Protein AF-A0A0S8KSL7-F1 (afdb_monomer)

Radius of gyration: 34.69 Å; Cα contacts (8 Å, |Δi|>4): 741; chains: 1; bounding box: 110×51×98 Å

Solvent-accessible surface area (backbone atoms only — not comparable to full-atom values): 30289 Å² total; per-residue (Å²): 110,73,69,58,52,53,52,51,54,48,52,53,52,51,52,53,50,53,52,50,50,51,52,50,54,50,50,50,50,50,51,55,47,53,58,54,59,68,68,74,75,78,84,92,77,82,93,69,94,71,84,87,83,76,80,93,74,83,92,74,94,74,91,87,80,86,88,78,90,76,80,82,69,71,56,62,62,54,54,68,64,64,73,57,80,80,59,81,63,46,40,34,33,23,38,38,45,53,19,21,56,46,24,50,42,56,65,37,41,79,70,42,30,14,48,41,28,46,28,27,25,48,68,47,96,86,70,35,43,38,42,45,41,46,34,32,59,32,97,72,36,47,65,34,53,87,44,61,44,75,18,67,69,46,48,53,54,52,50,53,51,45,32,75,74,68,75,42,39,85,37,34,39,34,36,34,33,49,61,74,72,53,80,61,82,49,73,67,51,40,50,50,47,20,58,52,21,60,75,69,68,42,64,59,37,38,39,38,39,31,35,66,43,73,71,75,87,83,68,91,81,78,79,83,86,78,93,82,68,87,76,68,77,89,45,56,32,30,40,48,41,37,32,42,18,72,39,21,60,81,46,42,68,43,80,31,31,40,34,72,40,86,53,74,29,67,58,49,56,49,36,64,73,70,58,78,51,59,57,65,54,50,24,53,92,17,41,82,39,61,68,92,35,54,45,63,57,68,49,46,67,61,64,77,57,62,51,57,77,80,75,44,58,67,68,57,58,55,40,46,72,68,37,59,70,85,38,52,83,46,59,45,80,48,82,52,97,72,27,34,35,41,35,39,55,45,99,84,62,24,35,42,42,37,31,22,36,64,55,89,92,45,47,78,76,40,33,31,41,31,47,80,85,49,92,64,64,48,79,44,36,65,86,76,38,73,94,50,87,81,74,47,66,48,55,53,50,52,51,57,53,50,56,47,55,63,59,49,75,76,55,90,81,86,78,72,86,86,79,66,58,67,74,54,55,53,40,45,68,66,33,61,74,88,47,50,86,59,54,47,73,50,74,56,98,61,34,32,32,41,35,40,72,46,73,94,64,26,36,35,39,36,29,21,44,70,48,90,78,69,33,74,74,45,46,42,39,36,49,79,88,46,92,69,64,54,74,60,39,75,73,60,64,78,77,50,77,75,72,48,65,41,56,54,50,54,52,52,52,53,53,53,56,49,51,53,54,61,57,72,79,105

pLDDT: mean 76.78, std 21.4, range [25.14, 98.56]

Foldseek 3Di:
DVVVVVVVVVVVVVVVVVVVVVVVVVVVCCVVVVLVVVVPPDDDDDDDDDDDDDQLDDPDPDDDDDDDDDDPPPVLLVVVLVPVPVQFAAEEEALLQVLLLQLLQLVCLVVLKKWKWWFWFDADPNRYTYTQATWGADSPWDIGNADTGGDPVLCSLVQVLLCVPPVIHGAEMEMENARPPDPDDDPVRLVVLLVVCVSVVDQKHKYKYKYKDFQPPDPPPDDDDPPDDDDPSVGIAIEIWMWMANGSNVSRIDIGAYAYDYDHRPSLVVCVVVVSDDCNRRSVVRSPRDPVSYHTRHDDVCVSPVDVPVQPPVQQVVLLVVADPVFNVVWDWDDDQQWIWIWTQDPQRKIWIWIFGSDPVTWTPWIWIGHSSDPDIHTCCCVQCPPNRDQGPRSVNVVVVVVVVVVPVVDDDDDDPPPDDPVLVVLLVVADPVFSVVWDWDADPQWIWIWTQAPPQKIWIWIFRNDPVTFTDAIWIDHPVDPDIDGPGVVPVPPDRDDGPRNVRVVVNVVVVVVVVVVVVD

Mean predicted aligned error: 20.09 Å

Secondary structure (DSSP, 8-state):
-HHHHHHHHHHHHHHHHHHHHHHHHHHHHHHHHHHHHHT----------------S----S-----------TTHHHHHHGGG-TTS---EEEEHHHHHHHHHHHHHHHTTT---EEEEEEEE-TTS-EEEEEE----TT-EEETTEEE--HHHHHHHHHHHHHHH--EEEEEEEE-TTT---S--HHHHHHHHHHHHHHT-S-EEEEEEEEEE--SS-SSS----S-----GGGEEEEEEEEEEEETTTTEEEEE-EEEESS--HHHHHHHHHT-S-TTTTTGGGTT--GGGEEE-B--HHHHTS-GGGTS-HHHHHHHHTS-HHHHTT-EEEEETTEEEEEEE-TTSEEEEEEEESSTT--EEEEEEEETT-SSPEE-HHHHHTT-TT--HHHHHHHHHHHHHHHHTTS-PPPPGGGS-HHHHHHHHTS-HHHHTT-EEEEETTEEEEEEE-GGG-EEEEEEESSSS--EEEEEEE-SS----B-THHHHTTT-TT--HHHHHHHHHHHHHHHHHHHH--

Structure (mmCIF, N/CA/C/O backbone):
data_AF-A0A0S8KSL7-F1
#
_entry.id   AF-A0A0S8KSL7-F1
#
loop_
_atom_site.group_PDB
_atom_site.id
_atom_site.type_symbol
_atom_site.label_atom_id
_atom_site.label_alt_id
_atom_site.label_comp_id
_atom_site.label_asym_id
_atom_site.label_entity_id
_atom_site.label_seq_id
_atom_site.pdbx_PDB_ins_code
_atom_site.Cartn_x
_atom_site.Cartn_y
_atom_site.Cartn_z
_atom_site.occupancy
_atom_site.B_iso_or_equiv
_atom_site.auth_seq_id
_atom_site.auth_comp_id
_atom_site.auth_asym_id
_atom_site.auth_atom_id
_atom_site.pdbx_PDB_model_num
ATOM 1 N N . MET A 1 1 ? 56.542 -27.384 -8.189 1.00 51.88 1 MET A N 1
ATOM 2 C CA . MET A 1 1 ? 55.184 -27.942 -8.410 1.00 51.88 1 MET A CA 1
ATOM 3 C C . MET A 1 1 ? 54.040 -26.992 -8.038 1.00 51.88 1 MET A C 1
ATOM 5 O O . MET A 1 1 ? 53.169 -26.808 -8.874 1.00 51.88 1 MET A O 1
ATOM 9 N N . ARG A 1 2 ? 54.012 -26.339 -6.861 1.00 50.72 2 ARG A N 1
ATOM 10 C CA . ARG A 1 2 ? 52.878 -25.462 -6.463 1.00 50.72 2 ARG A CA 1
ATOM 11 C C . ARG A 1 2 ? 52.615 -24.263 -7.394 1.00 50.72 2 ARG A C 1
ATOM 13 O O . ARG A 1 2 ? 51.460 -23.944 -7.642 1.00 50.72 2 ARG A O 1
ATOM 20 N N . LEU A 1 3 ? 53.661 -23.657 -7.963 1.00 53.38 3 LEU A N 1
ATOM 21 C CA . LEU A 1 3 ? 53.525 -22.533 -8.904 1.00 53.38 3 LEU A CA 1
ATOM 22 C C . LEU A 1 3 ? 52.896 -22.950 -10.250 1.00 53.38 3 LEU A C 1
ATOM 24 O O . LEU A 1 3 ? 52.139 -22.194 -10.848 1.00 53.38 3 LEU A O 1
ATOM 28 N N . ILE A 1 4 ? 53.186 -24.176 -10.697 1.00 68.19 4 ILE A N 1
ATOM 29 C CA . ILE A 1 4 ? 52.676 -24.731 -11.958 1.00 68.19 4 ILE A CA 1
ATOM 30 C C . ILE A 1 4 ? 51.182 -25.049 -11.826 1.00 68.19 4 ILE A C 1
ATOM 32 O O . ILE A 1 4 ? 50.415 -24.716 -12.723 1.00 68.19 4 ILE A O 1
ATOM 36 N N . ASN A 1 5 ? 50.751 -25.588 -10.678 1.00 57.94 5 ASN A N 1
ATOM 37 C CA . ASN A 1 5 ? 49.328 -25.806 -10.412 1.00 57.94 5 ASN A CA 1
ATOM 38 C C . ASN A 1 5 ? 48.548 -24.487 -10.349 1.00 57.94 5 ASN A C 1
ATOM 40 O O . ASN A 1 5 ? 47.484 -24.404 -10.940 1.00 57.94 5 ASN A O 1
ATOM 44 N N . LEU A 1 6 ? 49.090 -23.434 -9.726 1.00 63.00 6 LEU A N 1
ATOM 45 C CA . LEU A 1 6 ? 48.443 -22.113 -9.687 1.00 63.00 6 LEU A CA 1
ATOM 46 C C . LEU A 1 6 ? 48.280 -21.483 -11.079 1.00 63.00 6 LEU A C 1
ATOM 48 O O . LEU A 1 6 ? 47.233 -20.907 -11.374 1.00 63.00 6 LEU A O 1
ATOM 52 N N . LEU A 1 7 ? 49.284 -21.630 -11.948 1.00 61.62 7 LEU A N 1
ATOM 53 C CA . LEU A 1 7 ? 49.207 -21.165 -13.333 1.00 61.62 7 LEU A CA 1
ATOM 54 C C . LEU A 1 7 ? 48.172 -21.958 -14.141 1.00 61.62 7 LEU A C 1
ATOM 56 O O . LEU A 1 7 ? 47.370 -21.355 -14.849 1.00 61.62 7 LEU A O 1
ATOM 60 N N . LEU A 1 8 ? 48.130 -23.284 -13.994 1.00 64.56 8 LEU A N 1
ATOM 61 C CA . LEU A 1 8 ? 47.132 -24.132 -14.655 1.00 64.56 8 LEU A CA 1
ATOM 62 C C . LEU A 1 8 ? 45.703 -23.789 -14.220 1.00 64.56 8 LEU A C 1
ATOM 64 O O . LEU A 1 8 ? 44.839 -23.614 -15.079 1.00 64.56 8 LEU A O 1
ATOM 68 N N . THR A 1 9 ? 45.454 -23.598 -12.921 1.00 71.81 9 THR A N 1
ATOM 69 C CA . THR A 1 9 ? 44.127 -23.197 -12.430 1.00 71.81 9 THR A CA 1
ATOM 70 C C . THR A 1 9 ? 43.725 -21.824 -12.970 1.00 71.81 9 THR A C 1
ATOM 72 O O . THR A 1 9 ? 42.573 -21.629 -13.352 1.00 71.81 9 THR A O 1
ATOM 75 N N . TRP A 1 10 ? 44.670 -20.883 -13.076 1.00 67.56 10 TRP A N 1
ATOM 76 C CA . TRP A 1 10 ? 44.408 -19.556 -13.635 1.00 67.56 10 TRP A CA 1
ATOM 77 C C . TRP A 1 10 ? 44.053 -19.600 -15.128 1.00 67.56 10 TRP A C 1
ATOM 79 O O . TRP A 1 10 ? 43.116 -18.926 -15.557 1.00 67.56 10 TRP A O 1
ATOM 89 N N . PHE A 1 11 ? 44.740 -20.429 -15.922 1.00 74.81 11 PHE A N 1
ATOM 90 C CA . PHE A 1 11 ? 44.422 -20.598 -17.343 1.00 74.81 11 PHE A CA 1
ATOM 91 C C . PHE A 1 11 ? 43.056 -21.256 -17.567 1.00 74.81 11 PHE A C 1
ATOM 93 O O . PHE A 1 11 ? 42.305 -20.801 -18.431 1.00 74.81 11 PHE A O 1
ATOM 100 N N . VAL A 1 12 ? 42.696 -22.259 -16.759 1.00 75.94 12 VAL A N 1
ATOM 101 C CA . VAL A 1 12 ? 41.371 -22.902 -16.818 1.00 75.94 12 VAL A CA 1
ATOM 102 C C . VAL A 1 12 ? 40.267 -21.910 -16.444 1.00 75.94 12 VAL A C 1
ATOM 104 O O . VAL A 1 12 ? 39.264 -21.811 -17.150 1.00 75.94 12 VAL A O 1
ATOM 107 N N . PHE A 1 13 ? 40.472 -21.107 -15.396 1.00 66.56 13 PHE A N 1
ATOM 108 C CA . PHE A 1 13 ? 39.493 -20.104 -14.970 1.00 66.56 13 PHE A CA 1
ATOM 109 C C . PHE A 1 13 ? 39.315 -18.991 -16.012 1.00 66.56 13 PHE A C 1
ATOM 111 O O . PHE A 1 13 ? 38.197 -18.555 -16.283 1.00 66.56 13 PHE A O 1
ATOM 118 N N . LYS A 1 14 ? 40.409 -18.561 -16.653 1.00 71.06 14 LYS A N 1
ATOM 119 C CA . LYS A 1 14 ? 40.379 -17.557 -17.722 1.00 71.06 14 LYS A CA 1
ATOM 120 C C . LYS A 1 14 ? 39.650 -18.064 -18.970 1.00 71.06 14 LYS A C 1
ATOM 122 O O . LYS A 1 14 ? 38.866 -17.317 -19.547 1.00 71.06 14 LYS A O 1
ATOM 127 N N . ALA A 1 15 ? 39.877 -19.317 -19.366 1.00 70.88 15 ALA A N 1
ATOM 128 C CA . ALA A 1 15 ? 39.182 -19.930 -20.498 1.00 70.88 15 ALA A CA 1
ATOM 129 C C . ALA A 1 15 ? 37.674 -20.061 -20.228 1.00 70.88 15 ALA A C 1
ATOM 131 O O . ALA A 1 15 ? 36.864 -19.629 -21.046 1.00 70.88 15 ALA A O 1
ATOM 132 N N . PHE A 1 16 ? 37.301 -20.545 -19.039 1.00 67.88 16 PHE A N 1
ATOM 133 C CA . PHE A 1 16 ? 35.901 -20.651 -18.621 1.00 67.88 16 PHE A CA 1
ATOM 134 C C . PHE A 1 16 ? 35.195 -19.285 -18.593 1.00 67.88 16 PHE A C 1
ATOM 136 O O . PHE A 1 16 ? 34.057 -19.153 -19.041 1.00 67.88 16 PHE A O 1
ATOM 143 N N . PHE A 1 17 ? 35.882 -18.243 -18.120 1.00 58.62 17 PHE A N 1
ATOM 144 C CA . PHE A 1 17 ? 35.332 -16.890 -18.053 1.00 58.62 17 PHE A CA 1
ATOM 145 C C . PHE A 1 17 ? 35.116 -16.251 -19.436 1.00 58.62 17 PHE A C 1
ATOM 147 O O . PHE A 1 17 ? 34.110 -15.572 -19.652 1.00 58.62 17 PHE A O 1
ATOM 154 N N . GLU A 1 18 ? 36.025 -16.476 -20.388 1.00 68.88 18 GLU A N 1
ATOM 155 C CA . GLU A 1 18 ? 35.874 -15.976 -21.761 1.00 68.88 18 GLU A CA 1
ATOM 156 C C . GLU A 1 18 ? 34.758 -16.703 -22.526 1.00 68.88 18 GLU A C 1
ATOM 158 O O . GLU A 1 18 ? 33.994 -16.064 -23.258 1.00 68.88 18 GLU A O 1
ATOM 163 N N . ASP A 1 19 ? 34.587 -18.008 -22.305 1.00 62.75 19 ASP A N 1
ATOM 164 C CA . ASP A 1 19 ? 33.476 -18.765 -22.890 1.00 62.75 19 ASP A CA 1
ATOM 165 C C . ASP A 1 19 ? 32.127 -18.373 -22.275 1.00 62.75 19 ASP A C 1
ATOM 167 O O . ASP A 1 19 ? 31.150 -18.184 -23.007 1.00 62.75 19 ASP A O 1
ATOM 171 N N . TRP A 1 20 ? 32.073 -18.125 -20.962 1.00 65.75 20 TRP A N 1
ATOM 172 C CA . TRP A 1 20 ? 30.877 -17.600 -20.299 1.00 65.75 20 TRP A CA 1
ATOM 173 C C . TRP A 1 20 ? 30.505 -16.196 -20.804 1.00 65.75 20 TRP A C 1
ATOM 175 O O . TRP A 1 20 ? 29.344 -15.949 -21.136 1.00 65.75 20 TRP A O 1
ATOM 185 N N . LYS A 1 21 ? 31.483 -15.292 -20.978 1.00 57.78 21 LYS A N 1
ATOM 186 C CA . LYS A 1 21 ? 31.267 -13.971 -21.601 1.00 57.78 21 LYS A CA 1
ATOM 187 C C . LYS A 1 21 ? 30.704 -14.086 -23.013 1.00 57.78 21 LYS A C 1
ATOM 189 O O . LYS A 1 21 ? 29.783 -13.343 -23.357 1.00 57.78 21 LYS A O 1
ATOM 194 N N . LYS A 1 22 ? 31.233 -14.997 -23.836 1.00 63.56 22 LYS A N 1
ATOM 195 C CA . LYS A 1 22 ? 30.729 -15.227 -25.198 1.00 63.56 22 LYS A CA 1
ATOM 196 C C . LYS A 1 22 ? 29.302 -15.763 -25.184 1.00 63.56 22 LYS A C 1
ATOM 198 O O . LYS A 1 22 ? 28.475 -15.256 -25.940 1.00 63.56 22 LYS A O 1
ATOM 203 N N . LEU A 1 23 ? 28.987 -16.729 -24.322 1.00 55.47 23 LEU A N 1
ATOM 204 C CA . LEU A 1 23 ? 27.633 -17.268 -24.160 1.00 55.47 23 LEU A CA 1
ATOM 205 C C . LEU A 1 23 ? 26.644 -16.191 -23.700 1.00 55.47 23 LEU A C 1
ATOM 207 O O . LEU A 1 23 ? 25.586 -16.038 -24.309 1.00 55.47 23 LEU A O 1
ATOM 211 N N . PHE A 1 24 ? 27.024 -15.379 -22.713 1.00 50.75 24 PHE A N 1
ATOM 212 C CA . PHE A 1 24 ? 26.197 -14.295 -22.185 1.00 50.75 24 PHE A CA 1
ATOM 213 C C . PHE A 1 24 ? 25.976 -13.174 -23.213 1.00 50.75 24 PHE A C 1
ATOM 215 O O . PHE A 1 24 ? 24.840 -12.779 -23.469 1.00 50.75 24 PHE A O 1
ATOM 222 N N . GLN A 1 25 ? 27.032 -12.716 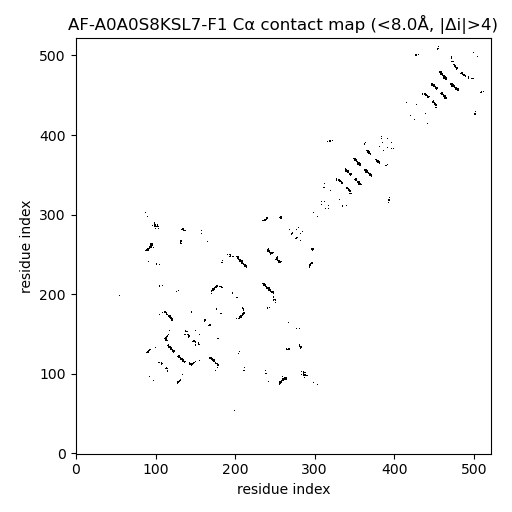-23.897 1.00 52.97 25 GLN A N 1
ATOM 223 C CA . GLN A 1 25 ? 26.918 -11.715 -24.966 1.00 52.97 25 GLN A CA 1
ATOM 224 C C . GLN A 1 25 ? 26.105 -12.229 -26.157 1.00 52.97 25 GLN A C 1
ATOM 226 O O . GLN A 1 25 ? 25.370 -11.462 -26.777 1.00 52.97 25 GLN A O 1
ATOM 231 N N . THR A 1 26 ? 26.215 -13.517 -26.487 1.00 58.84 26 THR A N 1
ATOM 232 C CA . THR A 1 26 ? 25.436 -14.130 -27.572 1.00 58.84 26 THR A CA 1
ATOM 233 C C . THR A 1 26 ? 23.971 -14.301 -27.169 1.00 58.84 26 THR A C 1
ATOM 235 O O . THR A 1 26 ? 23.093 -14.056 -27.994 1.00 58.84 26 THR A O 1
ATOM 238 N N . GLY A 1 27 ? 23.690 -14.636 -25.905 1.00 53.44 27 GLY A N 1
ATOM 239 C CA . GLY A 1 27 ? 22.343 -14.686 -25.330 1.00 53.44 27 GLY A CA 1
ATOM 240 C C . GLY A 1 27 ? 21.667 -13.314 -25.305 1.00 53.44 27 GLY A C 1
ATOM 241 O O . GLY A 1 27 ? 20.579 -13.161 -25.856 1.00 53.44 27 GLY A O 1
ATOM 242 N N . MET A 1 28 ? 22.351 -12.286 -24.791 1.00 48.19 28 MET A N 1
ATOM 243 C CA . MET A 1 28 ? 21.864 -10.900 -24.808 1.00 48.19 28 MET A CA 1
ATOM 244 C C . MET A 1 28 ? 21.669 -10.374 -26.229 1.00 48.19 28 MET A C 1
ATOM 246 O O . MET A 1 28 ? 20.635 -9.784 -26.522 1.00 48.19 28 MET A O 1
ATOM 250 N N . LYS A 1 29 ? 22.612 -10.616 -27.150 1.00 50.19 29 LYS A N 1
ATOM 251 C CA . LYS A 1 29 ? 22.446 -10.213 -28.555 1.00 50.19 29 LYS A CA 1
ATOM 252 C C . LYS A 1 29 ? 21.281 -10.939 -29.219 1.00 50.19 29 LYS A C 1
ATOM 254 O O . LYS A 1 29 ? 20.588 -10.316 -30.010 1.00 50.19 29 LYS A O 1
ATOM 259 N N . LYS A 1 30 ? 21.032 -12.217 -28.910 1.00 53.06 30 LYS A N 1
ATOM 260 C CA . LYS A 1 30 ? 19.851 -12.944 -29.405 1.00 53.06 30 LYS A CA 1
ATOM 261 C C . LYS A 1 30 ? 18.554 -12.377 -28.831 1.00 53.06 30 LYS A C 1
ATOM 263 O O . LYS A 1 30 ? 17.609 -12.226 -29.591 1.00 53.06 30 LYS A O 1
ATOM 268 N N . MET A 1 31 ? 18.531 -12.010 -27.552 1.00 45.88 31 MET A N 1
ATOM 269 C CA . MET A 1 31 ? 17.371 -11.408 -26.889 1.00 45.88 31 MET A CA 1
ATOM 270 C C . MET A 1 31 ? 17.058 -10.016 -27.458 1.00 45.88 31 MET A C 1
ATOM 272 O O . MET A 1 31 ? 15.955 -9.786 -27.940 1.00 45.88 31 MET A O 1
ATOM 276 N N . VAL A 1 32 ? 18.061 -9.134 -27.539 1.00 44.16 32 VAL A N 1
ATOM 277 C CA . VAL A 1 32 ? 17.940 -7.798 -28.148 1.00 44.16 32 VAL A CA 1
ATOM 278 C C . VAL A 1 32 ? 17.552 -7.910 -29.623 1.00 44.16 32 VAL A C 1
ATOM 280 O O . VAL A 1 32 ? 16.668 -7.197 -30.082 1.00 44.16 32 VAL A O 1
ATOM 283 N N . LYS A 1 33 ? 18.145 -8.839 -30.382 1.00 41.25 33 LYS A N 1
ATOM 284 C CA . LYS A 1 33 ? 17.835 -9.030 -31.808 1.00 41.25 33 LYS A CA 1
ATOM 285 C C . LYS A 1 33 ? 16.459 -9.665 -32.037 1.00 41.25 33 LYS A C 1
ATOM 287 O O . LYS A 1 33 ? 15.815 -9.297 -33.011 1.00 41.25 33 LYS A O 1
ATOM 292 N N . ALA A 1 34 ? 15.987 -10.556 -31.161 1.00 43.91 34 ALA A N 1
ATOM 293 C CA . ALA A 1 34 ? 14.617 -11.077 -31.193 1.00 43.91 34 ALA A CA 1
ATOM 294 C C . ALA A 1 34 ? 13.601 -9.959 -30.917 1.00 43.91 34 ALA A C 1
ATOM 296 O O . ALA A 1 34 ? 12.629 -9.822 -31.656 1.00 43.91 34 ALA A O 1
ATOM 297 N N . TYR A 1 35 ? 13.904 -9.095 -29.946 1.00 40.84 35 TYR A N 1
ATOM 298 C CA . TYR A 1 35 ? 13.113 -7.907 -29.630 1.00 40.84 35 TYR A CA 1
ATOM 299 C C . TYR A 1 35 ? 13.091 -6.904 -30.799 1.00 40.84 35 TYR A C 1
ATOM 301 O O . TYR A 1 35 ? 12.036 -6.438 -31.215 1.00 40.84 35 TYR A O 1
ATOM 309 N N . THR A 1 36 ? 14.245 -6.650 -31.427 1.00 39.62 36 THR A N 1
ATOM 310 C CA . THR A 1 36 ? 14.363 -5.720 -32.568 1.00 39.62 36 THR A CA 1
ATOM 311 C C . THR A 1 36 ? 13.725 -6.284 -33.849 1.00 39.62 36 THR A C 1
ATOM 313 O O . THR A 1 36 ? 13.159 -5.539 -34.647 1.00 39.62 36 THR A O 1
ATOM 316 N N . ALA A 1 37 ? 13.773 -7.605 -34.063 1.00 37.53 37 ALA A N 1
ATOM 317 C CA . ALA A 1 37 ? 13.171 -8.261 -35.228 1.00 37.53 37 ALA A CA 1
ATOM 318 C C . ALA A 1 37 ? 11.633 -8.259 -35.189 1.00 37.53 37 ALA A C 1
ATOM 320 O O . ALA A 1 37 ? 10.995 -8.257 -36.242 1.00 37.53 37 ALA A O 1
ATOM 321 N N . GLN A 1 38 ? 11.032 -8.202 -33.997 1.00 39.09 38 GLN A N 1
ATOM 322 C CA . GLN A 1 38 ? 9.583 -8.074 -33.823 1.00 39.09 38 GLN A CA 1
ATOM 323 C C . GLN A 1 38 ? 9.071 -6.663 -34.188 1.00 39.09 38 GLN A C 1
ATOM 325 O O . GLN A 1 38 ? 7.907 -6.511 -34.558 1.00 39.09 38 GLN A O 1
ATOM 330 N N . CYS A 1 39 ? 9.950 -5.652 -34.187 1.00 35.69 39 CYS A N 1
ATOM 331 C CA . CYS A 1 39 ? 9.634 -4.255 -34.512 1.00 35.69 39 CYS A CA 1
ATOM 332 C C . CYS A 1 39 ? 9.625 -3.925 -36.021 1.00 35.69 39 CYS A C 1
ATOM 334 O O . CYS A 1 39 ? 9.115 -2.877 -36.405 1.00 35.69 39 CYS A O 1
ATOM 336 N N . HIS A 1 40 ? 10.149 -4.796 -36.895 1.00 29.77 40 HIS A N 1
ATOM 337 C CA . HIS A 1 40 ? 10.347 -4.498 -38.328 1.00 29.77 40 HIS A CA 1
ATOM 338 C C . HIS A 1 40 ? 9.331 -5.134 -39.294 1.00 29.77 40 HIS A C 1
ATOM 340 O O . HIS A 1 40 ? 9.600 -5.274 -40.487 1.00 29.77 40 HIS A O 1
ATOM 346 N N . ARG A 1 41 ? 8.123 -5.465 -38.833 1.00 31.83 41 ARG A N 1
ATOM 347 C CA . ARG A 1 41 ? 6.980 -5.691 -39.731 1.00 31.83 41 ARG A CA 1
ATOM 348 C C . ARG A 1 41 ? 5.944 -4.608 -39.479 1.00 31.83 41 ARG A C 1
ATOM 350 O O . ARG A 1 41 ? 5.190 -4.742 -38.533 1.00 31.83 41 ARG A O 1
ATOM 357 N N . PHE A 1 42 ? 5.959 -3.543 -40.279 1.00 28.91 42 PHE A N 1
ATOM 358 C CA . PHE A 1 42 ? 4.797 -2.901 -40.920 1.00 28.91 42 PHE A CA 1
ATOM 359 C C . PHE A 1 42 ? 5.241 -1.590 -41.607 1.00 28.91 42 PHE A C 1
ATOM 361 O O . PHE A 1 42 ? 6.065 -0.841 -41.090 1.00 28.91 42 PHE A O 1
ATOM 368 N N . VAL A 1 43 ? 4.740 -1.390 -42.827 1.00 33.00 43 VAL A N 1
ATOM 369 C CA . VAL A 1 43 ? 5.108 -0.358 -43.818 1.00 33.00 43 VAL A CA 1
ATOM 370 C C . VAL A 1 43 ? 4.527 1.021 -43.427 1.00 33.00 43 VAL A C 1
ATOM 372 O O . VAL A 1 43 ? 3.473 1.050 -42.789 1.00 33.00 43 VAL A O 1
ATOM 375 N N . PRO A 1 44 ? 5.163 2.162 -43.777 1.00 31.23 44 PRO A N 1
ATOM 376 C CA . PRO A 1 44 ? 4.760 3.485 -43.306 1.00 31.23 44 PRO A CA 1
ATOM 377 C C . PRO A 1 44 ? 3.590 4.055 -44.119 1.00 31.23 44 PRO A C 1
ATOM 379 O O . PRO A 1 44 ? 3.640 4.089 -45.346 1.00 31.23 44 PRO A O 1
ATOM 382 N N . GLY A 1 45 ? 2.570 4.564 -43.425 1.00 26.98 45 GLY A N 1
ATOM 383 C CA . GLY A 1 45 ? 1.464 5.325 -44.004 1.00 26.98 45 GLY A CA 1
ATOM 384 C C . GLY A 1 45 ? 1.051 6.468 -43.076 1.00 26.98 45 GLY A C 1
ATOM 385 O O . GLY A 1 45 ? 0.537 6.225 -41.993 1.00 26.98 45 GLY A O 1
ATOM 386 N N . GLU A 1 46 ? 1.364 7.689 -43.512 1.00 28.52 46 GLU A N 1
ATOM 387 C CA . GLU A 1 46 ? 0.861 9.015 -43.112 1.00 28.52 46 GLU A CA 1
ATOM 388 C C . GLU A 1 46 ? 0.375 9.249 -41.663 1.00 28.52 46 GLU A C 1
ATOM 390 O O . GLU A 1 46 ? -0.740 8.913 -41.264 1.00 28.52 46 GLU A O 1
ATOM 395 N N . MET A 1 47 ? 1.180 10.004 -40.902 1.00 26.52 47 MET A N 1
ATOM 396 C CA . MET A 1 47 ? 0.743 10.679 -39.677 1.00 26.52 47 MET A CA 1
ATOM 397 C C . MET A 1 47 ? -0.299 11.764 -39.990 1.00 26.52 47 MET A C 1
ATOM 399 O O . MET A 1 47 ? 0.037 12.832 -40.503 1.00 26.52 47 MET A O 1
ATOM 403 N N . ARG A 1 48 ? -1.542 11.563 -39.546 1.00 25.88 48 ARG A N 1
ATOM 404 C CA . ARG A 1 48 ? -2.428 12.671 -39.158 1.00 25.88 48 ARG A CA 1
ATOM 405 C C . ARG A 1 48 ? -2.481 12.755 -37.636 1.00 25.88 48 ARG A C 1
ATOM 407 O O . ARG A 1 48 ? -2.682 11.749 -36.961 1.00 25.88 48 ARG A O 1
ATOM 414 N N . ARG A 1 49 ? -2.310 13.971 -37.103 1.00 29.12 49 ARG A N 1
ATOM 415 C CA . ARG A 1 49 ? -2.574 14.317 -35.696 1.00 29.12 49 ARG A CA 1
ATOM 416 C C . ARG A 1 49 ? -3.953 13.785 -35.301 1.00 29.12 49 ARG A C 1
ATOM 418 O O . ARG A 1 49 ? -4.961 14.313 -35.759 1.00 29.12 49 ARG A O 1
ATOM 425 N N . LEU A 1 50 ? -3.992 12.783 -34.428 1.00 25.14 50 LEU A N 1
ATOM 426 C CA . LEU A 1 50 ? -5.211 12.367 -33.745 1.00 25.14 50 LEU A CA 1
ATOM 427 C C . LEU A 1 50 ? -5.098 12.776 -32.278 1.00 25.14 50 LEU A C 1
ATOM 429 O O . LEU A 1 50 ? -4.308 12.228 -31.512 1.00 25.14 50 LEU A O 1
ATOM 433 N N . SER A 1 51 ? -5.899 13.771 -31.903 1.00 28.31 51 SER A N 1
ATOM 434 C CA . SER A 1 51 ? -6.256 14.055 -30.518 1.00 28.31 51 SER A CA 1
ATOM 435 C C . SER A 1 51 ? -6.907 12.806 -29.923 1.00 28.31 51 SER A C 1
ATOM 437 O O . SER A 1 51 ? -7.978 12.382 -30.358 1.00 28.31 51 SER A O 1
ATOM 439 N N . CYS A 1 52 ? -6.251 12.187 -28.950 1.00 30.36 52 CYS A N 1
ATOM 440 C CA . CYS A 1 52 ? -6.705 10.960 -28.311 1.00 30.36 52 CYS A CA 1
ATOM 441 C C . CYS A 1 52 ? -7.875 11.231 -27.348 1.00 30.36 52 CYS A C 1
ATOM 443 O O . CYS A 1 52 ? -7.697 11.437 -26.150 1.00 30.36 52 CYS A O 1
ATOM 445 N N . GLY A 1 53 ? -9.095 11.197 -27.886 1.00 29.86 53 GLY A N 1
ATOM 446 C CA . GLY A 1 53 ? -10.327 11.006 -27.127 1.00 29.86 53 GLY A CA 1
ATOM 447 C C . GLY A 1 53 ? -10.609 9.514 -26.950 1.00 29.86 53 GLY A C 1
ATOM 448 O O . GLY A 1 53 ? -11.030 8.852 -27.889 1.00 29.86 53 GLY A O 1
ATOM 449 N N . ALA A 1 54 ? -10.379 8.968 -25.756 1.00 34.09 54 ALA A N 1
ATOM 450 C CA . ALA A 1 54 ? -10.878 7.644 -25.387 1.00 34.09 54 ALA A CA 1
ATOM 451 C C . ALA A 1 54 ? -11.243 7.631 -23.896 1.00 34.09 54 ALA A C 1
ATOM 453 O O . ALA A 1 54 ? -10.382 7.834 -23.036 1.00 34.09 54 ALA A O 1
ATOM 454 N N . ARG A 1 55 ? -12.530 7.415 -23.595 1.00 31.88 55 ARG A N 1
ATOM 455 C CA . ARG A 1 55 ? -13.019 7.058 -22.255 1.00 31.88 55 ARG A CA 1
ATOM 456 C C . ARG A 1 55 ? -12.627 5.598 -22.000 1.00 31.88 55 ARG A C 1
ATOM 458 O O . ARG A 1 55 ? -12.832 4.762 -22.870 1.00 31.88 55 ARG A O 1
ATOM 465 N N . ILE A 1 56 ? -12.009 5.317 -20.852 1.00 46.19 56 ILE A N 1
ATOM 466 C CA . ILE A 1 56 ? -11.426 3.998 -20.516 1.00 46.19 56 ILE A CA 1
ATOM 467 C C . ILE A 1 56 ? -12.441 3.105 -19.764 1.00 46.19 56 ILE A C 1
ATOM 469 O O . ILE A 1 56 ? -12.211 1.915 -19.589 1.00 46.19 56 ILE A O 1
ATOM 473 N N . PHE A 1 57 ? -13.611 3.652 -19.420 1.00 34.28 57 PHE A N 1
ATOM 474 C CA . PHE A 1 57 ? -14.762 2.927 -18.883 1.00 34.28 57 PHE A CA 1
ATOM 475 C C . PHE A 1 57 ? -15.984 3.135 -19.791 1.00 34.28 57 PHE A C 1
ATOM 477 O O . PHE A 1 57 ? -16.451 4.267 -19.930 1.00 34.28 57 PHE A O 1
ATOM 484 N N . ASP A 1 58 ? -16.518 2.056 -20.367 1.00 33.09 58 ASP A N 1
ATOM 485 C CA . ASP A 1 58 ? -17.905 1.992 -20.848 1.00 33.09 58 ASP A CA 1
ATOM 486 C C . ASP A 1 58 ? -18.641 0.872 -20.093 1.00 33.09 58 ASP A C 1
ATOM 488 O O . ASP A 1 58 ? -18.483 -0.302 -20.429 1.00 33.09 58 ASP A O 1
ATOM 492 N N . PRO A 1 59 ? -19.388 1.200 -19.024 1.00 34.81 59 PRO A N 1
ATOM 493 C CA . PRO A 1 59 ? -20.130 0.217 -18.250 1.00 34.81 59 PRO A CA 1
ATOM 494 C C . PRO A 1 59 ? -21.606 0.084 -18.679 1.00 34.81 59 PRO A C 1
ATOM 496 O O . PRO A 1 59 ? -22.412 -0.376 -17.876 1.00 34.81 59 PRO A O 1
ATOM 499 N N . PHE A 1 60 ? -22.007 0.463 -19.904 1.00 31.83 60 PHE A N 1
ATOM 500 C CA . PHE A 1 60 ? -23.425 0.429 -20.304 1.00 31.83 60 PHE A CA 1
ATOM 501 C C . PHE A 1 60 ? -23.710 -0.348 -21.598 1.00 31.83 60 PHE A C 1
ATOM 503 O O . PHE A 1 60 ? -23.962 0.225 -22.653 1.00 31.83 60 PHE A O 1
ATOM 510 N N . SER A 1 61 ? -23.861 -1.668 -21.464 1.00 30.97 61 SER A N 1
ATOM 511 C CA . SER A 1 61 ? -24.799 -2.443 -22.294 1.00 30.97 61 SER A CA 1
ATOM 512 C C . SER A 1 61 ? -25.978 -2.956 -21.460 1.00 30.97 61 SER A C 1
ATOM 514 O O . SER A 1 61 ? -26.344 -4.116 -21.532 1.00 30.97 61 SER A O 1
ATOM 516 N N . TYR A 1 62 ? -26.603 -2.080 -20.668 1.00 30.11 62 TYR A N 1
ATOM 517 C CA . TYR A 1 62 ? -27.987 -2.265 -20.215 1.00 30.11 62 TYR A CA 1
ATOM 518 C C . TYR A 1 62 ? -28.644 -0.888 -20.062 1.00 30.11 62 TYR A C 1
ATOM 520 O O . TYR A 1 62 ? -28.375 -0.133 -19.129 1.00 30.11 62 TYR A O 1
ATOM 528 N N . ARG A 1 63 ? -29.472 -0.525 -21.045 1.00 29.95 63 ARG A N 1
ATOM 529 C CA . ARG A 1 63 ? -30.318 0.673 -21.037 1.00 29.95 63 ARG A CA 1
ATOM 530 C C . ARG A 1 63 ? -31.736 0.234 -20.683 1.00 29.95 63 ARG A C 1
ATOM 532 O O . ARG A 1 63 ? -32.351 -0.461 -21.482 1.00 29.95 63 ARG A O 1
ATOM 539 N N . ASN A 1 64 ? -32.224 0.651 -19.514 1.00 28.34 64 ASN A N 1
ATOM 540 C CA . ASN A 1 64 ? -33.523 1.310 -19.296 1.00 28.34 64 ASN A CA 1
ATOM 541 C C . ASN A 1 64 ? -34.030 1.095 -17.863 1.00 28.34 64 ASN A C 1
ATOM 543 O O . ASN A 1 64 ? -34.706 0.116 -17.583 1.00 28.34 64 ASN A O 1
ATOM 547 N N . SER A 1 65 ? -33.808 2.089 -17.005 1.00 28.80 65 SER A N 1
ATOM 548 C CA . SER A 1 65 ? -34.843 2.615 -16.106 1.00 28.80 65 SER A CA 1
ATOM 549 C C . SER A 1 65 ? -34.358 3.952 -15.546 1.00 28.80 65 SER A C 1
ATOM 551 O O . SER A 1 65 ? -33.335 4.041 -14.869 1.00 28.80 65 SER A O 1
ATOM 553 N N . ARG A 1 66 ? -35.065 5.017 -15.927 1.00 35.25 66 ARG A N 1
ATOM 554 C CA . ARG A 1 66 ? -34.951 6.359 -15.350 1.00 35.25 66 ARG A CA 1
ATOM 555 C C . ARG A 1 66 ? -35.509 6.355 -13.919 1.00 35.25 66 ARG A C 1
ATOM 557 O O . ARG A 1 66 ? -36.281 5.471 -13.581 1.00 35.25 66 ARG A O 1
ATOM 564 N N . THR A 1 67 ? -35.146 7.424 -13.203 1.00 34.62 67 THR A N 1
ATOM 565 C CA . THR A 1 67 ? -35.629 7.924 -11.899 1.00 34.62 67 THR A CA 1
ATOM 566 C C . THR A 1 67 ? -35.160 7.180 -10.653 1.00 34.62 67 THR A C 1
ATOM 568 O O . THR A 1 67 ? -35.764 6.202 -10.252 1.00 34.62 67 THR A O 1
ATOM 571 N N . GLU A 1 68 ? -34.119 7.712 -10.005 1.00 29.56 68 GLU A N 1
ATOM 572 C CA . GLU A 1 68 ? -34.223 8.363 -8.686 1.00 29.56 68 GLU A CA 1
ATOM 573 C C . GLU A 1 68 ? -32.872 8.988 -8.298 1.00 29.56 68 GLU A C 1
ATOM 575 O O . GLU A 1 68 ? -31.802 8.450 -8.588 1.00 29.56 68 GLU A O 1
ATOM 580 N N . ARG A 1 69 ? -32.917 10.189 -7.710 1.00 33.00 69 ARG A N 1
ATOM 581 C CA . ARG A 1 69 ? -31.741 10.912 -7.210 1.00 33.00 69 ARG A CA 1
ATOM 582 C C . ARG A 1 69 ? -31.111 10.098 -6.076 1.00 33.00 69 ARG A C 1
ATOM 584 O O . ARG A 1 69 ? -31.696 10.003 -5.003 1.00 33.00 69 ARG A O 1
ATOM 591 N N . ARG A 1 70 ? -29.914 9.543 -6.293 1.00 27.14 70 ARG A N 1
ATOM 592 C CA . ARG A 1 70 ? -29.054 9.081 -5.192 1.00 27.14 70 ARG A CA 1
ATOM 593 C C . ARG A 1 70 ? -28.513 10.308 -4.443 1.00 27.14 70 ARG A C 1
ATOM 595 O O . ARG A 1 70 ? -28.071 11.235 -5.118 1.00 27.14 70 ARG A O 1
ATOM 602 N N . PRO A 1 71 ? -28.536 10.340 -3.101 1.00 33.34 71 PRO A N 1
ATOM 603 C CA . PRO A 1 71 ? -27.946 11.434 -2.343 1.00 33.34 71 PRO A CA 1
ATOM 604 C C . PRO A 1 71 ? -26.411 11.361 -2.389 1.00 33.34 71 PRO A C 1
ATOM 606 O O . PRO A 1 71 ? -25.822 10.299 -2.191 1.00 33.34 71 PRO A O 1
ATOM 609 N N . ASP A 1 72 ? -25.779 12.509 -2.632 1.00 36.41 72 ASP A N 1
ATOM 610 C CA . ASP A 1 72 ? -24.337 12.729 -2.834 1.00 36.41 72 ASP A CA 1
ATOM 611 C C . ASP A 1 72 ? -23.475 12.612 -1.548 1.00 36.41 72 ASP A C 1
ATOM 613 O O . ASP A 1 72 ? -22.401 13.200 -1.450 1.00 36.41 72 ASP A O 1
ATOM 617 N N . ASN A 1 73 ? -23.881 11.818 -0.552 1.00 37.31 73 ASN A N 1
ATOM 618 C CA . ASN A 1 73 ? -23.258 11.794 0.786 1.00 37.31 73 ASN A CA 1
ATOM 619 C C . ASN A 1 73 ? -22.039 10.854 0.935 1.00 37.31 73 ASN A C 1
ATOM 621 O O . ASN A 1 73 ? -21.780 10.324 2.011 1.00 37.31 73 ASN A O 1
ATOM 625 N N . LEU A 1 74 ? -21.243 10.659 -0.121 1.00 38.00 74 LEU A N 1
ATOM 626 C CA . LEU A 1 74 ? -19.919 10.009 -0.014 1.00 38.00 74 LEU A CA 1
ATOM 627 C C . LEU A 1 74 ? -18.784 11.003 0.290 1.00 38.00 74 LEU A C 1
ATOM 629 O O . LEU A 1 74 ? -17.639 10.590 0.465 1.00 38.00 74 LEU A O 1
ATOM 633 N N . THR A 1 75 ? -19.082 12.301 0.330 1.00 40.03 75 THR A N 1
ATOM 634 C CA . THR A 1 75 ? -18.150 13.382 0.687 1.00 40.03 75 THR A CA 1
ATOM 635 C C . THR A 1 75 ? -17.971 13.534 2.198 1.00 40.03 75 THR A C 1
ATOM 637 O O . THR A 1 75 ? -16.872 13.865 2.630 1.00 40.03 75 THR A O 1
ATOM 640 N N . ALA A 1 76 ? -18.988 13.210 3.004 1.00 37.41 76 ALA A N 1
ATOM 641 C CA . ALA A 1 76 ? -18.901 13.227 4.470 1.00 37.41 76 ALA A CA 1
ATOM 642 C C . ALA A 1 76 ? -17.985 12.116 5.031 1.00 37.41 76 ALA A C 1
ATOM 644 O O . ALA A 1 76 ? -17.329 12.283 6.055 1.00 37.41 76 ALA A O 1
ATOM 645 N N . TYR A 1 77 ? -17.868 10.990 4.317 1.00 37.50 77 TYR A N 1
ATOM 646 C CA . TYR A 1 77 ? -16.948 9.908 4.689 1.00 37.50 77 TYR A CA 1
ATOM 647 C C . TYR A 1 77 ? -15.477 10.273 4.409 1.00 37.50 77 TYR A C 1
ATOM 649 O O . TYR A 1 77 ? -14.578 9.899 5.161 1.00 37.50 77 TYR A O 1
ATOM 657 N N . ASP A 1 78 ? -15.232 11.046 3.345 1.00 38.97 78 ASP A N 1
ATOM 658 C CA . ASP A 1 78 ? -13.901 11.563 3.005 1.00 38.97 78 ASP A CA 1
ATOM 659 C C . ASP A 1 78 ? -13.496 12.757 3.893 1.00 38.97 78 ASP A C 1
ATOM 661 O O . ASP A 1 78 ? -12.307 12.923 4.162 1.00 38.97 78 ASP A O 1
ATOM 665 N N . SER A 1 79 ? -14.447 13.569 4.381 1.00 38.44 79 SER A N 1
ATOM 666 C CA . SER A 1 79 ? -14.156 14.685 5.298 1.00 38.44 79 SER A CA 1
ATOM 667 C C . SER A 1 79 ? -13.819 14.215 6.717 1.00 38.44 79 SER A C 1
ATOM 669 O O . SER A 1 79 ? -12.959 14.818 7.354 1.00 38.44 79 SER A O 1
ATOM 671 N N . PHE A 1 80 ? -14.392 13.097 7.182 1.00 38.97 80 PHE A N 1
ATOM 672 C CA . PHE A 1 80 ? -14.007 12.446 8.443 1.00 38.97 80 PHE A CA 1
ATOM 673 C C . PHE A 1 80 ? -12.580 11.867 8.399 1.00 38.97 80 PHE A C 1
ATOM 675 O O . PHE A 1 80 ? -11.848 11.935 9.379 1.00 38.97 80 PHE A O 1
ATOM 682 N N . MET A 1 81 ? -12.136 11.383 7.235 1.00 45.31 81 MET A N 1
ATOM 683 C CA . MET A 1 81 ? -10.730 11.021 6.976 1.00 45.31 81 MET A CA 1
ATOM 684 C C . MET A 1 81 ? -9.823 12.245 6.737 1.00 45.31 81 MET A C 1
ATOM 686 O O . MET A 1 81 ? -8.610 12.101 6.573 1.00 45.31 81 MET A O 1
ATOM 690 N N . GLY A 1 82 ? -10.400 13.450 6.691 1.00 39.00 82 GLY A N 1
ATOM 691 C CA . GLY A 1 82 ? -9.722 14.715 6.409 1.00 39.00 82 GLY A CA 1
ATOM 692 C C . GLY A 1 82 ? -8.946 15.312 7.587 1.00 39.00 82 GLY A C 1
ATOM 693 O O . GLY A 1 82 ? -8.250 16.306 7.394 1.00 39.00 82 GLY A O 1
ATOM 694 N N . CYS A 1 83 ? -9.017 14.721 8.784 1.00 36.19 83 CYS A N 1
ATOM 695 C CA . CYS A 1 83 ? -8.308 15.192 9.981 1.00 36.19 83 CYS A CA 1
ATOM 696 C C . CYS A 1 83 ? -7.203 14.253 10.496 1.00 36.19 83 CYS A C 1
ATOM 698 O O . CYS A 1 83 ? -6.590 14.556 11.514 1.00 36.19 83 CYS A O 1
ATOM 700 N N . ASP A 1 84 ? -6.851 13.191 9.765 1.00 41.91 84 ASP A N 1
ATOM 701 C CA . ASP A 1 84 ? -5.768 12.267 10.146 1.00 41.91 84 ASP A CA 1
ATOM 702 C C . ASP A 1 84 ? -4.426 12.632 9.467 1.00 41.91 84 ASP A C 1
ATOM 704 O O . ASP A 1 84 ? -3.682 11.783 8.971 1.00 41.91 84 ASP A O 1
ATOM 708 N N . ASN A 1 85 ? -4.109 13.934 9.423 1.00 40.28 85 ASN A N 1
ATOM 709 C CA . ASN A 1 85 ? -2.810 14.440 8.950 1.00 40.28 85 ASN A CA 1
ATOM 710 C C . ASN A 1 85 ? -1.642 14.050 9.882 1.00 40.28 85 ASN A C 1
ATOM 712 O O . ASN A 1 85 ? -0.488 14.222 9.495 1.00 40.28 85 ASN A O 1
ATOM 716 N N . ASP A 1 86 ? -1.923 13.511 11.077 1.00 41.84 86 ASP A N 1
ATOM 717 C CA . ASP A 1 86 ? -0.904 13.093 12.053 1.00 41.84 86 ASP A CA 1
ATOM 718 C C . ASP A 1 86 ? -0.452 11.631 11.914 1.00 41.84 86 ASP A C 1
ATOM 720 O O . ASP A 1 86 ? 0.638 11.263 12.361 1.00 41.84 86 ASP A O 1
ATOM 724 N N . ARG A 1 87 ? -1.211 10.775 11.217 1.00 52.84 87 ARG A N 1
ATOM 725 C CA . ARG A 1 87 ? -0.691 9.460 10.831 1.00 52.84 87 ARG A CA 1
ATOM 726 C C . ARG A 1 87 ? 0.215 9.650 9.626 1.00 52.84 87 ARG A C 1
ATOM 728 O O . ARG A 1 87 ? -0.279 9.796 8.508 1.00 52.84 87 ARG A O 1
ATOM 735 N N . ARG A 1 88 ? 1.541 9.627 9.841 1.00 67.00 88 ARG A N 1
ATOM 736 C CA . ARG A 1 88 ? 2.537 9.647 8.752 1.00 67.00 88 ARG A CA 1
ATOM 737 C C . ARG A 1 88 ? 2.102 8.667 7.660 1.00 67.00 88 ARG A C 1
ATOM 739 O O . ARG A 1 88 ? 2.089 7.455 7.869 1.00 67.00 88 ARG A O 1
ATOM 746 N N . GLN A 1 89 ? 1.673 9.215 6.526 1.00 83.75 89 GLN A N 1
ATOM 747 C CA . GLN A 1 89 ? 1.244 8.452 5.360 1.00 83.75 89 GLN A CA 1
ATOM 748 C C . GLN A 1 89 ? 2.428 7.606 4.877 1.00 83.75 89 GLN A C 1
ATOM 750 O O . GLN A 1 89 ? 3.563 8.067 4.919 1.00 83.75 89 GLN A O 1
ATOM 755 N N . TYR A 1 90 ? 2.177 6.377 4.435 1.00 92.19 90 TYR A N 1
ATOM 756 C CA . TYR A 1 90 ? 3.202 5.483 3.891 1.00 92.19 90 TYR A CA 1
ATOM 757 C C . TYR A 1 90 ? 2.601 4.579 2.819 1.00 92.19 90 TYR A C 1
ATOM 759 O O . TYR A 1 90 ? 1.392 4.316 2.823 1.00 92.19 90 TYR A O 1
ATOM 767 N N . LEU A 1 91 ? 3.440 4.102 1.900 1.00 95.81 91 LEU A N 1
ATOM 768 C CA . LEU A 1 91 ? 3.052 3.057 0.951 1.00 95.81 91 LEU A CA 1
ATOM 769 C C . LEU A 1 91 ? 3.523 1.699 1.464 1.00 95.81 91 LEU A C 1
ATOM 771 O O . LEU A 1 91 ? 4.575 1.590 2.090 1.00 95.81 91 LEU A O 1
ATOM 775 N N . ILE A 1 92 ? 2.756 0.655 1.175 1.00 97.38 92 ILE A N 1
ATOM 776 C CA . ILE A 1 92 ? 3.134 -0.729 1.462 1.00 97.38 92 ILE A CA 1
ATOM 777 C C . ILE A 1 92 ? 3.480 -1.392 0.133 1.00 97.38 92 ILE A C 1
ATOM 779 O O . ILE A 1 92 ? 2.738 -1.228 -0.831 1.00 97.38 92 ILE A O 1
ATOM 783 N N . ILE A 1 93 ? 4.580 -2.133 0.060 1.00 98.50 93 ILE A N 1
ATOM 784 C CA . ILE A 1 93 ? 5.005 -2.831 -1.160 1.00 98.50 93 ILE A CA 1
ATOM 785 C C . ILE A 1 93 ? 5.599 -4.196 -0.819 1.00 98.50 93 ILE A C 1
ATOM 787 O O . ILE A 1 93 ? 6.320 -4.325 0.164 1.00 98.50 93 ILE A O 1
ATOM 791 N N . TYR A 1 94 ? 5.309 -5.221 -1.619 1.00 98.44 94 TYR A N 1
ATOM 792 C CA . TYR A 1 94 ? 5.996 -6.510 -1.503 1.00 98.44 94 TYR A CA 1
ATOM 793 C C . TYR A 1 94 ? 7.442 -6.421 -1.996 1.00 98.44 94 TYR A C 1
ATOM 795 O O . TYR A 1 94 ? 7.716 -5.800 -3.021 1.00 98.44 94 TYR A O 1
ATOM 803 N N . GLU A 1 95 ? 8.355 -7.104 -1.308 1.00 98.31 95 GLU A N 1
ATOM 804 C CA . GLU A 1 95 ? 9.788 -7.122 -1.612 1.00 98.31 95 GLU A CA 1
ATOM 805 C C . GLU A 1 95 ? 10.062 -7.505 -3.071 1.00 98.31 95 GLU A C 1
ATOM 807 O O . GLU A 1 95 ? 10.812 -6.816 -3.753 1.00 98.31 95 GLU A O 1
ATOM 812 N N . SER A 1 96 ? 9.397 -8.543 -3.586 1.00 98.25 96 SER A N 1
ATOM 813 C CA . SER A 1 96 ? 9.475 -8.913 -5.012 1.00 98.25 96 SER A CA 1
ATOM 814 C C . SER A 1 96 ? 9.172 -7.757 -5.978 1.00 98.25 96 SER A C 1
ATOM 816 O O . SER A 1 96 ? 9.920 -7.542 -6.928 1.00 98.25 96 SER A O 1
ATOM 818 N N . GLU A 1 97 ? 8.123 -6.971 -5.729 1.00 98.56 97 GLU A N 1
ATOM 819 C CA . GLU A 1 97 ? 7.762 -5.830 -6.581 1.00 98.56 97 GLU A CA 1
ATOM 820 C C . GLU A 1 97 ? 8.763 -4.681 -6.430 1.00 98.56 97 GLU A C 1
ATOM 822 O O . GLU A 1 97 ? 9.109 -4.005 -7.399 1.00 98.56 97 GLU A O 1
ATOM 827 N N . PHE A 1 98 ? 9.272 -4.490 -5.213 1.00 98.38 98 PHE A N 1
ATOM 828 C CA . PHE A 1 98 ? 10.288 -3.492 -4.910 1.00 98.38 98 PHE A CA 1
ATOM 829 C C . PHE A 1 98 ? 11.614 -3.788 -5.626 1.00 98.38 98 PHE A C 1
ATOM 831 O O . PHE A 1 98 ? 12.198 -2.893 -6.243 1.00 98.38 98 PHE A O 1
ATOM 838 N N . ARG A 1 99 ? 12.037 -5.060 -5.637 1.00 98.19 99 ARG A N 1
ATOM 839 C CA . ARG A 1 99 ? 13.193 -5.536 -6.410 1.00 98.19 99 ARG A CA 1
ATOM 840 C C . ARG A 1 99 ? 12.995 -5.328 -7.906 1.00 98.19 99 ARG A C 1
ATOM 842 O O . ARG A 1 99 ? 13.910 -4.838 -8.555 1.00 98.19 99 ARG A O 1
ATOM 849 N N . VAL A 1 100 ? 11.808 -5.618 -8.447 1.00 98.25 100 VAL A N 1
ATOM 850 C CA . VAL A 1 100 ? 11.514 -5.404 -9.875 1.00 98.25 100 VAL A CA 1
ATOM 851 C C . VAL A 1 100 ? 11.642 -3.931 -10.266 1.00 98.25 100 VAL A C 1
ATOM 853 O O . VAL A 1 100 ? 12.323 -3.632 -11.247 1.00 98.25 100 VAL A O 1
ATOM 856 N N . ILE A 1 101 ? 11.064 -3.001 -9.493 1.00 98.25 101 ILE A N 1
ATOM 857 C CA . ILE A 1 101 ? 11.214 -1.555 -9.748 1.00 98.25 101 ILE A CA 1
ATOM 858 C C . ILE A 1 101 ? 12.701 -1.170 -9.789 1.00 98.25 101 ILE A C 1
ATOM 860 O O . ILE A 1 101 ? 13.162 -0.518 -10.734 1.00 98.25 101 ILE A O 1
ATOM 864 N N . ALA A 1 102 ? 13.470 -1.587 -8.779 1.00 96.88 102 ALA A N 1
ATOM 865 C CA . ALA A 1 102 ? 14.887 -1.257 -8.688 1.00 96.88 102 ALA A CA 1
ATOM 866 C C . ALA A 1 102 ? 15.714 -1.902 -9.812 1.00 96.88 102 ALA A C 1
ATOM 868 O O . ALA A 1 102 ? 16.536 -1.229 -10.431 1.00 96.88 102 ALA A O 1
ATOM 869 N N . GLY A 1 103 ? 15.456 -3.168 -10.136 1.00 96.00 103 GLY A N 1
ATOM 870 C CA . GLY A 1 103 ? 16.154 -3.904 -11.184 1.00 96.00 103 GLY A CA 1
ATOM 871 C C . GLY A 1 103 ? 15.879 -3.357 -12.581 1.00 96.00 103 GLY A C 1
ATOM 872 O O . GLY A 1 103 ? 16.816 -3.194 -13.363 1.00 96.00 103 GLY A O 1
ATOM 873 N N . ILE A 1 104 ? 14.628 -2.992 -12.889 1.00 95.44 104 ILE A N 1
ATOM 874 C CA . ILE A 1 104 ? 14.282 -2.314 -14.147 1.00 95.44 104 ILE A CA 1
ATOM 875 C C . ILE A 1 104 ? 15.060 -1.003 -14.246 1.00 95.44 104 ILE A C 1
ATOM 877 O O . ILE A 1 104 ? 15.710 -0.741 -15.257 1.00 95.44 104 ILE A O 1
ATOM 881 N N . SER A 1 105 ? 15.061 -0.218 -13.173 1.00 93.62 105 SER A N 1
ATOM 882 C CA . SER A 1 105 ? 15.795 1.045 -13.121 1.00 93.62 105 SER A CA 1
ATOM 883 C C . SER A 1 105 ? 17.297 0.827 -13.326 1.00 93.62 105 SER A C 1
ATOM 885 O O . SER A 1 105 ? 17.915 1.496 -14.142 1.00 93.62 105 SER A O 1
ATOM 887 N N . ALA A 1 106 ? 17.900 -0.156 -12.659 1.00 92.56 106 ALA A N 1
ATOM 888 C CA . ALA A 1 106 ? 19.319 -0.463 -12.809 1.00 92.56 106 ALA A CA 1
ATOM 889 C C . ALA A 1 106 ? 19.699 -0.850 -14.249 1.00 92.56 106 ALA A C 1
ATOM 891 O O . ALA A 1 106 ? 20.697 -0.356 -14.772 1.00 92.56 106 ALA A O 1
ATOM 892 N N . ILE A 1 107 ? 18.891 -1.691 -14.905 1.00 90.50 107 ILE A N 1
ATOM 893 C CA . ILE A 1 107 ? 19.137 -2.153 -16.281 1.00 90.50 107 ILE A CA 1
ATOM 894 C C . ILE A 1 107 ? 19.142 -0.981 -17.267 1.00 90.50 107 ILE A C 1
ATOM 896 O O . ILE A 1 107 ? 20.016 -0.897 -18.128 1.00 90.50 107 ILE A O 1
ATOM 900 N N . TRP A 1 108 ? 18.173 -0.074 -17.151 1.00 89.19 108 TRP A N 1
ATOM 901 C CA . TRP A 1 108 ? 18.032 1.054 -18.076 1.00 89.19 108 TRP A CA 1
ATOM 902 C C . TRP A 1 108 ? 18.928 2.244 -17.698 1.00 89.19 108 TRP A C 1
ATOM 904 O O . TRP A 1 108 ? 19.354 3.006 -18.571 1.00 89.19 108 TRP A O 1
ATOM 914 N N . GLY A 1 109 ? 19.319 2.346 -16.426 1.00 85.94 109 GLY A N 1
ATOM 915 C CA . GLY A 1 109 ? 20.269 3.334 -15.920 1.00 85.94 109 GLY A CA 1
ATOM 916 C C . GLY A 1 109 ? 21.653 3.233 -16.553 1.00 85.94 109 GLY A C 1
ATOM 917 O O . GLY A 1 109 ? 22.295 4.264 -16.764 1.00 85.94 109 GLY A O 1
ATOM 918 N N . GLU A 1 110 ? 22.078 2.031 -16.962 1.00 81.38 110 GLU A N 1
ATOM 919 C CA . GLU A 1 110 ? 23.306 1.823 -17.748 1.00 81.38 110 GLU A CA 1
ATOM 920 C C . GLU A 1 110 ? 23.295 2.632 -19.062 1.00 81.38 110 GLU A C 1
ATOM 922 O O . GLU A 1 110 ? 24.339 3.107 -19.516 1.00 81.38 110 GLU A O 1
ATOM 927 N N . PHE A 1 111 ? 22.111 2.846 -19.641 1.00 84.19 111 PHE A N 1
ATOM 928 C CA . PHE A 1 111 ? 21.911 3.563 -20.901 1.00 84.19 111 PHE A CA 1
ATOM 929 C C . PHE A 1 111 ? 21.519 5.032 -20.718 1.00 84.19 111 PHE A C 1
ATOM 931 O O . PHE A 1 111 ? 21.388 5.742 -21.713 1.00 84.19 111 PHE A O 1
ATOM 938 N N . ARG A 1 112 ? 21.371 5.510 -19.471 1.00 84.88 112 ARG A N 1
ATOM 939 C CA . ARG A 1 112 ? 20.985 6.899 -19.159 1.00 84.88 112 ARG A CA 1
ATOM 940 C C . ARG A 1 112 ? 19.680 7.332 -19.847 1.00 84.88 112 ARG A C 1
ATOM 942 O O . ARG A 1 112 ? 19.580 8.448 -20.351 1.00 84.88 112 ARG A O 1
ATOM 949 N N . ILE A 1 113 ? 18.694 6.443 -19.872 1.00 88.44 113 ILE A N 1
ATOM 950 C CA . ILE A 1 113 ? 17.369 6.685 -20.458 1.00 88.44 113 ILE A CA 1
ATOM 951 C C . ILE A 1 113 ? 16.285 6.345 -19.450 1.00 88.44 113 ILE A C 1
ATOM 953 O O . ILE A 1 113 ? 16.423 5.392 -18.687 1.00 88.44 113 ILE A O 1
ATOM 957 N N . GLU A 1 114 ? 15.216 7.128 -19.449 1.00 91.19 114 GLU A N 1
ATOM 958 C CA . GLU A 1 114 ? 14.086 6.907 -18.565 1.00 91.19 114 GLU A CA 1
ATOM 959 C C . GLU A 1 114 ? 13.282 5.679 -19.006 1.00 91.19 114 GLU A C 1
ATOM 961 O O . GLU A 1 114 ? 13.093 5.373 -20.188 1.00 91.19 114 GLU A O 1
ATOM 966 N N . THR A 1 115 ? 12.827 4.935 -18.014 1.00 94.88 115 THR A N 1
ATOM 967 C CA . THR A 1 115 ? 12.011 3.736 -18.139 1.00 94.88 115 THR A CA 1
ATOM 968 C C . THR A 1 115 ? 11.043 3.699 -16.969 1.00 94.88 115 THR A C 1
ATOM 970 O O . THR A 1 115 ? 11.190 4.462 -16.014 1.00 94.88 115 THR A O 1
ATOM 973 N N . GLY A 1 116 ? 10.075 2.797 -17.017 1.00 95.94 116 GLY A N 1
ATOM 974 C CA . GLY A 1 116 ? 9.085 2.674 -15.967 1.00 95.94 116 GLY A CA 1
ATOM 975 C C . GLY A 1 116 ? 8.059 1.597 -16.253 1.00 95.94 116 GLY A C 1
ATOM 976 O O . GLY A 1 116 ? 8.269 0.716 -17.087 1.00 95.94 116 GLY A O 1
ATOM 977 N N . GLY A 1 117 ? 6.935 1.688 -15.560 1.00 97.69 117 GLY A N 1
ATOM 978 C CA . GLY A 1 117 ? 5.793 0.814 -15.744 1.00 97.69 117 GLY A CA 1
ATOM 979 C C . GLY A 1 117 ? 4.635 1.170 -14.821 1.00 97.69 117 GLY A C 1
ATOM 980 O O . GLY A 1 117 ? 4.594 2.233 -14.197 1.00 97.69 117 GLY A O 1
ATOM 981 N N . ASP A 1 118 ? 3.671 0.260 -14.744 1.00 98.19 118 ASP A N 1
ATOM 982 C CA . ASP A 1 118 ? 2.411 0.481 -14.037 1.00 98.19 118 ASP A CA 1
ATOM 983 C C . ASP A 1 118 ? 2.386 -0.224 -12.679 1.00 98.19 118 ASP A C 1
ATOM 985 O O . ASP A 1 118 ? 2.889 -1.344 -12.542 1.00 98.19 118 ASP A O 1
ATOM 989 N N . ILE A 1 119 ? 1.756 0.422 -11.692 1.00 98.56 119 ILE A N 1
ATOM 990 C CA . ILE A 1 119 ? 1.554 -0.085 -10.331 1.00 98.56 119 ILE A CA 1
ATOM 991 C C . ILE A 1 119 ? 0.093 -0.506 -10.148 1.00 98.56 119 ILE A C 1
ATOM 993 O O . ILE A 1 119 ? -0.838 0.289 -10.333 1.00 98.56 119 ILE A O 1
ATOM 997 N N . TYR A 1 120 ? -0.099 -1.742 -9.696 1.00 98.31 120 TYR A N 1
ATOM 998 C CA . TYR A 1 120 ? -1.387 -2.312 -9.327 1.00 98.31 120 TYR A CA 1
ATOM 999 C C . TYR A 1 120 ? -1.452 -2.550 -7.821 1.00 98.31 120 TYR A C 1
ATOM 1001 O O . TYR A 1 120 ? -0.579 -3.186 -7.223 1.00 98.31 120 TYR A O 1
ATOM 1009 N N . ALA A 1 121 ? -2.496 -2.012 -7.200 1.00 97.69 121 ALA A N 1
ATOM 1010 C CA . ALA A 1 121 ? -2.593 -1.922 -5.754 1.00 97.69 121 ALA A CA 1
ATOM 1011 C C . ALA A 1 121 ? -4.042 -1.967 -5.259 1.00 97.69 121 ALA A C 1
ATOM 1013 O O . ALA A 1 121 ? -5.000 -1.784 -6.019 1.00 97.69 121 ALA A O 1
ATOM 1014 N N . LEU A 1 122 ? -4.179 -2.156 -3.948 1.00 94.81 122 LEU A N 1
ATOM 1015 C CA . LEU A 1 122 ? -5.412 -1.935 -3.196 1.00 94.81 122 LEU A CA 1
ATOM 1016 C C . LEU A 1 122 ? -5.233 -0.760 -2.233 1.00 94.81 122 LEU A C 1
ATOM 1018 O O . LEU A 1 122 ? -4.116 -0.438 -1.836 1.00 94.81 122 LEU A O 1
ATOM 1022 N N . ALA A 1 123 ? -6.339 -0.125 -1.852 1.00 89.62 123 ALA A N 1
ATOM 1023 C CA . ALA A 1 123 ? -6.355 0.859 -0.777 1.00 89.62 123 ALA A CA 1
ATOM 1024 C C . ALA A 1 123 ? -6.938 0.211 0.484 1.00 89.62 123 ALA A C 1
ATOM 1026 O O . ALA A 1 123 ? -7.995 -0.413 0.426 1.00 89.62 123 ALA A O 1
ATOM 1027 N N . THR A 1 124 ? -6.249 0.351 1.613 1.00 86.38 124 THR A N 1
ATOM 1028 C CA . THR A 1 124 ? -6.773 -0.053 2.926 1.00 86.38 124 THR A CA 1
ATOM 1029 C C . THR A 1 124 ? -7.892 0.887 3.373 1.00 86.38 124 THR A C 1
ATOM 1031 O O . THR A 1 124 ? -8.013 1.999 2.854 1.00 86.38 124 THR A O 1
ATOM 1034 N N . HIS A 1 125 ? -8.661 0.486 4.391 1.00 75.38 125 HIS A N 1
ATOM 1035 C CA . HIS A 1 125 ? -9.655 1.364 5.017 1.00 75.38 125 HIS A CA 1
ATOM 1036 C C . HIS A 1 125 ? -9.050 2.697 5.478 1.00 75.38 125 HIS A C 1
ATOM 1038 O O . HIS A 1 125 ? -9.668 3.732 5.283 1.00 75.38 125 HIS A O 1
ATOM 1044 N N . GLY A 1 126 ? -7.809 2.698 5.980 1.00 73.88 126 GLY A N 1
ATOM 1045 C CA . GLY A 1 126 ? -7.079 3.915 6.361 1.00 73.88 126 GLY A CA 1
ATOM 1046 C C . GLY A 1 126 ? -6.466 4.698 5.192 1.00 73.88 126 GLY A C 1
ATOM 1047 O O . GLY A 1 126 ? -5.525 5.457 5.397 1.00 73.88 126 GLY A O 1
ATOM 1048 N N . GLY A 1 127 ? -6.896 4.458 3.950 1.00 78.19 127 GLY A N 1
ATOM 1049 C CA . GLY A 1 127 ? -6.436 5.195 2.768 1.00 78.19 127 GLY A CA 1
ATOM 1050 C C . GLY A 1 127 ? -5.011 4.876 2.297 1.00 78.19 127 GLY A C 1
ATOM 1051 O O . GLY A 1 127 ? -4.537 5.493 1.342 1.00 78.19 127 GLY A O 1
ATOM 1052 N N . ARG A 1 128 ? -4.327 3.903 2.917 1.00 87.88 128 ARG A N 1
ATOM 1053 C CA . ARG A 1 128 ? -2.962 3.493 2.534 1.00 87.88 128 ARG A CA 1
ATOM 1054 C C . ARG A 1 128 ? -2.985 2.618 1.291 1.00 87.88 128 ARG A C 1
ATOM 1056 O O . ARG A 1 128 ? -3.815 1.715 1.210 1.00 87.88 128 ARG A O 1
ATOM 1063 N N . ILE A 1 129 ? -2.054 2.842 0.369 1.00 95.12 129 ILE A N 1
ATOM 1064 C CA . ILE A 1 129 ? -1.913 2.036 -0.849 1.00 95.12 129 ILE A CA 1
ATOM 1065 C C . ILE A 1 129 ? -0.992 0.840 -0.569 1.00 95.12 129 ILE A C 1
ATOM 1067 O O . ILE A 1 129 ? 0.135 1.011 -0.105 1.00 95.12 129 ILE A O 1
ATOM 1071 N N . VAL A 1 130 ? -1.480 -0.361 -0.881 1.00 97.38 130 VAL A N 1
ATOM 1072 C CA . VAL A 1 130 ? -0.753 -1.635 -0.813 1.00 97.38 130 VAL A CA 1
ATOM 1073 C C . VAL A 1 130 ? -0.452 -2.101 -2.227 1.00 97.38 130 VAL A C 1
ATOM 1075 O O . VAL A 1 130 ? -1.349 -2.549 -2.939 1.00 97.38 130 VAL A O 1
ATOM 1078 N N . ILE A 1 131 ? 0.805 -1.972 -2.637 1.00 98.56 131 ILE A N 1
ATOM 1079 C CA . ILE A 1 131 ? 1.317 -2.353 -3.949 1.00 98.56 131 ILE A CA 1
ATOM 1080 C C . ILE A 1 131 ? 1.483 -3.867 -3.995 1.00 98.56 131 ILE A C 1
ATOM 1082 O O . ILE A 1 131 ? 2.268 -4.452 -3.246 1.00 98.56 131 ILE A O 1
ATOM 1086 N N . LEU A 1 132 ? 0.723 -4.481 -4.897 1.00 98.38 132 LEU A N 1
ATOM 1087 C CA . LEU A 1 132 ? 0.629 -5.927 -5.037 1.00 98.38 132 LEU A CA 1
ATOM 1088 C C . LEU A 1 132 ? 1.276 -6.421 -6.324 1.00 98.38 132 LEU A C 1
ATOM 1090 O O . LEU A 1 132 ? 1.709 -7.561 -6.377 1.00 98.38 132 LEU A O 1
ATOM 1094 N N . LEU A 1 133 ? 1.337 -5.612 -7.375 1.00 98.38 133 LEU A N 1
ATOM 1095 C CA . LEU A 1 133 ? 1.975 -6.018 -8.620 1.00 98.38 133 LEU A CA 1
ATOM 1096 C C . LEU A 1 133 ? 2.493 -4.792 -9.361 1.00 98.38 133 LEU A C 1
ATOM 1098 O O . LEU A 1 133 ? 1.795 -3.783 -9.461 1.00 98.38 133 LEU A O 1
ATOM 1102 N N . VAL A 1 134 ? 3.693 -4.896 -9.913 1.00 98.31 134 VAL A N 1
ATOM 1103 C CA . VAL A 1 134 ? 4.257 -3.918 -10.839 1.00 98.31 134 VAL A CA 1
ATOM 1104 C C . VAL A 1 134 ? 4.509 -4.564 -12.191 1.00 98.31 134 VAL A C 1
ATOM 1106 O O . VAL A 1 134 ? 4.737 -5.768 -12.308 1.00 98.31 134 VAL A O 1
ATOM 1109 N N . THR A 1 135 ? 4.460 -3.743 -13.229 1.00 98.19 135 THR A N 1
ATOM 1110 C CA . THR A 1 135 ? 4.781 -4.152 -14.600 1.00 98.19 135 THR A CA 1
ATOM 1111 C C . THR A 1 135 ? 6.035 -3.456 -15.093 1.00 98.19 135 THR A C 1
ATOM 1113 O O . THR A 1 135 ? 6.448 -2.437 -14.536 1.00 98.19 135 THR A O 1
ATOM 1116 N N . GLY A 1 136 ? 6.646 -4.015 -16.133 1.00 96.62 136 GLY A N 1
ATOM 1117 C CA . GLY A 1 136 ? 7.710 -3.348 -16.870 1.00 96.62 136 GLY A CA 1
ATOM 1118 C C . GLY A 1 136 ? 7.190 -2.384 -17.943 1.00 96.62 136 GLY A C 1
ATOM 1119 O O . GLY A 1 136 ? 5.979 -2.153 -18.066 1.00 96.62 136 GLY A O 1
ATOM 1120 N N . PRO A 1 137 ? 8.105 -1.828 -18.750 1.00 96.81 137 PRO A N 1
ATOM 1121 C CA . PRO A 1 137 ? 7.728 -1.070 -19.927 1.00 96.81 137 PRO A CA 1
ATOM 1122 C C . PRO A 1 137 ? 7.158 -2.014 -20.987 1.00 96.81 137 PRO A C 1
ATOM 1124 O O . PRO A 1 137 ? 7.666 -3.115 -21.206 1.00 96.81 137 PRO A O 1
ATOM 1127 N N . GLY A 1 138 ? 6.110 -1.575 -21.676 1.00 96.56 138 GLY A N 1
ATOM 1128 C CA . GLY A 1 138 ? 5.574 -2.328 -22.798 1.00 96.56 138 GLY A CA 1
ATOM 1129 C C . GLY A 1 138 ? 6.485 -2.279 -24.032 1.00 96.56 138 GLY A C 1
ATOM 1130 O O . GLY A 1 138 ? 7.337 -1.395 -24.148 1.00 96.56 138 GLY A O 1
ATOM 1131 N N . PRO A 1 139 ? 6.294 -3.180 -25.011 1.00 94.50 139 PRO A N 1
ATOM 1132 C CA . PRO A 1 139 ? 7.211 -3.314 -26.142 1.00 94.50 139 PRO A CA 1
ATOM 1133 C C . PRO A 1 139 ? 7.374 -2.070 -27.013 1.00 94.50 139 PRO A C 1
ATOM 1135 O O . PRO A 1 139 ? 8.421 -1.892 -27.631 1.00 94.50 139 PRO A O 1
ATOM 1138 N N . LYS A 1 140 ? 6.346 -1.216 -27.072 1.00 96.19 140 LYS A N 1
ATOM 1139 C CA . LYS A 1 140 ? 6.370 0.049 -27.818 1.00 96.19 140 LYS A CA 1
ATOM 1140 C C . LYS A 1 140 ? 6.483 1.273 -26.907 1.00 96.19 140 LYS A C 1
ATOM 1142 O O . LYS A 1 140 ? 6.075 2.364 -27.309 1.00 96.19 140 LYS A O 1
ATOM 1147 N N . ALA A 1 141 ? 6.961 1.097 -25.675 1.00 95.94 141 ALA A N 1
ATOM 1148 C CA . ALA A 1 141 ? 7.187 2.217 -24.780 1.00 95.94 141 ALA A CA 1
ATOM 1149 C C . ALA A 1 141 ? 8.275 3.132 -25.361 1.00 95.94 141 ALA A C 1
ATOM 1151 O O . ALA A 1 141 ? 9.191 2.692 -26.059 1.00 95.94 141 ALA A O 1
ATOM 1152 N N . ILE A 1 142 ? 8.136 4.430 -25.112 1.00 94.31 142 ILE A N 1
ATOM 1153 C CA . ILE A 1 142 ? 9.102 5.438 -25.540 1.00 94.31 142 ILE A CA 1
ATOM 1154 C C . ILE A 1 142 ? 10.051 5.688 -24.375 1.00 94.31 142 ILE A C 1
ATOM 1156 O O . ILE A 1 142 ? 9.608 6.012 -23.272 1.00 94.31 142 ILE A O 1
ATOM 1160 N N . HIS A 1 143 ? 11.342 5.547 -24.661 1.00 93.06 143 HIS A N 1
ATOM 1161 C CA . HIS A 1 143 ? 12.436 5.723 -23.717 1.00 93.06 143 HIS A CA 1
ATOM 1162 C C . HIS A 1 143 ? 13.372 6.809 -24.237 1.00 93.06 143 HIS A C 1
ATOM 1164 O O . HIS A 1 143 ? 14.047 6.623 -25.251 1.00 93.06 143 HIS A O 1
ATOM 1170 N N . GLU A 1 144 ? 13.423 7.940 -23.547 1.00 88.56 144 GLU A N 1
ATOM 1171 C CA . GLU A 1 144 ? 14.318 9.053 -23.854 1.00 88.56 144 GLU A CA 1
ATOM 1172 C C . GLU A 1 144 ? 15.120 9.437 -22.608 1.00 88.56 144 GLU A C 1
ATOM 1174 O O . GLU A 1 144 ? 14.840 8.990 -21.500 1.00 88.56 144 GLU A O 1
ATOM 1179 N N . SER A 1 145 ? 16.147 10.272 -22.758 1.00 84.50 145 SER A N 1
ATOM 1180 C CA . SER A 1 145 ? 17.048 10.626 -21.649 1.00 84.50 145 SER A CA 1
ATOM 1181 C C . SER A 1 145 ? 16.375 11.352 -20.478 1.00 84.50 145 SER A C 1
ATOM 1183 O O . SER A 1 145 ? 16.938 11.392 -19.390 1.00 84.50 145 SER A O 1
ATOM 1185 N N . ALA A 1 146 ? 15.227 11.981 -20.723 1.00 83.81 146 ALA A N 1
ATOM 1186 C CA . ALA A 1 146 ? 14.505 12.839 -19.782 1.00 83.81 146 ALA A CA 1
ATOM 1187 C C . ALA A 1 146 ? 12.978 12.691 -19.929 1.00 83.81 146 ALA A C 1
ATOM 1189 O O . ALA A 1 146 ? 12.228 13.616 -19.612 1.00 83.81 146 ALA A O 1
ATOM 1190 N N . PHE A 1 147 ? 12.539 11.594 -20.554 1.00 86.44 147 PHE A N 1
ATOM 1191 C CA . PHE A 1 147 ? 11.129 11.327 -20.782 1.00 86.44 147 PHE A CA 1
ATOM 1192 C C . PHE A 1 147 ? 10.877 9.829 -20.957 1.00 86.44 147 PHE A C 1
ATOM 1194 O O . PHE A 1 147 ? 11.496 9.169 -21.795 1.00 86.44 147 PHE A O 1
ATOM 1201 N N . PHE A 1 148 ? 9.902 9.312 -20.217 1.00 92.56 148 PHE A N 1
ATOM 1202 C CA . PHE A 1 148 ? 9.337 7.985 -20.418 1.00 92.56 148 PHE A CA 1
ATOM 1203 C C . PHE A 1 148 ? 7.850 8.080 -20.770 1.00 92.56 148 PHE A C 1
ATOM 1205 O O . PHE A 1 148 ? 7.094 8.861 -20.189 1.00 92.56 148 PHE A O 1
ATOM 1212 N N . LYS A 1 149 ? 7.404 7.241 -21.709 1.00 94.00 149 LYS A N 1
ATOM 1213 C CA . LYS A 1 149 ? 5.979 7.056 -21.996 1.00 94.00 149 LYS A CA 1
ATOM 1214 C C . LYS A 1 149 ? 5.654 5.591 -22.217 1.00 94.00 149 LYS A C 1
ATOM 1216 O O . LYS A 1 149 ? 6.144 4.971 -23.158 1.00 94.00 149 LYS A O 1
ATOM 1221 N N . GLN A 1 150 ? 4.741 5.085 -21.398 1.00 95.75 150 GLN A N 1
ATOM 1222 C CA . GLN A 1 150 ? 4.267 3.711 -21.473 1.00 95.75 150 GLN A CA 1
ATOM 1223 C C . GLN A 1 150 ? 3.542 3.403 -22.798 1.00 95.75 150 GLN A C 1
ATOM 1225 O O . GLN A 1 150 ? 2.860 4.255 -23.382 1.00 95.75 150 GLN A O 1
ATOM 1230 N N . ASP A 1 151 ? 3.659 2.154 -23.248 1.00 97.25 151 ASP A N 1
ATOM 1231 C CA . ASP A 1 151 ? 2.892 1.605 -24.368 1.00 97.25 151 ASP A CA 1
ATOM 1232 C C . ASP A 1 151 ? 1.414 1.445 -23.972 1.00 97.25 151 ASP A C 1
ATOM 1234 O O . ASP A 1 151 ? 1.053 0.637 -23.114 1.00 97.25 151 ASP A O 1
ATOM 1238 N N . ILE A 1 152 ? 0.536 2.218 -24.616 1.00 94.81 152 ILE A N 1
ATOM 1239 C CA . ILE A 1 152 ? -0.896 2.232 -24.298 1.00 94.81 152 ILE A CA 1
ATOM 1240 C C . ILE A 1 152 ? -1.603 0.914 -24.642 1.00 94.81 152 ILE A C 1
ATOM 1242 O O . ILE A 1 152 ? -2.565 0.543 -23.965 1.00 94.81 152 ILE A O 1
ATOM 1246 N N . ASP A 1 153 ? -1.153 0.201 -25.676 1.00 96.69 153 ASP A N 1
ATOM 1247 C CA . ASP A 1 153 ? -1.755 -1.071 -26.080 1.00 96.69 153 ASP A CA 1
ATOM 1248 C C . ASP A 1 153 ? -1.315 -2.183 -25.131 1.00 96.69 153 ASP A C 1
ATOM 1250 O O . ASP A 1 153 ? -2.123 -3.026 -24.731 1.00 96.69 153 ASP A O 1
ATOM 1254 N N . PHE A 1 154 ? -0.048 -2.154 -24.712 1.00 97.06 154 PHE A N 1
ATOM 1255 C CA . PHE A 1 154 ? 0.437 -2.984 -23.617 1.00 97.06 154 PHE A CA 1
ATOM 1256 C C . PHE A 1 154 ? -0.382 -2.746 -22.346 1.00 97.06 154 PHE A C 1
ATOM 1258 O O . PHE A 1 154 ? -1.004 -3.692 -21.865 1.00 97.06 154 PHE A O 1
ATOM 1265 N N . PHE A 1 155 ? -0.473 -1.493 -21.888 1.00 96.62 155 PHE A N 1
ATOM 1266 C CA . PHE A 1 155 ? -1.217 -1.106 -20.690 1.00 96.62 155 PHE A CA 1
ATOM 1267 C C . PHE A 1 155 ? -2.667 -1.599 -20.722 1.00 96.62 155 PHE A C 1
ATOM 1269 O O . PHE A 1 155 ? -3.148 -2.206 -19.772 1.00 96.62 155 PHE A O 1
ATOM 1276 N N . ARG A 1 156 ? -3.391 -1.386 -21.829 1.00 95.56 156 ARG A N 1
ATOM 1277 C CA . ARG A 1 156 ? -4.794 -1.821 -21.945 1.00 95.56 156 ARG A CA 1
ATOM 1278 C C . ARG A 1 156 ? -4.944 -3.331 -21.784 1.00 95.56 156 ARG A C 1
ATOM 1280 O O . ARG A 1 156 ? -5.863 -3.785 -21.101 1.00 95.56 156 ARG A O 1
ATOM 1287 N N . ARG A 1 157 ? -4.050 -4.107 -22.404 1.00 95.50 157 ARG A N 1
ATOM 1288 C CA . ARG A 1 157 ? -4.073 -5.573 -22.319 1.00 95.50 157 ARG A CA 1
ATOM 1289 C C . ARG A 1 157 ? -3.710 -6.056 -20.918 1.00 95.50 157 ARG A C 1
ATOM 1291 O O . ARG A 1 157 ? -4.422 -6.908 -20.388 1.00 95.50 157 ARG A O 1
ATOM 1298 N N . THR A 1 158 ? -2.639 -5.529 -20.324 1.00 95.69 158 THR A N 1
ATOM 1299 C CA . THR A 1 158 ? -2.194 -5.926 -18.981 1.00 95.69 158 THR A CA 1
ATOM 1300 C C . THR A 1 158 ? -3.218 -5.521 -17.930 1.00 95.69 158 THR A C 1
ATOM 1302 O O . THR A 1 158 ? -3.667 -6.382 -17.176 1.00 95.69 158 THR A O 1
ATOM 1305 N N . ASN A 1 159 ? -3.707 -4.279 -17.958 1.00 95.81 159 ASN A N 1
ATOM 1306 C CA . ASN A 1 159 ? -4.730 -3.792 -17.035 1.00 95.81 159 ASN A CA 1
ATOM 1307 C C . ASN A 1 159 ? -6.019 -4.614 -17.122 1.00 95.81 159 ASN A C 1
ATOM 1309 O O . ASN A 1 159 ? -6.558 -5.015 -16.092 1.00 95.81 159 ASN A O 1
ATOM 1313 N N . GLY A 1 160 ? -6.500 -4.925 -18.332 1.00 94.12 160 GLY A N 1
ATOM 1314 C CA . GLY A 1 160 ? -7.694 -5.756 -18.512 1.00 94.12 160 GLY A CA 1
ATOM 1315 C C . GLY A 1 160 ? -7.534 -7.157 -17.914 1.00 94.12 160 GLY A C 1
ATOM 1316 O O . GLY A 1 160 ? -8.440 -7.657 -17.248 1.00 94.12 160 GLY A O 1
ATOM 1317 N N . ARG A 1 161 ? -6.362 -7.781 -18.088 1.00 94.19 161 ARG A N 1
ATOM 1318 C CA . ARG A 1 161 ? -6.078 -9.114 -17.535 1.00 94.19 161 ARG A CA 1
ATOM 1319 C C . ARG A 1 161 ? -5.915 -9.094 -16.020 1.00 94.19 161 ARG A C 1
ATOM 1321 O O . ARG A 1 161 ? -6.499 -9.947 -15.358 1.00 94.19 161 ARG A O 1
ATOM 1328 N N . ILE A 1 162 ? -5.154 -8.137 -15.493 1.00 95.44 162 ILE A N 1
ATOM 1329 C CA . ILE A 1 162 ? -4.868 -8.005 -14.062 1.00 95.44 162 ILE A CA 1
ATOM 1330 C C . ILE A 1 162 ? -6.153 -7.692 -13.290 1.00 95.44 162 ILE A C 1
ATOM 1332 O O . ILE A 1 162 ? -6.481 -8.406 -12.345 1.00 95.44 162 ILE A O 1
ATOM 1336 N N . SER A 1 163 ? -6.918 -6.689 -13.729 1.00 92.38 163 SER A N 1
ATOM 1337 C CA . SER A 1 163 ? -8.163 -6.293 -13.056 1.00 92.38 163 SER A CA 1
ATOM 1338 C C . SER A 1 163 ? -9.200 -7.416 -13.038 1.00 92.38 163 SER A C 1
ATOM 1340 O O . SER A 1 163 ? -9.749 -7.721 -11.983 1.00 92.38 163 SER A O 1
ATOM 1342 N N . THR A 1 164 ? -9.417 -8.090 -14.172 1.00 91.62 164 THR A N 1
ATOM 1343 C CA . THR A 1 164 ? -10.418 -9.165 -14.280 1.00 91.62 164 THR A CA 1
ATOM 1344 C C . THR A 1 164 ? -10.036 -10.405 -13.469 1.00 91.62 164 THR A C 1
ATOM 1346 O O . THR A 1 164 ? -10.911 -11.073 -12.928 1.00 91.62 164 THR A O 1
ATOM 1349 N N . ARG A 1 165 ? -8.742 -10.744 -13.389 1.00 91.75 165 ARG A N 1
ATOM 1350 C CA . ARG A 1 165 ? -8.289 -11.980 -12.727 1.00 91.75 165 ARG A CA 1
ATOM 1351 C C . ARG A 1 165 ? -8.030 -11.828 -11.238 1.00 91.75 165 ARG A C 1
ATOM 1353 O O . ARG A 1 165 ? -8.263 -12.773 -10.494 1.00 91.75 165 ARG A O 1
ATOM 1360 N N . LEU A 1 166 ? -7.486 -10.687 -10.824 1.00 94.00 166 LEU A N 1
ATOM 1361 C CA . LEU A 1 166 ? -6.988 -10.494 -9.462 1.00 94.00 166 LEU A CA 1
ATOM 1362 C C . LEU A 1 166 ? -7.847 -9.532 -8.641 1.00 94.00 166 LEU A C 1
ATOM 1364 O O . LEU A 1 166 ? -7.634 -9.420 -7.439 1.00 94.00 166 LEU A O 1
ATOM 1368 N N . GLY A 1 167 ? -8.781 -8.805 -9.266 1.00 93.69 167 GLY A N 1
ATOM 1369 C CA . GLY A 1 167 ? -9.605 -7.814 -8.570 1.00 93.69 167 GLY A CA 1
ATOM 1370 C C . GLY A 1 167 ? -8.820 -6.607 -8.038 1.00 93.69 167 GLY A C 1
ATOM 1371 O O . GLY A 1 167 ? -9.335 -5.858 -7.212 1.00 93.69 167 GLY A O 1
ATOM 1372 N N . ILE A 1 168 ? -7.581 -6.403 -8.498 1.00 95.12 168 ILE A N 1
ATOM 1373 C CA . ILE A 1 168 ? -6.729 -5.270 -8.108 1.00 95.12 168 ILE A CA 1
ATOM 1374 C C . ILE A 1 168 ? -6.795 -4.155 -9.153 1.00 95.12 168 ILE A C 1
ATOM 1376 O O . ILE A 1 168 ? -7.088 -4.390 -10.327 1.00 95.12 168 ILE A O 1
ATOM 1380 N N . GLN A 1 169 ? -6.521 -2.924 -8.727 1.00 94.44 169 GLN A N 1
ATOM 1381 C CA . GLN A 1 169 ? -6.707 -1.736 -9.555 1.00 94.44 169 GLN A CA 1
ATOM 1382 C C . GLN A 1 169 ? -5.373 -1.098 -9.919 1.00 94.44 169 GLN A C 1
ATOM 1384 O O . GLN A 1 169 ? -4.439 -1.092 -9.119 1.00 94.44 169 GLN A O 1
ATOM 1389 N N . TRP A 1 170 ? -5.311 -0.491 -11.101 1.00 96.69 170 TRP A N 1
ATOM 1390 C CA . TRP A 1 170 ? -4.231 0.424 -11.447 1.00 96.69 170 TRP A CA 1
ATOM 1391 C C . TRP A 1 170 ? -4.298 1.665 -10.550 1.00 96.69 170 TRP A C 1
ATOM 1393 O O . TRP A 1 170 ? -5.324 2.347 -10.493 1.00 96.69 170 TRP A O 1
ATOM 1403 N N . ARG A 1 171 ? -3.228 1.912 -9.793 1.00 96.00 171 ARG A N 1
ATOM 1404 C CA . ARG A 1 171 ? -3.193 2.918 -8.716 1.00 96.00 171 ARG A CA 1
ATOM 1405 C C . ARG A 1 171 ? -1.933 3.770 -8.705 1.00 96.00 171 ARG A C 1
ATOM 1407 O O . ARG A 1 171 ? -1.781 4.601 -7.810 1.00 96.00 171 ARG A O 1
ATOM 1414 N N . GLY A 1 172 ? -1.062 3.583 -9.684 1.00 97.38 172 GLY A N 1
ATOM 1415 C CA . GLY A 1 172 ? 0.159 4.352 -9.767 1.00 97.38 172 GLY A CA 1
ATOM 1416 C C . GLY A 1 172 ? 1.028 3.998 -10.954 1.00 97.38 172 GLY A C 1
ATOM 1417 O O . GLY A 1 172 ? 0.722 3.106 -11.749 1.00 97.38 172 GLY A O 1
ATOM 1418 N N . THR A 1 173 ? 2.153 4.685 -11.013 1.00 97.81 173 THR A N 1
ATOM 1419 C CA . THR A 1 173 ? 3.228 4.475 -11.981 1.00 97.81 173 THR A CA 1
ATOM 1420 C C . THR A 1 173 ? 4.559 4.422 -11.248 1.00 97.81 173 THR A C 1
ATOM 1422 O O . THR A 1 173 ? 4.714 5.002 -10.172 1.00 97.81 173 THR A O 1
ATOM 1425 N N . HIS A 1 174 ? 5.524 3.706 -11.809 1.00 97.88 174 HIS A N 1
ATOM 1426 C CA . HIS A 1 174 ? 6.918 3.839 -11.401 1.00 97.88 174 HIS A CA 1
ATOM 1427 C C . HIS A 1 174 ? 7.758 4.225 -12.606 1.00 97.88 174 HIS A C 1
ATOM 1429 O O . HIS A 1 174 ? 7.472 3.774 -13.716 1.00 97.88 174 HIS A O 1
ATOM 1435 N N . HIS A 1 175 ? 8.771 5.055 -12.398 1.00 95.69 175 HIS A N 1
ATOM 1436 C CA . HIS A 1 175 ? 9.744 5.401 -13.428 1.00 95.69 175 HIS A CA 1
ATOM 1437 C C . HIS A 1 175 ? 11.047 5.905 -12.814 1.00 95.69 175 HIS A C 1
ATOM 1439 O O . HIS A 1 175 ? 11.147 6.134 -11.609 1.00 95.69 175 HIS A O 1
ATOM 1445 N N . CYS A 1 176 ? 12.073 6.050 -13.641 1.00 93.19 176 CYS A N 1
ATOM 1446 C CA . CYS A 1 176 ? 13.396 6.473 -13.207 1.00 93.19 176 CYS A CA 1
ATOM 1447 C C . CYS A 1 176 ? 13.792 7.844 -13.769 1.00 93.19 176 CYS A C 1
ATOM 1449 O O . CYS A 1 176 ? 13.461 8.183 -14.900 1.00 93.19 176 CYS A O 1
ATOM 1451 N N . HIS A 1 177 ? 14.581 8.600 -13.003 1.00 90.06 177 HIS A N 1
ATOM 1452 C CA . HIS A 1 177 ? 15.163 9.890 -13.396 1.00 90.06 177 HIS A CA 1
ATOM 1453 C C . HIS A 1 177 ? 16.700 9.812 -13.435 1.00 90.06 177 HIS A C 1
ATOM 1455 O O . HIS A 1 177 ? 17.404 10.513 -12.703 1.00 90.06 177 HIS A O 1
ATOM 1461 N N . HIS A 1 178 ? 17.265 8.927 -14.262 1.00 77.50 178 HIS A N 1
ATOM 1462 C CA . HIS A 1 178 ? 18.712 8.654 -14.246 1.00 77.50 178 HIS A CA 1
ATOM 1463 C C . HIS A 1 178 ? 19.600 9.851 -14.618 1.00 77.50 178 HIS A C 1
ATOM 1465 O O . HIS A 1 178 ? 20.718 9.955 -14.117 1.00 77.50 178 HIS A O 1
ATOM 1471 N N . VAL A 1 179 ? 19.143 10.732 -15.515 1.00 63.50 179 VAL A N 1
ATOM 1472 C CA . VAL A 1 179 ? 19.959 11.844 -16.045 1.00 63.50 179 VAL A CA 1
ATOM 1473 C C . VAL A 1 179 ? 19.701 13.147 -15.307 1.00 63.50 179 VAL A C 1
ATOM 1475 O O . VAL A 1 179 ? 20.623 13.931 -15.095 1.00 63.50 179 VAL A O 1
ATOM 1478 N N . LEU A 1 180 ? 18.450 13.379 -14.918 1.00 62.25 180 LEU A N 1
ATOM 1479 C CA . LEU A 1 180 ? 18.012 14.674 -14.414 1.00 62.25 180 LEU A CA 1
ATOM 1480 C C . LEU A 1 180 ? 18.398 14.907 -12.951 1.00 62.25 180 LEU A C 1
ATOM 1482 O O . LEU A 1 180 ? 18.361 16.045 -12.491 1.00 62.25 180 LEU A O 1
ATOM 1486 N N . GLY A 1 181 ? 18.738 13.847 -12.205 1.00 65.44 181 GLY A N 1
ATOM 1487 C CA . GLY A 1 181 ? 18.998 13.940 -10.763 1.00 65.44 181 GLY A CA 1
ATOM 1488 C C . GLY A 1 181 ? 17.790 14.455 -9.972 1.00 65.44 181 GLY A C 1
ATOM 1489 O O . GLY A 1 181 ? 17.925 14.829 -8.808 1.00 65.44 181 GLY A O 1
ATOM 1490 N N . LEU A 1 182 ? 16.613 14.496 -10.607 1.00 76.81 182 LEU A N 1
ATOM 1491 C CA . LEU A 1 182 ? 15.372 14.910 -9.987 1.00 76.81 182 LEU A CA 1
ATOM 1492 C C . LEU A 1 182 ? 14.927 13.801 -9.060 1.00 76.81 182 LEU A C 1
ATOM 1494 O O . LEU A 1 182 ? 14.569 12.703 -9.477 1.00 76.81 182 LEU A O 1
ATOM 1498 N N . SER A 1 183 ? 14.933 14.122 -7.783 1.00 80.25 183 SER A N 1
ATOM 1499 C CA . SER A 1 183 ? 14.583 13.184 -6.741 1.00 80.25 183 SER A CA 1
ATOM 1500 C C . SER A 1 183 ? 13.058 13.053 -6.577 1.00 80.25 183 SER A C 1
ATOM 1502 O O . SER A 1 183 ? 12.598 12.201 -5.829 1.00 80.25 183 SER A O 1
ATOM 1504 N N . GLY A 1 184 ? 12.239 13.856 -7.261 1.00 86.56 184 GLY A N 1
ATOM 1505 C CA . GLY A 1 184 ? 10.780 13.754 -7.189 1.00 86.56 184 GLY A CA 1
ATOM 1506 C C . GLY A 1 184 ? 10.073 14.066 -8.508 1.00 86.56 184 GLY A C 1
ATOM 1507 O O . GLY A 1 184 ? 10.749 14.388 -9.488 1.00 86.56 184 GLY A O 1
ATOM 1508 N N . PRO A 1 185 ? 8.728 13.978 -8.532 1.00 88.25 185 PRO A N 1
ATOM 1509 C CA . PRO A 1 185 ? 7.940 14.119 -9.750 1.00 88.25 185 PRO A CA 1
ATOM 1510 C C . PRO A 1 185 ? 8.120 15.487 -10.389 1.00 88.25 185 PRO A C 1
ATOM 1512 O O . PRO A 1 185 ? 7.977 16.519 -9.719 1.00 88.25 185 PRO A O 1
ATOM 1515 N N . SER A 1 186 ? 8.390 15.489 -11.690 1.00 89.69 186 SER A N 1
ATOM 1516 C CA . SER A 1 186 ? 8.450 16.694 -12.503 1.00 89.69 186 SER A CA 1
ATOM 1517 C C . SER A 1 186 ? 7.060 17.325 -12.661 1.00 89.69 186 SER A C 1
ATOM 1519 O O . SER A 1 186 ? 6.021 16.717 -12.392 1.00 89.69 186 SER A O 1
ATOM 1521 N N . ASN A 1 187 ? 7.012 18.568 -13.146 1.00 89.25 187 ASN A N 1
ATOM 1522 C CA . ASN A 1 187 ? 5.736 19.212 -13.475 1.00 89.25 187 ASN A CA 1
ATOM 1523 C C . ASN A 1 187 ? 4.969 18.450 -14.568 1.00 89.25 187 ASN A C 1
ATOM 1525 O O . ASN A 1 187 ? 3.736 18.451 -14.566 1.00 89.25 187 ASN A O 1
ATOM 1529 N N . THR A 1 188 ? 5.690 17.796 -15.482 1.00 89.69 188 THR A N 1
ATOM 1530 C CA . THR A 1 188 ? 5.103 16.947 -16.522 1.00 89.69 188 THR A CA 1
ATOM 1531 C C . THR A 1 188 ? 4.448 15.719 -15.901 1.00 89.69 188 THR A C 1
ATOM 1533 O O . THR A 1 188 ? 3.301 15.430 -16.236 1.00 89.69 188 THR A O 1
ATOM 1536 N N . ASP A 1 189 ? 5.111 15.069 -14.945 1.00 91.50 189 ASP A N 1
ATOM 1537 C CA . ASP A 1 189 ? 4.582 13.890 -14.246 1.00 91.50 189 ASP A CA 1
ATOM 1538 C C . ASP A 1 189 ? 3.308 14.253 -13.480 1.00 91.50 189 ASP A C 1
ATOM 1540 O O . ASP A 1 189 ? 2.251 13.656 -13.682 1.00 91.50 189 ASP A O 1
ATOM 1544 N N . VAL A 1 190 ? 3.343 15.348 -12.710 1.00 92.75 190 VAL A N 1
ATOM 1545 C CA . VAL A 1 190 ? 2.164 15.853 -11.985 1.00 92.75 190 VAL A CA 1
ATOM 1546 C C . VAL A 1 190 ? 1.009 16.164 -12.943 1.00 92.75 190 VAL A C 1
ATOM 1548 O O . VAL A 1 190 ? -0.150 15.862 -12.648 1.00 92.75 190 VAL A O 1
ATOM 1551 N N . ALA A 1 191 ? 1.286 16.765 -14.104 1.00 92.88 191 ALA A N 1
ATOM 1552 C CA . ALA A 1 191 ? 0.261 17.043 -15.107 1.00 92.88 191 ALA A CA 1
ATOM 1553 C C . ALA A 1 191 ? -0.328 15.753 -15.707 1.00 92.88 191 ALA A C 1
ATOM 1555 O O . ALA A 1 191 ? -1.546 15.676 -15.909 1.00 92.88 191 ALA A O 1
ATOM 1556 N N . GLN A 1 192 ? 0.502 14.734 -15.950 1.00 91.62 192 GLN A N 1
ATOM 1557 C CA . GLN A 1 192 ? 0.054 13.419 -16.405 1.00 91.62 192 GLN A CA 1
ATOM 1558 C C . GLN A 1 192 ? -0.833 12.739 -15.357 1.00 91.62 192 GLN A C 1
ATOM 1560 O O . GLN A 1 192 ? -1.951 12.332 -15.692 1.00 91.62 192 GLN A O 1
ATOM 1565 N N . VAL A 1 193 ? -0.399 12.706 -14.091 1.00 93.94 193 VAL A N 1
ATOM 1566 C CA . VAL A 1 193 ? -1.173 12.173 -12.960 1.00 93.94 193 VAL A CA 1
ATOM 1567 C C . VAL A 1 193 ? -2.526 12.871 -12.870 1.00 93.94 193 VAL A C 1
ATOM 1569 O O . VAL A 1 193 ? -3.557 12.201 -12.890 1.00 93.94 193 VAL A O 1
ATOM 1572 N N . ARG A 1 194 ? -2.570 14.210 -12.885 1.00 94.25 194 ARG A N 1
ATOM 1573 C CA . ARG A 1 194 ? -3.832 14.978 -12.878 1.00 94.25 194 ARG A CA 1
ATOM 1574 C C . ARG A 1 194 ? -4.741 14.611 -14.043 1.00 94.25 194 ARG A C 1
ATOM 1576 O O . ARG A 1 194 ? -5.950 14.455 -13.871 1.00 94.25 194 ARG A O 1
ATOM 1583 N N . GLY A 1 195 ? -4.177 14.485 -15.241 1.00 91.69 195 GLY A N 1
ATOM 1584 C CA . GLY A 1 195 ? -4.931 14.121 -16.434 1.00 91.69 195 GLY A CA 1
ATOM 1585 C C . GLY A 1 195 ? -5.536 12.721 -16.336 1.00 91.69 195 GLY A C 1
ATOM 1586 O O . GLY A 1 195 ? -6.682 12.515 -16.734 1.00 91.69 195 GLY A O 1
ATOM 1587 N N . VAL A 1 196 ? -4.781 11.747 -15.830 1.00 91.25 196 VAL A N 1
ATOM 1588 C CA . VAL A 1 196 ? -5.235 10.363 -15.634 1.00 91.25 196 VAL A CA 1
ATOM 1589 C C . VAL A 1 196 ? -6.282 10.277 -14.527 1.00 91.25 196 VAL A C 1
ATOM 1591 O O . VAL A 1 196 ? -7.349 9.698 -14.737 1.00 91.25 196 VAL A O 1
ATOM 1594 N N . THR A 1 197 ? -6.016 10.871 -13.368 1.00 92.19 197 THR A N 1
ATOM 1595 C CA . THR A 1 197 ? -6.868 10.723 -12.184 1.00 92.19 197 THR A CA 1
ATOM 1596 C C . THR A 1 197 ? -8.193 11.453 -12.315 1.00 92.19 197 THR A C 1
ATOM 1598 O O . THR A 1 197 ? -9.212 10.887 -11.932 1.00 92.19 197 THR A O 1
ATOM 1601 N N . ARG A 1 198 ? -8.236 12.624 -12.966 1.00 91.69 198 ARG A N 1
ATOM 1602 C CA . ARG A 1 198 ? -9.500 13.314 -13.291 1.00 91.69 198 ARG A CA 1
ATOM 1603 C C . ARG A 1 198 ? -10.403 12.490 -14.203 1.00 91.69 198 ARG A C 1
ATOM 1605 O O . ARG A 1 198 ? -11.613 12.472 -14.017 1.00 91.69 198 ARG A O 1
ATOM 1612 N N . ARG A 1 199 ? -9.829 11.798 -15.194 1.00 89.69 199 ARG A N 1
ATOM 1613 C CA . ARG A 1 199 ? -10.603 10.993 -16.157 1.00 89.69 199 ARG A CA 1
ATOM 1614 C C . ARG A 1 199 ? -11.155 9.703 -15.557 1.00 89.69 199 ARG A C 1
ATOM 1616 O O . ARG A 1 199 ? -12.176 9.222 -16.035 1.00 89.69 199 ARG A O 1
ATOM 1623 N N . ASN A 1 200 ? -10.477 9.152 -14.553 1.00 86.88 200 ASN A N 1
ATOM 1624 C CA . ASN A 1 200 ? -10.827 7.869 -13.937 1.00 86.88 200 ASN A CA 1
ATOM 1625 C C . ASN A 1 200 ? -11.362 8.012 -12.500 1.00 86.88 200 ASN A C 1
ATOM 1627 O O . ASN A 1 200 ? -11.643 7.012 -11.852 1.00 86.88 200 ASN A O 1
ATOM 1631 N N . ASN A 1 201 ? -11.508 9.246 -12.008 1.00 89.44 201 ASN A N 1
ATOM 1632 C CA . ASN A 1 201 ? -11.954 9.576 -10.655 1.00 89.44 201 ASN A CA 1
ATOM 1633 C C . ASN A 1 201 ? -11.149 8.878 -9.538 1.00 89.44 201 ASN A C 1
ATOM 1635 O O . ASN A 1 201 ? -11.700 8.407 -8.541 1.00 89.44 201 ASN A O 1
ATOM 1639 N N . PHE A 1 202 ? -9.825 8.797 -9.697 1.00 89.12 202 PHE A N 1
ATOM 1640 C CA . PHE A 1 202 ? -8.966 8.278 -8.634 1.00 89.12 202 PHE A CA 1
ATOM 1641 C C . PHE A 1 202 ? -8.843 9.312 -7.512 1.00 89.12 202 PHE A C 1
ATOM 1643 O O . PHE A 1 202 ? -8.435 10.444 -7.758 1.00 89.12 202 PHE A O 1
ATOM 1650 N N . ARG A 1 203 ? -9.183 8.910 -6.281 1.00 88.06 203 ARG A N 1
ATOM 1651 C CA . ARG A 1 203 ? -9.053 9.740 -5.065 1.00 88.06 203 ARG A CA 1
ATOM 1652 C C . ARG A 1 203 ? -7.676 9.655 -4.405 1.00 88.06 203 ARG A C 1
ATOM 1654 O O . ARG A 1 203 ? -7.287 10.543 -3.669 1.00 88.06 203 ARG A O 1
ATOM 1661 N N . ARG A 1 204 ? -6.945 8.572 -4.668 1.00 90.25 204 ARG A N 1
ATOM 1662 C CA . ARG A 1 204 ? -5.582 8.327 -4.186 1.00 90.25 204 ARG A CA 1
ATOM 1663 C C . ARG A 1 204 ? -4.778 7.717 -5.320 1.00 90.25 204 ARG A C 1
ATOM 1665 O O . ARG A 1 204 ? -5.304 6.866 -6.049 1.00 90.25 204 ARG A O 1
ATOM 1672 N N . TRP A 1 205 ? -3.537 8.161 -5.445 1.00 95.56 205 TRP A N 1
ATOM 1673 C CA . TRP A 1 205 ? -2.599 7.733 -6.476 1.00 95.56 205 TRP A CA 1
ATOM 1674 C C . TRP A 1 205 ? -1.194 7.675 -5.892 1.00 95.56 205 TRP A C 1
ATOM 1676 O O . TRP A 1 205 ? -0.862 8.510 -5.051 1.00 95.56 205 TRP A O 1
ATOM 1686 N N . CYS A 1 206 ? -0.373 6.723 -6.323 1.00 97.19 206 CYS A N 1
ATOM 1687 C CA . CYS A 1 206 ? 1.041 6.705 -5.975 1.00 97.19 206 CYS A CA 1
ATOM 1688 C C . CYS A 1 206 ? 1.939 6.830 -7.200 1.00 97.19 206 CYS A C 1
ATOM 1690 O O . CYS A 1 206 ? 1.584 6.454 -8.314 1.00 97.19 206 CYS A O 1
ATOM 1692 N N . GLU A 1 207 ? 3.132 7.348 -6.964 1.00 97.44 207 GLU A N 1
ATOM 1693 C CA . GLU A 1 207 ? 4.207 7.359 -7.938 1.00 97.44 207 GLU A CA 1
ATOM 1694 C C . GLU A 1 207 ? 5.501 6.961 -7.240 1.00 97.44 207 GLU A C 1
ATOM 1696 O O . GLU A 1 207 ? 5.799 7.455 -6.150 1.00 97.44 207 GLU A O 1
ATOM 1701 N N . ILE A 1 208 ? 6.247 6.036 -7.836 1.00 97.94 208 ILE A N 1
ATOM 1702 C CA . ILE A 1 208 ? 7.562 5.635 -7.337 1.00 97.94 208 ILE A CA 1
ATOM 1703 C C . ILE A 1 208 ? 8.612 6.127 -8.319 1.00 97.94 208 ILE A C 1
ATOM 1705 O O . ILE A 1 208 ? 8.598 5.745 -9.485 1.00 97.94 208 ILE A O 1
ATOM 1709 N N . ILE A 1 209 ? 9.538 6.944 -7.829 1.00 96.31 209 ILE A N 1
ATOM 1710 C CA . ILE A 1 209 ? 10.640 7.466 -8.628 1.00 96.31 209 ILE A CA 1
ATOM 1711 C C . ILE A 1 209 ? 11.937 6.855 -8.149 1.00 96.31 209 ILE A C 1
ATOM 1713 O O . ILE A 1 209 ? 12.241 6.854 -6.953 1.00 96.31 209 ILE A O 1
ATOM 1717 N N . THR A 1 210 ? 12.719 6.359 -9.098 1.00 95.44 210 THR A N 1
ATOM 1718 C CA . THR A 1 210 ? 14.045 5.822 -8.824 1.00 95.44 210 THR A CA 1
ATOM 1719 C C . THR A 1 210 ? 15.150 6.686 -9.416 1.00 95.44 210 THR A C 1
ATOM 1721 O O . THR A 1 210 ? 15.025 7.280 -10.490 1.00 95.44 210 THR A O 1
ATOM 1724 N N . THR A 1 211 ? 16.284 6.732 -8.728 1.00 92.38 211 THR A N 1
ATOM 1725 C CA . THR A 1 211 ? 17.527 7.304 -9.245 1.00 92.38 211 THR A CA 1
ATOM 1726 C C . THR A 1 211 ? 18.658 6.298 -9.074 1.00 92.38 211 THR A C 1
ATOM 1728 O O . THR A 1 211 ? 18.686 5.520 -8.122 1.00 92.38 211 THR A O 1
ATOM 1731 N N . CYS A 1 212 ? 19.599 6.284 -10.017 1.00 88.19 212 CYS A N 1
ATOM 1732 C CA . CYS A 1 212 ? 20.790 5.442 -9.919 1.00 88.19 212 CYS A CA 1
ATOM 1733 C C . CYS A 1 212 ? 21.959 6.268 -9.393 1.00 88.19 212 CYS A C 1
ATOM 1735 O O . CYS A 1 212 ? 22.355 7.258 -10.008 1.00 88.19 212 CYS A O 1
ATOM 1737 N N . GLU A 1 213 ? 22.532 5.831 -8.281 1.00 81.12 213 GLU A N 1
ATOM 1738 C CA . GLU A 1 213 ? 23.708 6.418 -7.659 1.00 81.12 213 GLU A CA 1
ATOM 1739 C C . GLU A 1 213 ? 24.896 5.484 -7.899 1.00 81.12 213 GLU A C 1
ATOM 1741 O O . GLU A 1 213 ? 24.871 4.295 -7.578 1.00 81.12 213 GLU A O 1
ATOM 1746 N N . ASN A 1 214 ? 25.961 6.013 -8.500 1.00 67.81 214 ASN A N 1
ATOM 1747 C CA . ASN A 1 214 ? 27.228 5.291 -8.545 1.00 67.81 214 ASN A CA 1
ATOM 1748 C C . ASN A 1 214 ? 27.870 5.402 -7.159 1.00 67.81 214 ASN A C 1
ATOM 1750 O O . ASN A 1 214 ? 28.048 6.524 -6.685 1.00 67.81 214 ASN A O 1
ATOM 1754 N N . GLY A 1 215 ? 28.260 4.280 -6.545 1.00 49.78 215 GLY A N 1
ATOM 1755 C CA . GLY A 1 215 ? 28.947 4.216 -5.244 1.00 49.78 215 GLY A CA 1
ATOM 1756 C C . GLY A 1 215 ? 30.356 4.842 -5.190 1.00 49.78 215 GLY A C 1
ATOM 1757 O O . GLY A 1 215 ? 31.231 4.332 -4.499 1.00 49.78 215 GLY A O 1
ATOM 1758 N N . ASP A 1 216 ? 30.602 5.943 -5.901 1.00 43.72 216 ASP A N 1
ATOM 1759 C CA . ASP A 1 216 ? 31.876 6.665 -5.959 1.00 43.72 216 ASP A CA 1
ATOM 1760 C C . ASP A 1 216 ? 31.897 7.827 -4.938 1.00 43.72 216 ASP A C 1
ATOM 1762 O O . ASP A 1 216 ? 32.058 8.993 -5.306 1.00 43.72 216 ASP A O 1
ATOM 1766 N N . SER A 1 217 ? 31.768 7.518 -3.642 1.00 38.66 217 SER A N 1
ATOM 1767 C CA . SER A 1 217 ? 32.038 8.484 -2.554 1.00 38.66 217 SER A CA 1
ATOM 1768 C C . SER A 1 217 ? 33.440 8.344 -1.940 1.00 38.66 217 SER A C 1
ATOM 1770 O O . SER A 1 217 ? 33.788 9.123 -1.061 1.00 38.66 217 SER A O 1
ATOM 1772 N N . ALA A 1 218 ? 34.284 7.412 -2.411 1.00 37.12 218 ALA A N 1
ATOM 1773 C CA . ALA A 1 218 ? 35.599 7.154 -1.802 1.00 37.12 218 ALA A CA 1
ATOM 1774 C C . ALA A 1 218 ? 36.836 7.352 -2.707 1.00 37.12 218 ALA A C 1
ATOM 1776 O O . ALA A 1 218 ? 37.949 7.135 -2.242 1.00 37.12 218 ALA A O 1
ATOM 1777 N N . SER A 1 219 ? 36.720 7.790 -3.970 1.00 39.59 219 SER A N 1
ATOM 1778 C CA . SER A 1 219 ? 37.904 7.865 -4.857 1.00 39.59 219 SER A CA 1
ATOM 1779 C C . SER A 1 219 ? 38.022 9.125 -5.722 1.00 39.59 219 SER A C 1
ATOM 1781 O O . SER A 1 219 ? 38.541 9.063 -6.836 1.00 39.59 219 SER A O 1
ATOM 1783 N N . ARG A 1 220 ? 37.586 10.294 -5.236 1.00 40.19 220 ARG A N 1
ATOM 1784 C CA . ARG A 1 220 ? 37.853 11.571 -5.935 1.00 40.19 220 ARG A CA 1
ATOM 1785 C C . ARG A 1 220 ? 39.197 12.225 -5.598 1.00 40.19 220 ARG A C 1
ATOM 1787 O O . ARG A 1 220 ? 39.419 13.341 -6.051 1.00 40.19 220 ARG A O 1
ATOM 1794 N N . PHE A 1 221 ? 40.096 11.563 -4.860 1.00 38.97 221 PHE A N 1
ATOM 1795 C CA . PHE A 1 221 ? 41.353 12.206 -4.456 1.00 38.97 221 PHE A CA 1
ATOM 1796 C C . PHE A 1 221 ? 42.610 11.861 -5.261 1.00 38.97 221 PHE A C 1
ATOM 1798 O O . PHE A 1 221 ? 43.427 12.757 -5.410 1.00 38.97 221 PHE A O 1
ATOM 1805 N N . PHE A 1 222 ? 42.781 10.687 -5.881 1.00 39.16 222 PHE A N 1
ATOM 1806 C CA . PHE A 1 222 ? 43.966 10.451 -6.728 1.00 39.16 222 PHE A CA 1
ATOM 1807 C C . PHE A 1 222 ? 43.716 9.387 -7.806 1.00 39.16 222 PHE A C 1
ATOM 1809 O O . PHE A 1 222 ? 43.513 8.221 -7.486 1.00 39.16 222 PHE A O 1
ATOM 1816 N N . GLY A 1 223 ? 43.791 9.766 -9.088 1.00 36.72 223 GLY A N 1
ATOM 1817 C CA . GLY A 1 223 ? 43.974 8.812 -10.192 1.00 36.72 223 GLY A CA 1
ATOM 1818 C C . GLY A 1 223 ? 43.115 9.067 -11.431 1.00 36.72 223 GLY A C 1
ATOM 1819 O O . GLY A 1 223 ? 41.891 9.079 -11.375 1.00 36.72 223 GLY A O 1
ATOM 1820 N N . ARG A 1 224 ? 43.777 9.252 -12.577 1.00 40.62 224 ARG A N 1
ATOM 1821 C CA . ARG A 1 224 ? 43.180 9.444 -13.912 1.00 40.62 224 ARG A CA 1
ATOM 1822 C C . ARG A 1 224 ? 42.205 8.308 -14.289 1.00 40.62 224 ARG A C 1
ATOM 1824 O O . ARG A 1 224 ? 42.476 7.153 -13.964 1.00 40.62 224 ARG A O 1
ATOM 1831 N N . PRO A 1 225 ? 41.127 8.585 -15.049 1.00 39.62 225 PRO A N 1
ATOM 1832 C CA . PRO A 1 225 ? 40.143 7.570 -15.409 1.00 39.62 225 PRO A CA 1
ATOM 1833 C C . PRO A 1 225 ? 40.694 6.624 -16.486 1.00 39.62 225 PRO A C 1
ATOM 1835 O O . PRO A 1 225 ? 40.932 7.024 -17.627 1.00 39.62 225 PRO A O 1
ATOM 1838 N N . HIS A 1 226 ? 40.859 5.347 -16.140 1.00 40.09 226 HIS A N 1
ATOM 1839 C CA . HIS A 1 226 ? 41.117 4.283 -17.109 1.00 40.09 226 HIS A CA 1
ATOM 1840 C C . HIS A 1 226 ? 39.803 3.949 -17.837 1.00 40.09 226 HIS A C 1
ATOM 1842 O O . HIS A 1 226 ? 38.860 3.433 -17.244 1.00 40.09 226 HIS A O 1
ATOM 1848 N N . ARG A 1 227 ? 39.719 4.276 -19.131 1.00 46.09 227 ARG A N 1
ATOM 1849 C CA . ARG A 1 227 ? 38.471 4.321 -19.918 1.00 46.09 227 ARG A CA 1
ATOM 1850 C C . ARG A 1 227 ? 37.828 2.977 -20.319 1.00 46.09 227 ARG A C 1
ATOM 1852 O O . ARG A 1 227 ? 36.845 3.026 -21.038 1.00 46.09 227 ARG A O 1
ATOM 1859 N N . ASN A 1 228 ? 38.316 1.805 -19.896 1.00 39.16 228 ASN A N 1
ATOM 1860 C CA . ASN A 1 228 ? 37.971 0.534 -20.575 1.00 39.16 228 ASN A CA 1
ATOM 1861 C C . ASN A 1 228 ? 37.691 -0.696 -19.675 1.00 39.16 228 ASN A C 1
ATOM 1863 O O . ASN A 1 228 ? 37.991 -1.817 -20.076 1.00 39.16 228 ASN A O 1
ATOM 1867 N N . MET A 1 229 ? 37.091 -0.543 -18.492 1.00 35.84 229 MET A N 1
ATOM 1868 C CA . MET A 1 229 ? 36.582 -1.701 -17.729 1.00 35.84 229 MET A CA 1
ATOM 1869 C C . MET A 1 229 ? 35.064 -1.594 -17.522 1.00 35.84 229 MET A C 1
ATOM 1871 O O . MET A 1 229 ? 34.613 -0.564 -17.016 1.00 35.84 229 MET A O 1
ATOM 1875 N N . PRO A 1 230 ? 34.271 -2.631 -17.864 1.00 40.38 230 PRO A N 1
ATOM 1876 C CA . PRO A 1 230 ? 32.890 -2.733 -17.410 1.00 40.38 230 PRO A CA 1
ATOM 1877 C C . PRO A 1 230 ? 32.914 -2.796 -15.883 1.00 40.38 230 PRO A C 1
ATOM 1879 O O . PRO A 1 230 ? 33.488 -3.723 -15.308 1.00 40.38 230 PRO A O 1
ATOM 1882 N N . ARG A 1 231 ? 32.354 -1.781 -15.220 1.00 46.38 231 ARG A N 1
ATOM 1883 C CA . ARG A 1 231 ? 32.189 -1.795 -13.765 1.00 46.38 231 ARG A CA 1
ATOM 1884 C C . ARG A 1 231 ? 31.285 -2.982 -13.420 1.00 46.38 231 ARG A C 1
ATOM 1886 O O . ARG A 1 231 ? 30.232 -3.143 -14.031 1.00 46.38 231 ARG A O 1
ATOM 1893 N N . LEU A 1 232 ? 31.721 -3.843 -12.497 1.00 43.44 232 LEU A N 1
ATOM 1894 C CA . LEU A 1 232 ? 30.864 -4.897 -11.950 1.00 43.44 232 LEU A CA 1
ATOM 1895 C C . LEU A 1 232 ? 29.569 -4.244 -11.441 1.00 43.44 232 LEU A C 1
ATOM 1897 O O . LEU A 1 232 ? 29.643 -3.232 -10.746 1.00 43.44 232 LEU A O 1
ATOM 1901 N N . ARG A 1 233 ? 28.408 -4.853 -11.723 1.00 51.91 233 ARG A N 1
ATOM 1902 C CA . ARG A 1 233 ? 27.083 -4.438 -11.207 1.00 51.91 233 ARG A CA 1
ATOM 1903 C C . ARG A 1 233 ? 27.040 -4.225 -9.684 1.00 51.91 233 ARG A C 1
ATOM 1905 O O . ARG A 1 233 ? 26.140 -3.566 -9.190 1.00 51.91 233 ARG A O 1
ATOM 1912 N N . ASN A 1 234 ? 28.033 -4.726 -8.952 1.00 53.62 234 ASN A N 1
ATOM 1913 C CA . ASN A 1 234 ? 28.127 -4.712 -7.493 1.00 53.62 234 ASN A CA 1
ATOM 1914 C C . ASN A 1 234 ? 28.255 -3.318 -6.840 1.00 53.62 234 ASN A C 1
ATOM 1916 O O . ASN A 1 234 ? 28.310 -3.258 -5.617 1.00 53.62 234 ASN A O 1
ATOM 1920 N N . SER A 1 235 ? 28.329 -2.214 -7.596 1.00 66.69 235 SER A N 1
ATOM 1921 C CA . SER A 1 235 ? 28.454 -0.857 -7.029 1.00 66.69 235 SER A CA 1
ATOM 1922 C C . SER A 1 235 ? 27.320 0.108 -7.395 1.00 66.69 235 SER A C 1
ATOM 1924 O O . SER A 1 235 ? 27.423 1.294 -7.072 1.00 66.69 235 SER A O 1
ATOM 1926 N N . LEU A 1 236 ? 26.297 -0.342 -8.129 1.00 83.19 236 LEU A N 1
ATOM 1927 C CA . LEU A 1 236 ? 25.169 0.514 -8.491 1.00 83.19 236 LEU A CA 1
ATOM 1928 C C . LEU A 1 236 ? 24.147 0.491 -7.356 1.00 83.19 236 LEU A C 1
ATOM 1930 O O . LEU A 1 236 ? 23.558 -0.550 -7.085 1.00 83.19 236 LEU A O 1
ATOM 1934 N N . GLN A 1 237 ? 23.938 1.631 -6.703 1.00 90.50 237 GLN A N 1
ATOM 1935 C CA . GLN A 1 237 ? 22.849 1.786 -5.746 1.00 90.50 237 GLN A CA 1
ATOM 1936 C C . GLN A 1 237 ? 21.645 2.402 -6.451 1.00 90.50 237 GLN A C 1
ATOM 1938 O O . GLN A 1 237 ? 21.780 3.340 -7.238 1.00 90.50 237 GLN A O 1
ATOM 1943 N N . VAL A 1 238 ? 20.457 1.878 -6.173 1.00 92.75 238 VAL A N 1
ATOM 1944 C CA . VAL A 1 238 ? 19.200 2.455 -6.644 1.00 92.75 238 VAL A CA 1
ATOM 1945 C C . VAL A 1 238 ? 18.522 3.115 -5.460 1.00 92.75 238 VAL A C 1
ATOM 1947 O O . VAL A 1 238 ? 18.172 2.448 -4.490 1.00 92.75 238 VAL A O 1
ATOM 1950 N N . ARG A 1 239 ? 18.343 4.432 -5.523 1.00 94.94 239 ARG A N 1
ATOM 1951 C CA . ARG A 1 239 ? 17.526 5.155 -4.554 1.00 94.94 239 ARG A CA 1
ATOM 1952 C C . ARG A 1 239 ? 16.084 5.154 -5.023 1.00 94.94 239 ARG A C 1
ATOM 1954 O O . ARG A 1 239 ? 15.814 5.517 -6.162 1.00 94.94 239 ARG A O 1
ATOM 1961 N N . VAL A 1 240 ? 15.171 4.764 -4.145 1.00 96.12 240 VAL A N 1
ATOM 1962 C CA . VAL A 1 240 ? 13.733 4.713 -4.405 1.00 96.12 240 VAL A CA 1
ATOM 1963 C C . VAL A 1 240 ? 13.028 5.711 -3.499 1.00 96.12 240 VAL A C 1
ATOM 1965 O O . VAL A 1 240 ? 13.205 5.694 -2.281 1.00 96.12 240 VAL A O 1
ATOM 1968 N N . ARG A 1 241 ? 12.228 6.589 -4.103 1.00 96.31 241 ARG A N 1
ATOM 1969 C CA . ARG A 1 241 ? 11.428 7.604 -3.412 1.00 96.31 241 ARG A CA 1
ATOM 1970 C C . ARG A 1 241 ? 9.970 7.422 -3.799 1.00 96.31 241 ARG A C 1
ATOM 1972 O O . ARG A 1 241 ? 9.650 7.234 -4.972 1.00 96.31 241 ARG A O 1
ATOM 1979 N N . ALA A 1 242 ? 9.097 7.436 -2.804 1.00 97.06 242 ALA A N 1
ATOM 1980 C CA . ALA A 1 242 ? 7.682 7.167 -2.979 1.00 97.06 242 ALA A CA 1
ATOM 1981 C C . ALA A 1 242 ? 6.868 8.433 -2.737 1.00 97.06 242 ALA A C 1
ATOM 1983 O O . ALA A 1 242 ? 7.082 9.153 -1.768 1.00 97.06 242 ALA A O 1
ATOM 1984 N N . PHE A 1 243 ? 5.909 8.683 -3.618 1.00 96.38 243 PHE A N 1
ATOM 1985 C CA . PHE A 1 243 ? 5.040 9.846 -3.565 1.00 96.38 243 PHE A CA 1
ATOM 1986 C C . PHE A 1 243 ? 3.593 9.383 -3.511 1.00 96.38 243 PHE A C 1
ATOM 1988 O O . PHE A 1 243 ? 3.139 8.611 -4.357 1.00 96.38 243 PHE A O 1
ATOM 1995 N N . LEU A 1 244 ? 2.863 9.868 -2.513 1.00 94.44 244 LEU A N 1
ATOM 1996 C CA . LEU A 1 244 ? 1.425 9.693 -2.401 1.00 94.44 244 LEU A CA 1
ATOM 1997 C C . LEU A 1 244 ? 0.745 10.993 -2.804 1.00 94.44 244 LEU A C 1
ATOM 1999 O O . LEU A 1 244 ? 1.012 12.052 -2.239 1.00 94.44 244 LEU A O 1
ATOM 2003 N N . TYR A 1 245 ? -0.180 10.902 -3.747 1.00 93.69 245 TYR A N 1
ATOM 2004 C CA . TYR A 1 245 ? -1.055 12.002 -4.102 1.00 93.69 245 TYR A CA 1
ATOM 2005 C C . TYR A 1 245 ? -2.336 11.908 -3.271 1.00 93.69 245 TYR A C 1
ATOM 2007 O O . TYR A 1 245 ? -3.148 10.991 -3.452 1.00 93.69 245 TYR A O 1
ATOM 2015 N N . THR A 1 246 ? -2.482 12.844 -2.335 1.00 87.94 246 THR A N 1
ATOM 2016 C CA . THR A 1 246 ? -3.629 12.977 -1.423 1.00 87.94 246 THR A CA 1
ATOM 2017 C C . THR A 1 246 ? -4.843 13.554 -2.145 1.00 87.94 246 THR A C 1
ATOM 2019 O O . THR A 1 246 ? -5.951 13.076 -1.931 1.00 87.94 246 THR A O 1
ATOM 2022 N N . ASP A 1 247 ? -4.609 14.501 -3.058 1.00 88.75 247 ASP A N 1
ATOM 2023 C CA . ASP A 1 247 ? -5.558 14.954 -4.074 1.00 88.75 247 ASP A CA 1
ATOM 2024 C C . ASP A 1 247 ? -4.866 14.923 -5.450 1.00 88.75 247 ASP A C 1
ATOM 2026 O O . ASP A 1 247 ? -4.272 15.912 -5.910 1.00 88.75 247 ASP A O 1
ATOM 2030 N N . PRO A 1 248 ? -4.921 13.780 -6.158 1.00 90.19 248 PRO A N 1
ATOM 2031 C CA . PRO A 1 248 ? -4.248 13.647 -7.442 1.00 90.19 248 PRO A CA 1
ATOM 2032 C C . PRO A 1 248 ? -4.885 14.496 -8.548 1.00 90.19 248 PRO A C 1
ATOM 2034 O O . PRO A 1 248 ? -4.232 14.756 -9.558 1.00 90.19 248 PRO A O 1
ATOM 2037 N N . GLN A 1 249 ? -6.127 14.967 -8.386 1.00 91.38 249 GLN A N 1
ATOM 2038 C CA . GLN A 1 249 ? -6.793 15.811 -9.382 1.00 91.38 249 GLN A CA 1
ATOM 2039 C C . GLN A 1 249 ? -6.290 17.257 -9.317 1.00 91.38 249 GLN A C 1
ATOM 2041 O O . GLN A 1 249 ? -6.266 17.964 -10.341 1.00 91.38 249 GLN A O 1
ATOM 2046 N N . ARG A 1 250 ? -5.867 17.695 -8.130 1.00 89.81 250 ARG A N 1
ATOM 2047 C CA . ARG A 1 250 ? -5.125 18.942 -7.913 1.00 89.81 250 ARG A CA 1
ATOM 2048 C C . ARG A 1 250 ? -3.622 18.778 -8.114 1.00 89.81 250 ARG A C 1
ATOM 2050 O O . ARG A 1 250 ? -2.958 19.751 -8.458 1.00 89.81 250 ARG A O 1
ATOM 2057 N N . GLY A 1 251 ? -3.120 17.546 -8.045 1.00 89.06 251 GLY A N 1
ATOM 2058 C CA . GLY A 1 251 ? -1.690 17.247 -8.130 1.00 89.06 251 GLY A CA 1
ATOM 2059 C C . GLY A 1 251 ? -0.975 17.467 -6.798 1.00 89.06 251 GLY A C 1
ATOM 2060 O O . GLY A 1 251 ? 0.241 17.652 -6.784 1.00 89.06 251 GLY A O 1
ATOM 2061 N N . GLU A 1 252 ? -1.729 17.475 -5.698 1.00 88.31 252 GLU A N 1
ATOM 2062 C CA . GLU A 1 252 ? -1.196 17.556 -4.344 1.00 88.31 252 GLU A CA 1
ATOM 2063 C C . GLU A 1 252 ? -0.537 16.223 -4.010 1.00 88.31 252 GLU A C 1
ATOM 2065 O O . GLU A 1 252 ? -1.182 15.172 -4.051 1.00 88.31 252 GLU A O 1
ATOM 2070 N N . LYS A 1 253 ? 0.765 16.275 -3.729 1.00 91.50 253 LYS A N 1
ATOM 2071 C CA . LYS A 1 253 ? 1.596 15.108 -3.450 1.00 91.50 253 LYS A CA 1
ATOM 2072 C C . LYS A 1 253 ? 2.452 15.332 -2.220 1.00 91.50 253 LYS A C 1
ATOM 2074 O O . LYS A 1 253 ? 2.909 16.447 -1.972 1.00 91.50 253 LYS A O 1
A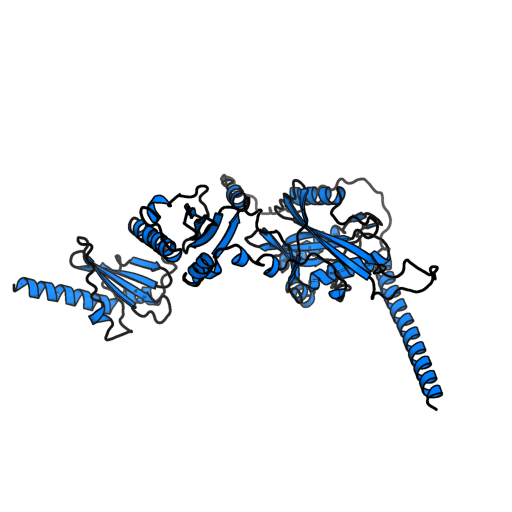TOM 2079 N N . VAL A 1 254 ? 2.714 14.246 -1.513 1.00 90.88 254 VAL A N 1
ATOM 2080 C CA . VAL A 1 254 ? 3.602 14.192 -0.358 1.00 90.88 254 VAL A CA 1
ATOM 2081 C C . VAL A 1 254 ? 4.549 13.019 -0.566 1.00 90.88 254 VAL A C 1
ATOM 2083 O O . VAL A 1 254 ? 4.131 11.945 -1.003 1.00 90.88 254 VAL A O 1
ATOM 2086 N N . GLU A 1 255 ? 5.834 13.236 -0.312 1.00 93.38 255 GLU A N 1
ATOM 2087 C CA . GLU A 1 255 ? 6.792 12.138 -0.244 1.00 93.38 255 GLU A CA 1
ATOM 2088 C C . GLU A 1 255 ? 6.544 11.339 1.030 1.00 93.38 255 GLU A C 1
ATOM 2090 O O . GLU A 1 255 ? 6.347 11.917 2.099 1.00 93.38 255 GLU A O 1
ATOM 2095 N N . VAL A 1 256 ? 6.506 10.020 0.906 1.00 93.06 256 VAL A N 1
ATOM 2096 C CA . VAL A 1 256 ? 6.124 9.130 1.995 1.00 93.06 256 VAL A CA 1
ATOM 2097 C C . VAL A 1 256 ? 7.110 7.972 2.120 1.00 93.06 256 VAL A C 1
ATOM 2099 O O . VAL A 1 256 ? 7.617 7.486 1.104 1.00 93.06 256 VAL A O 1
ATOM 2102 N N . PRO A 1 257 ? 7.361 7.476 3.341 1.00 94.44 257 PRO A N 1
ATOM 2103 C CA . PRO A 1 257 ? 8.170 6.286 3.537 1.00 94.44 257 PRO A CA 1
ATOM 2104 C C . PRO A 1 257 ? 7.489 5.024 2.976 1.00 94.44 257 PRO A C 1
ATOM 2106 O O . PRO A 1 257 ? 6.273 4.972 2.752 1.00 94.44 257 PRO A O 1
ATOM 2109 N N . LEU A 1 258 ? 8.291 3.980 2.766 1.00 95.81 258 LEU A N 1
ATOM 2110 C CA . LEU A 1 258 ? 7.863 2.674 2.264 1.00 95.81 258 LEU A CA 1
ATOM 2111 C C . LEU A 1 258 ? 7.941 1.613 3.358 1.00 95.81 258 LEU A C 1
ATOM 2113 O O . LEU A 1 258 ? 8.990 1.409 3.962 1.00 95.81 258 LEU A O 1
ATOM 2117 N N . ARG A 1 259 ? 6.857 0.864 3.551 1.00 95.38 259 ARG A N 1
ATOM 2118 C CA . ARG A 1 259 ? 6.860 -0.389 4.306 1.00 95.38 259 ARG A CA 1
ATOM 2119 C C . ARG A 1 259 ? 7.026 -1.552 3.334 1.00 95.38 259 ARG A C 1
ATOM 2121 O O . ARG A 1 259 ? 6.103 -1.852 2.574 1.00 95.38 259 ARG A O 1
ATOM 2128 N N . VAL A 1 260 ? 8.175 -2.220 3.379 1.00 96.69 260 VAL A N 1
ATOM 2129 C CA . VAL A 1 260 ? 8.443 -3.394 2.538 1.00 96.69 260 VAL A CA 1
ATOM 2130 C C . VAL A 1 260 ? 7.976 -4.659 3.258 1.00 96.69 260 VAL A C 1
ATOM 2132 O O . VAL A 1 260 ? 8.429 -4.957 4.361 1.00 96.69 260 VAL A O 1
ATOM 2135 N N . LEU A 1 261 ? 7.047 -5.395 2.649 1.00 96.19 261 LEU A N 1
ATOM 2136 C CA . LEU A 1 261 ? 6.623 -6.712 3.119 1.00 96.19 261 LEU A CA 1
ATOM 2137 C C . LEU A 1 261 ? 7.577 -7.771 2.558 1.00 96.19 261 LEU A C 1
ATOM 2139 O O . LEU A 1 261 ? 7.760 -7.800 1.339 1.00 96.19 261 LEU A O 1
ATOM 2143 N N . PRO A 1 262 ? 8.166 -8.640 3.395 1.00 96.44 262 PRO A N 1
ATOM 2144 C CA . PRO A 1 262 ? 9.128 -9.627 2.924 1.00 96.44 262 PRO A CA 1
ATOM 2145 C C . PRO A 1 262 ? 8.484 -10.638 1.967 1.00 96.44 262 PRO A C 1
ATOM 2147 O O . PRO A 1 262 ? 7.309 -10.993 2.102 1.00 96.44 262 PRO A O 1
ATOM 2150 N N . GLY A 1 263 ? 9.284 -11.138 1.024 1.00 96.00 263 GLY A N 1
ATOM 2151 C CA . GLY A 1 263 ? 8.899 -12.231 0.130 1.00 96.00 263 GLY A CA 1
ATOM 2152 C C . GLY A 1 263 ? 8.182 -11.826 -1.165 1.00 96.00 263 GLY A C 1
ATOM 2153 O O . GLY A 1 263 ? 8.269 -10.696 -1.660 1.00 96.00 263 GLY A O 1
ATOM 2154 N N . ILE A 1 264 ? 7.512 -12.812 -1.770 1.00 97.38 264 ILE A N 1
ATOM 2155 C CA . ILE A 1 264 ? 6.911 -12.693 -3.103 1.00 97.38 264 ILE A CA 1
ATOM 2156 C C . ILE A 1 264 ? 5.439 -12.303 -2.984 1.00 97.38 264 ILE A C 1
ATOM 2158 O O . ILE A 1 264 ? 4.687 -12.906 -2.217 1.00 97.38 264 ILE A O 1
ATOM 2162 N N . SER A 1 265 ? 5.010 -11.320 -3.776 1.00 97.56 265 SER A N 1
ATOM 2163 C CA . SER A 1 265 ? 3.601 -10.960 -3.870 1.00 97.56 265 SER A CA 1
ATOM 2164 C C . SER A 1 265 ? 2.762 -12.148 -4.339 1.00 97.56 265 SER A C 1
ATOM 2166 O O . SER A 1 265 ? 3.064 -12.796 -5.346 1.00 97.56 265 SER A O 1
ATOM 2168 N N . PHE A 1 266 ? 1.637 -12.382 -3.667 1.00 96.69 266 PHE A N 1
ATOM 2169 C CA . PHE A 1 266 ? 0.668 -13.391 -4.091 1.00 96.69 266 PHE A CA 1
ATOM 2170 C C . PHE A 1 266 ? 0.090 -13.104 -5.483 1.00 96.69 266 PHE A C 1
ATOM 2172 O O . PHE A 1 266 ? -0.199 -14.042 -6.225 1.00 96.69 266 PHE A O 1
ATOM 2179 N N . CYS A 1 267 ? -0.031 -11.832 -5.879 1.00 97.00 267 CYS A N 1
ATOM 2180 C CA . CYS A 1 267 ? -0.476 -11.462 -7.221 1.00 97.00 267 CYS A CA 1
ATOM 2181 C C . CYS A 1 267 ? 0.542 -11.884 -8.282 1.00 97.00 267 CYS A C 1
ATOM 2183 O O . CYS A 1 267 ? 0.152 -12.449 -9.302 1.00 97.00 267 CYS A O 1
ATOM 2185 N N . ARG A 1 268 ? 1.840 -11.678 -8.024 1.00 96.25 268 ARG A N 1
ATOM 2186 C CA . ARG A 1 268 ? 2.915 -12.144 -8.909 1.00 96.25 268 ARG A CA 1
ATOM 2187 C C . ARG A 1 268 ? 2.924 -13.661 -9.017 1.00 96.25 268 ARG A C 1
ATOM 2189 O O . ARG A 1 268 ? 2.878 -14.182 -10.127 1.00 96.25 268 ARG A O 1
ATOM 2196 N N . MET A 1 269 ? 2.903 -14.362 -7.880 1.00 96.19 269 MET A N 1
ATOM 2197 C CA . MET A 1 269 ? 2.845 -15.829 -7.867 1.00 96.19 269 MET A CA 1
ATOM 2198 C C . MET A 1 269 ? 1.654 -16.345 -8.674 1.00 96.19 269 MET A C 1
ATOM 2200 O O . MET A 1 269 ? 1.800 -17.281 -9.456 1.00 96.19 269 MET A O 1
ATOM 2204 N N . ARG A 1 270 ? 0.483 -15.710 -8.531 1.00 95.94 270 ARG A N 1
ATOM 2205 C CA . ARG A 1 270 ? -0.716 -16.112 -9.265 1.00 95.94 270 ARG A CA 1
ATOM 2206 C C . ARG A 1 270 ? -0.575 -15.918 -10.775 1.00 95.94 270 ARG A C 1
ATOM 2208 O O . ARG A 1 270 ? -0.897 -16.852 -11.499 1.00 95.94 270 ARG A O 1
ATOM 2215 N N . ILE A 1 271 ? -0.089 -14.756 -11.223 1.00 94.19 271 ILE A N 1
ATOM 2216 C CA . ILE A 1 271 ? 0.106 -14.442 -12.652 1.00 94.19 271 ILE A CA 1
ATOM 2217 C C . ILE A 1 271 ? 1.136 -15.369 -13.304 1.00 94.19 271 ILE A C 1
ATOM 2219 O O . ILE A 1 271 ? 0.965 -15.783 -14.449 1.00 94.19 271 ILE A O 1
ATOM 2223 N N . LEU A 1 272 ? 2.211 -15.696 -12.583 1.00 93.12 272 LEU A N 1
ATOM 2224 C CA . LEU A 1 272 ? 3.224 -16.629 -13.072 1.00 93.12 272 LEU A CA 1
ATOM 2225 C C . LEU A 1 272 ? 2.673 -18.057 -13.149 1.00 93.12 272 LEU A C 1
ATOM 2227 O O . LEU A 1 272 ? 2.914 -18.755 -14.130 1.00 93.12 272 LEU A O 1
ATOM 2231 N N . ALA A 1 273 ? 1.910 -18.485 -12.141 1.00 94.00 273 ALA A N 1
ATOM 2232 C CA . ALA A 1 273 ? 1.363 -19.837 -12.079 1.00 94.00 273 ALA A CA 1
ATOM 2233 C C . ALA A 1 273 ? 0.292 -20.108 -13.146 1.00 94.00 273 ALA A C 1
ATOM 2235 O O . ALA A 1 273 ? 0.212 -21.222 -13.659 1.00 94.00 273 ALA A O 1
ATOM 2236 N N . ASP A 1 274 ? -0.546 -19.121 -13.470 1.00 92.12 274 ASP A N 1
ATOM 2237 C CA . ASP A 1 274 ? -1.621 -19.282 -14.454 1.00 92.12 274 ASP A CA 1
ATOM 2238 C C . ASP A 1 274 ? -1.223 -18.877 -15.885 1.00 92.12 274 ASP A C 1
ATOM 2240 O O . ASP A 1 274 ? -2.003 -19.086 -16.818 1.00 92.12 274 ASP A O 1
ATOM 2244 N N . GLY A 1 275 ? -0.025 -18.310 -16.070 1.00 90.62 275 GLY A N 1
ATOM 2245 C CA . GLY A 1 275 ? 0.461 -17.833 -17.363 1.00 90.62 275 GLY A CA 1
ATOM 2246 C C . GLY A 1 275 ? -0.394 -16.705 -17.948 1.00 90.62 275 GLY A C 1
ATOM 2247 O O . GLY A 1 275 ? -0.463 -16.545 -19.169 1.00 90.62 275 GLY A O 1
ATOM 2248 N N . ALA A 1 276 ? -1.100 -15.936 -17.109 1.00 88.44 276 ALA A N 1
ATOM 2249 C CA . ALA A 1 276 ? -1.988 -14.874 -17.573 1.00 88.44 276 ALA A CA 1
ATOM 2250 C C . ALA A 1 276 ? -1.242 -13.740 -18.286 1.00 88.44 276 ALA A C 1
ATOM 2252 O O . ALA A 1 276 ? -1.821 -13.079 -19.156 1.00 88.44 276 ALA A O 1
ATOM 2253 N N . LEU A 1 277 ? 0.018 -13.504 -17.926 1.00 92.56 277 LEU A N 1
ATOM 2254 C CA . LEU A 1 277 ? 0.917 -12.549 -18.567 1.00 92.56 277 LEU A CA 1
ATOM 2255 C C . LEU A 1 277 ? 2.254 -13.218 -18.868 1.00 92.56 277 LEU A C 1
ATOM 2257 O O . LEU A 1 277 ? 2.626 -14.192 -18.214 1.00 92.56 277 LEU A O 1
ATOM 2261 N N . ASP A 1 278 ? 2.968 -12.680 -19.855 1.00 95.00 278 ASP A N 1
ATOM 2262 C CA . ASP A 1 278 ? 4.358 -13.068 -20.065 1.00 95.00 278 ASP A CA 1
ATOM 2263 C C . ASP A 1 278 ? 5.171 -12.632 -18.829 1.00 95.00 278 ASP A C 1
ATOM 2265 O O . ASP A 1 278 ? 4.995 -11.498 -18.370 1.00 95.00 278 ASP A O 1
ATOM 2269 N N . PRO A 1 279 ? 6.053 -13.477 -18.263 1.00 95.38 279 PRO A N 1
ATOM 2270 C CA . PRO A 1 279 ? 6.937 -13.069 -17.172 1.00 95.38 279 PRO A CA 1
ATOM 2271 C C . PRO A 1 279 ? 7.704 -11.766 -17.462 1.00 95.38 279 PRO A C 1
ATOM 2273 O O . PRO A 1 279 ? 7.927 -10.958 -16.558 1.00 95.38 279 PRO A O 1
ATOM 2276 N N . ALA A 1 280 ? 8.057 -11.503 -18.725 1.00 93.81 280 ALA A N 1
ATOM 2277 C CA . ALA A 1 280 ? 8.693 -10.250 -19.119 1.00 93.81 280 ALA A CA 1
ATOM 2278 C C . ALA A 1 280 ? 7.784 -9.023 -18.909 1.00 93.81 280 ALA A C 1
ATOM 2280 O O . ALA A 1 280 ? 8.277 -7.973 -18.496 1.00 93.81 280 ALA A O 1
ATOM 2281 N N . ASP A 1 281 ? 6.468 -9.156 -19.109 1.00 94.56 281 ASP A N 1
ATOM 2282 C CA . ASP A 1 281 ? 5.494 -8.067 -18.938 1.00 94.56 281 ASP A CA 1
ATOM 2283 C C . ASP A 1 281 ? 5.436 -7.585 -17.475 1.00 94.56 281 ASP A C 1
ATOM 2285 O O . ASP A 1 281 ? 5.206 -6.405 -17.200 1.00 94.56 281 ASP A O 1
ATOM 2289 N N . ILE A 1 282 ? 5.670 -8.493 -16.522 1.00 95.75 282 ILE A N 1
ATOM 2290 C CA . ILE A 1 282 ? 5.709 -8.193 -15.083 1.00 95.75 282 ILE A CA 1
ATOM 2291 C C . ILE A 1 282 ? 7.134 -7.996 -14.547 1.00 95.75 282 ILE A C 1
ATOM 2293 O O . ILE A 1 282 ? 7.350 -8.010 -13.334 1.00 95.75 282 ILE A O 1
ATOM 2297 N N . GLY A 1 283 ? 8.114 -7.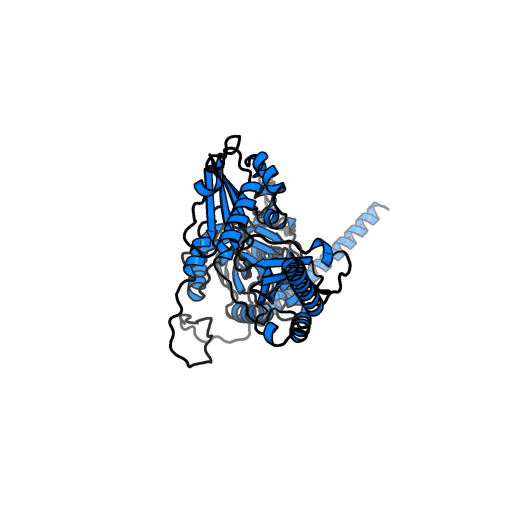815 -15.437 1.00 93.06 283 GLY A N 1
ATOM 2298 C CA . GLY A 1 283 ? 9.487 -7.484 -15.066 1.00 93.06 283 GLY A CA 1
ATOM 2299 C C . GLY A 1 283 ? 10.265 -8.623 -14.405 1.00 93.06 283 GLY A C 1
ATOM 2300 O O . GLY A 1 283 ? 11.186 -8.348 -13.643 1.00 93.06 283 GLY A O 1
ATOM 2301 N N . GLU A 1 284 ? 9.933 -9.888 -14.678 1.00 93.94 284 GLU A N 1
ATOM 2302 C CA . GLU A 1 284 ? 10.598 -11.043 -14.049 1.00 93.94 284 GLU A CA 1
ATOM 2303 C C . GLU A 1 284 ? 12.114 -11.068 -14.302 1.00 93.94 284 GLU A C 1
ATOM 2305 O O . GLU A 1 284 ? 12.894 -11.449 -13.443 1.00 93.94 284 GLU A O 1
ATOM 2310 N N . TYR A 1 285 ? 12.577 -10.539 -15.436 1.00 90.38 285 TYR A N 1
ATOM 2311 C CA . TYR A 1 285 ? 14.009 -10.391 -15.727 1.00 90.38 285 TYR A CA 1
ATOM 2312 C C . TYR A 1 285 ? 14.767 -9.472 -14.741 1.00 90.38 285 TYR A C 1
ATOM 2314 O O . TYR A 1 285 ? 15.994 -9.377 -14.811 1.00 90.38 285 TYR A O 1
ATOM 2322 N N . ALA A 1 286 ? 14.050 -8.755 -13.872 1.00 91.88 286 ALA A N 1
ATOM 2323 C CA . ALA A 1 286 ? 14.571 -7.803 -12.900 1.00 91.88 286 ALA A CA 1
ATOM 2324 C C . ALA A 1 286 ? 14.262 -8.185 -11.437 1.00 91.88 286 ALA A C 1
ATOM 2326 O O . ALA A 1 286 ? 14.632 -7.431 -10.537 1.00 91.88 286 ALA A O 1
ATOM 2327 N N . CYS A 1 287 ? 13.607 -9.324 -11.171 1.00 90.81 287 CYS A N 1
ATOM 2328 C CA . CYS A 1 287 ? 13.171 -9.694 -9.817 1.00 90.81 287 CYS A CA 1
ATOM 2329 C C . CYS A 1 287 ? 14.322 -10.037 -8.859 1.00 90.81 287 CYS A C 1
ATOM 2331 O O . CYS A 1 287 ? 14.174 -9.885 -7.649 1.00 90.81 287 CYS A O 1
ATOM 2333 N N . ASP A 1 288 ? 15.480 -10.432 -9.391 1.00 91.31 288 ASP A N 1
ATOM 2334 C CA . ASP A 1 288 ? 16.653 -10.842 -8.608 1.00 91.31 288 ASP A CA 1
ATOM 2335 C C . ASP A 1 288 ? 17.543 -9.661 -8.184 1.00 91.31 288 ASP A C 1
ATOM 2337 O O . ASP A 1 288 ? 18.683 -9.855 -7.755 1.00 91.31 288 ASP A O 1
ATOM 2341 N N . PHE A 1 289 ? 17.059 -8.418 -8.307 1.00 94.38 289 PHE A N 1
ATOM 2342 C CA . PHE A 1 289 ? 17.833 -7.256 -7.879 1.00 94.38 289 PHE A CA 1
ATOM 2343 C C . PHE A 1 289 ? 18.144 -7.338 -6.367 1.00 94.38 289 PHE A C 1
ATOM 2345 O O . PHE A 1 289 ? 17.234 -7.635 -5.583 1.00 94.38 289 PHE A O 1
ATOM 2352 N N . PRO A 1 290 ? 19.398 -7.111 -5.928 1.00 95.12 290 PRO A N 1
ATOM 2353 C CA . PRO A 1 290 ? 19.769 -7.269 -4.522 1.00 95.12 290 PRO A CA 1
ATOM 2354 C C . PRO A 1 290 ? 19.152 -6.176 -3.642 1.00 95.12 290 PRO A C 1
ATOM 2356 O O . PRO A 1 290 ? 19.303 -4.988 -3.924 1.00 95.12 290 PRO A O 1
ATOM 2359 N N . MET A 1 291 ? 18.484 -6.562 -2.551 1.00 94.88 291 MET A N 1
ATOM 2360 C CA . MET A 1 291 ? 17.820 -5.618 -1.637 1.00 94.88 291 MET A CA 1
ATOM 2361 C C . MET A 1 291 ? 18.800 -4.651 -0.975 1.00 94.88 291 MET A C 1
ATOM 2363 O O . MET A 1 291 ? 18.478 -3.486 -0.774 1.00 94.88 291 MET A O 1
ATOM 2367 N N . GLU A 1 292 ? 20.013 -5.111 -0.683 1.00 94.19 292 GLU A N 1
ATOM 2368 C CA . GLU A 1 292 ? 21.094 -4.315 -0.105 1.00 94.19 292 GLU A CA 1
ATOM 2369 C C . GLU A 1 292 ? 21.592 -3.190 -1.030 1.00 94.19 292 GLU A C 1
ATOM 2371 O O . GLU A 1 292 ? 22.282 -2.277 -0.580 1.00 94.19 292 GLU A O 1
ATOM 2376 N N . GLN A 1 293 ? 21.237 -3.237 -2.318 1.00 93.81 293 GLN A N 1
ATOM 2377 C CA . GLN A 1 293 ? 21.535 -2.184 -3.292 1.00 93.81 293 GLN A CA 1
ATOM 2378 C C . GLN A 1 293 ? 20.386 -1.180 -3.447 1.00 93.81 293 GLN A C 1
ATOM 2380 O O . GLN A 1 293 ? 20.520 -0.220 -4.209 1.00 93.81 293 GLN A O 1
ATOM 2385 N N . ILE A 1 294 ? 19.272 -1.371 -2.734 1.00 95.31 294 ILE A N 1
ATOM 2386 C CA . ILE A 1 294 ? 18.124 -0.469 -2.768 1.00 95.31 294 ILE A CA 1
ATOM 2387 C C . ILE A 1 294 ? 18.146 0.432 -1.533 1.00 95.31 294 ILE A C 1
ATOM 2389 O O . ILE A 1 294 ? 18.034 -0.030 -0.400 1.00 95.31 294 ILE A O 1
ATOM 2393 N N . THR A 1 295 ? 18.256 1.742 -1.746 1.00 95.31 295 THR A N 1
ATOM 2394 C CA . THR A 1 295 ? 18.176 2.751 -0.680 1.00 95.31 295 THR A CA 1
ATOM 2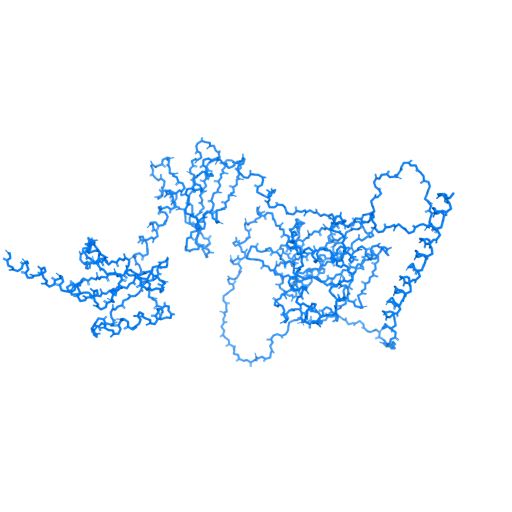395 C C . THR A 1 295 ? 16.818 3.441 -0.718 1.00 95.31 295 THR A C 1
ATOM 2397 O O . THR A 1 295 ? 16.336 3.821 -1.781 1.00 95.31 295 THR A O 1
ATOM 2400 N N . TYR A 1 296 ? 16.164 3.592 0.430 1.00 95.31 296 TYR A N 1
ATOM 2401 C CA . TYR A 1 296 ? 14.834 4.195 0.521 1.00 95.31 296 TYR A CA 1
ATOM 2402 C C . TYR A 1 296 ? 14.555 4.679 1.943 1.00 95.31 296 TYR A C 1
ATOM 2404 O O . TYR A 1 296 ? 15.223 4.269 2.895 1.00 95.31 296 TYR A O 1
ATOM 2412 N N . GLU A 1 297 ? 13.560 5.550 2.092 1.00 93.50 297 GLU A N 1
ATOM 2413 C CA . GLU A 1 297 ? 13.044 5.910 3.410 1.00 93.50 297 GLU A CA 1
ATOM 2414 C C . GLU A 1 297 ? 12.127 4.787 3.908 1.00 93.50 297 GLU A C 1
ATOM 2416 O O . GLU A 1 297 ? 10.988 4.647 3.460 1.00 93.50 297 GLU A O 1
ATOM 2421 N N . SER A 1 298 ? 12.648 3.938 4.797 1.00 91.50 298 SER A N 1
ATOM 2422 C CA . SER A 1 298 ? 11.866 2.849 5.378 1.00 91.50 298 SER A CA 1
ATOM 2423 C C . SER A 1 298 ? 10.848 3.392 6.367 1.00 91.50 298 SER A C 1
ATOM 2425 O O . SER A 1 298 ? 11.186 4.132 7.293 1.00 91.50 298 SER A O 1
ATOM 2427 N N . PHE A 1 299 ? 9.607 2.953 6.210 1.00 87.62 299 PHE A N 1
ATOM 2428 C CA . PHE A 1 299 ? 8.604 3.091 7.242 1.00 87.62 299 PHE A CA 1
ATOM 2429 C C . PHE A 1 299 ? 8.902 2.067 8.323 1.00 87.62 299 PHE A C 1
ATOM 2431 O O . PHE A 1 299 ? 8.815 0.857 8.110 1.00 87.62 299 PHE A O 1
ATOM 2438 N N . ASP A 1 300 ? 9.285 2.576 9.475 1.00 76.12 300 ASP A N 1
ATOM 2439 C CA . ASP A 1 300 ? 9.590 1.779 10.638 1.00 76.12 300 ASP A CA 1
ATOM 2440 C C . ASP A 1 300 ? 8.450 1.995 11.631 1.00 76.12 300 ASP A C 1
ATOM 2442 O O . ASP A 1 300 ? 8.248 3.103 12.131 1.00 76.12 300 ASP A O 1
ATOM 2446 N N . LEU A 1 301 ? 7.655 0.939 11.822 1.00 64.44 301 LEU A N 1
ATOM 2447 C CA . LEU A 1 301 ? 6.522 0.953 12.738 1.00 64.44 301 LEU A CA 1
ATOM 2448 C C . LEU A 1 301 ? 7.032 1.197 14.158 1.00 64.44 301 LEU A C 1
ATOM 2450 O O . LEU A 1 301 ? 6.437 1.987 14.881 1.00 64.44 301 LEU A O 1
ATOM 2454 N N . GLU A 1 302 ? 8.188 0.626 14.510 1.00 55.03 302 GLU A N 1
ATOM 2455 C CA . GLU A 1 302 ? 8.835 0.947 15.768 1.00 55.03 302 GLU A CA 1
ATOM 2456 C C . GLU A 1 302 ? 9.182 2.419 15.792 1.00 55.03 302 GLU A C 1
ATOM 2458 O O . GLU A 1 302 ? 8.765 3.026 16.745 1.00 55.03 302 GLU A O 1
ATOM 2463 N N . LYS A 1 303 ? 9.794 3.063 14.786 1.00 57.03 303 LYS A N 1
ATOM 2464 C CA . LYS A 1 303 ? 10.036 4.533 14.827 1.00 57.03 303 LYS A CA 1
ATOM 2465 C C . LYS A 1 303 ? 8.777 5.393 14.831 1.00 57.03 303 LYS A C 1
ATOM 2467 O O . LYS A 1 303 ? 8.795 6.481 15.401 1.00 57.03 303 LYS A O 1
ATOM 2472 N N . GLN A 1 304 ? 7.702 4.947 14.185 1.00 51.66 304 GLN A N 1
ATOM 2473 C CA . GLN A 1 304 ? 6.405 5.621 14.250 1.00 51.66 304 GLN A CA 1
ATOM 2474 C C . GLN A 1 304 ? 5.847 5.577 15.680 1.00 51.66 304 GLN A C 1
ATOM 2476 O O . GLN A 1 304 ? 5.233 6.542 16.129 1.00 51.66 304 GLN A O 1
ATOM 2481 N N . TYR A 1 305 ? 6.113 4.479 16.387 1.00 49.84 305 TYR A N 1
ATOM 2482 C CA . TYR A 1 305 ? 5.714 4.234 17.767 1.00 49.84 305 TYR A CA 1
ATOM 2483 C C . TYR A 1 305 ? 6.905 4.251 18.752 1.00 49.84 305 TYR A C 1
ATOM 2485 O O . TYR A 1 305 ? 6.774 3.769 19.872 1.00 49.84 305 TYR A O 1
ATOM 2493 N N . SER A 1 306 ? 8.041 4.853 18.376 1.00 42.44 306 SER A N 1
ATOM 2494 C CA . SER A 1 306 ? 9.244 5.051 19.196 1.00 42.44 306 SER A CA 1
ATOM 2495 C C . SER A 1 306 ? 9.161 6.505 19.618 1.00 42.44 306 SER A C 1
ATOM 2497 O O . SER A 1 306 ? 9.502 7.396 18.851 1.00 42.44 306 SER A O 1
ATOM 2499 N N . ASN A 1 307 ? 8.652 6.872 20.777 1.00 44.53 307 ASN A N 1
ATOM 2500 C CA . ASN A 1 307 ? 8.058 6.109 21.850 1.00 44.53 307 ASN A CA 1
ATOM 2501 C C . ASN A 1 307 ? 6.977 7.043 22.416 1.00 44.53 307 ASN A C 1
ATOM 2503 O O . ASN A 1 307 ? 7.327 7.983 23.134 1.00 44.53 307 ASN A O 1
ATOM 2507 N N . PRO A 1 308 ? 5.677 6.884 22.090 1.00 46.62 308 PRO A N 1
ATOM 2508 C CA . PRO A 1 308 ? 4.640 7.573 22.832 1.00 46.62 308 PRO A CA 1
ATOM 2509 C C . PRO A 1 308 ? 4.779 7.251 24.312 1.00 46.62 308 PRO A C 1
ATOM 2511 O O . PRO A 1 308 ? 4.657 8.169 25.085 1.00 46.62 308 PRO A O 1
ATOM 2514 N N . ALA A 1 309 ? 5.180 6.051 24.742 1.00 43.56 309 ALA A N 1
ATOM 2515 C CA . ALA A 1 309 ? 5.399 5.752 26.164 1.00 43.56 309 ALA A CA 1
ATOM 2516 C C . ALA A 1 309 ? 6.601 6.478 26.825 1.00 43.56 309 ALA A C 1
ATOM 2518 O O . ALA A 1 309 ? 6.775 6.360 28.036 1.00 43.56 309 ALA A O 1
ATOM 2519 N N . GLU A 1 310 ? 7.389 7.284 26.096 1.00 48.38 310 GLU A N 1
ATOM 2520 C CA . GLU A 1 310 ? 8.331 8.256 26.690 1.00 48.38 310 GLU A CA 1
ATOM 2521 C C . GLU A 1 310 ? 7.694 9.635 26.954 1.00 48.38 310 GLU A C 1
ATOM 2523 O O . GLU A 1 310 ? 8.243 10.421 27.723 1.00 48.38 310 GLU A O 1
ATOM 2528 N N . LYS A 1 311 ? 6.536 9.937 26.346 1.00 60.19 311 LYS A N 1
ATOM 2529 C CA . LYS A 1 311 ? 5.780 11.198 26.530 1.00 60.19 311 LYS A CA 1
ATOM 2530 C C . LYS A 1 311 ? 4.343 11.012 27.026 1.00 60.19 311 LYS A C 1
ATOM 2532 O O . LYS A 1 311 ? 3.739 11.956 27.513 1.00 60.19 311 LYS A O 1
ATOM 2537 N N . VAL A 1 312 ? 3.794 9.814 26.887 1.00 70.81 312 VAL A N 1
ATOM 2538 C CA . VAL A 1 312 ? 2.517 9.363 27.416 1.00 70.81 312 VAL A CA 1
ATOM 2539 C C . VAL A 1 312 ? 2.807 8.999 28.863 1.00 70.81 312 VAL A C 1
ATOM 2541 O O . VAL A 1 312 ? 3.631 8.117 29.124 1.00 70.81 312 VAL A O 1
ATOM 2544 N N . PRO A 1 313 ? 2.153 9.667 29.812 1.00 79.50 313 PRO A N 1
ATOM 2545 C CA . PRO A 1 313 ? 2.317 9.380 31.222 1.00 79.50 313 PRO A CA 1
ATOM 2546 C C . PRO A 1 313 ? 2.159 7.881 31.504 1.00 79.50 313 PRO A C 1
ATOM 2548 O O . PRO A 1 313 ? 1.150 7.279 31.134 1.00 79.50 313 PRO A O 1
ATOM 2551 N N . GLN A 1 314 ? 3.131 7.268 32.194 1.00 80.31 314 GLN A N 1
ATOM 2552 C CA . GLN A 1 314 ? 3.119 5.826 32.513 1.00 80.31 314 GLN A CA 1
ATOM 2553 C C . GLN A 1 314 ? 1.818 5.380 33.200 1.00 80.31 314 GLN A C 1
ATOM 2555 O O . GLN A 1 314 ? 1.373 4.245 33.035 1.00 80.31 314 GLN A O 1
ATOM 2560 N N . ARG A 1 315 ? 1.172 6.295 33.936 1.00 83.56 315 ARG A N 1
ATOM 2561 C CA . ARG A 1 315 ? -0.147 6.087 34.539 1.00 83.56 315 ARG A CA 1
ATOM 2562 C C . ARG A 1 315 ? -1.224 5.754 33.496 1.00 83.56 315 ARG A C 1
ATOM 2564 O O . ARG A 1 315 ? -2.038 4.878 33.764 1.00 83.56 315 ARG A O 1
ATOM 2571 N N . LEU A 1 316 ? -1.242 6.420 32.339 1.00 86.44 316 LEU A N 1
ATOM 2572 C CA . LEU A 1 316 ? -2.213 6.148 31.270 1.00 86.44 316 LEU A CA 1
ATOM 2573 C C . LEU A 1 316 ? -1.933 4.809 30.593 1.00 86.44 316 LEU A C 1
ATOM 2575 O O . LEU A 1 316 ? -2.861 4.038 30.367 1.00 86.44 316 LEU A O 1
ATOM 2579 N N . VAL A 1 317 ? -0.656 4.494 30.353 1.00 83.69 317 VAL A N 1
ATOM 2580 C CA . VAL A 1 317 ? -0.250 3.186 29.813 1.00 83.69 317 VAL A CA 1
ATOM 2581 C C . VAL A 1 317 ? -0.733 2.060 30.729 1.00 83.69 317 VAL A C 1
ATOM 2583 O O . VAL A 1 317 ? -1.354 1.110 30.260 1.00 83.69 317 VAL A O 1
ATOM 2586 N N . LYS A 1 318 ? -0.530 2.199 32.046 1.00 85.56 318 LYS A N 1
ATOM 2587 C CA . LYS A 1 318 ? -1.014 1.228 33.033 1.00 85.56 318 LYS A CA 1
ATOM 2588 C C . LYS A 1 318 ? -2.537 1.066 32.986 1.00 85.56 318 LYS A C 1
ATOM 2590 O O . LYS A 1 318 ? -3.018 -0.058 32.964 1.00 85.56 318 LYS A O 1
ATOM 2595 N N . GLN A 1 319 ? -3.283 2.168 32.913 1.00 89.44 319 GLN A N 1
ATOM 2596 C CA . GLN A 1 319 ? -4.746 2.122 32.827 1.00 89.44 319 GLN A CA 1
ATOM 2597 C C . GLN A 1 319 ? -5.253 1.473 31.530 1.00 89.44 319 GLN A C 1
ATOM 2599 O O . GLN A 1 319 ? -6.305 0.845 31.539 1.00 89.44 319 GLN A O 1
ATOM 2604 N N . CYS A 1 320 ? -4.514 1.581 30.423 1.00 84.88 320 CYS A N 1
ATOM 2605 C CA . CYS A 1 320 ? -4.881 0.921 29.168 1.00 84.88 320 CYS A CA 1
ATOM 2606 C C . CYS A 1 320 ? -4.723 -0.603 29.241 1.00 84.88 320 CYS A C 1
ATOM 2608 O O . CYS A 1 320 ? -5.532 -1.322 28.667 1.00 84.88 320 CYS A O 1
ATOM 2610 N N . ILE A 1 321 ? -3.723 -1.097 29.977 1.00 82.44 321 ILE A N 1
ATOM 2611 C CA . ILE A 1 321 ? -3.520 -2.539 30.212 1.00 82.44 321 ILE A CA 1
ATOM 2612 C C . ILE A 1 321 ? -4.660 -3.129 31.062 1.00 82.44 321 ILE A C 1
ATOM 2614 O O . ILE A 1 321 ? -4.955 -4.316 30.963 1.00 82.44 321 ILE A O 1
ATOM 2618 N N . GLU A 1 322 ? -5.314 -2.305 31.884 1.00 88.62 322 GLU A N 1
ATOM 2619 C CA . GLU A 1 322 ? -6.449 -2.708 32.725 1.00 88.62 322 GLU A CA 1
ATOM 2620 C C . GLU A 1 322 ? -7.788 -2.762 31.955 1.00 88.62 322 GLU A C 1
ATOM 2622 O O . GLU A 1 322 ? -8.762 -3.290 32.489 1.00 88.62 322 GLU A O 1
ATOM 2627 N N . LEU A 1 323 ? -7.856 -2.255 30.714 1.00 88.62 323 LEU A N 1
ATOM 2628 C CA . LEU A 1 323 ? -9.060 -2.329 29.873 1.00 88.62 323 LEU A CA 1
ATOM 2629 C C . LEU A 1 323 ? -9.292 -3.743 29.308 1.00 88.62 323 LEU A C 1
ATOM 2631 O O . LEU A 1 323 ? -8.346 -4.521 29.199 1.00 88.62 323 LEU A O 1
ATOM 2635 N N . PRO A 1 324 ? -10.514 -4.089 28.859 1.00 86.00 324 PRO A N 1
ATOM 2636 C CA . PRO A 1 324 ? -10.769 -5.357 28.172 1.00 86.00 324 PRO A CA 1
ATOM 2637 C C . PRO A 1 324 ? -9.911 -5.542 26.909 1.00 86.00 324 PRO A C 1
ATOM 2639 O O . PRO A 1 324 ? -9.717 -4.601 26.137 1.00 86.00 324 PRO A O 1
ATOM 2642 N N . GLU A 1 325 ? -9.460 -6.772 26.643 1.00 73.25 325 GLU A N 1
ATOM 2643 C CA . GLU A 1 325 ? -8.578 -7.116 25.508 1.00 73.25 325 GLU A CA 1
ATOM 2644 C C . GLU A 1 325 ? -9.148 -6.683 24.140 1.00 73.25 325 GLU A C 1
ATOM 2646 O O . GLU A 1 325 ? -8.413 -6.252 23.248 1.00 73.25 325 GLU A O 1
ATOM 2651 N N . SER A 1 326 ? -10.475 -6.717 23.982 1.00 76.19 326 SER A N 1
ATOM 2652 C CA . SER A 1 326 ? -11.172 -6.245 22.777 1.00 76.19 326 SER A CA 1
ATOM 2653 C C . SER A 1 326 ? -10.955 -4.754 22.493 1.00 76.19 326 SER A C 1
ATOM 2655 O O . SER A 1 326 ? -10.992 -4.332 21.337 1.00 76.19 326 SER A O 1
ATOM 2657 N N . ILE A 1 327 ? -10.722 -3.960 23.538 1.00 81.31 327 ILE A N 1
ATOM 2658 C CA . ILE A 1 327 ? -10.471 -2.521 23.451 1.00 81.31 327 ILE A CA 1
ATOM 2659 C C . ILE A 1 327 ? -8.978 -2.247 23.326 1.00 81.31 327 ILE A C 1
ATOM 2661 O O . ILE A 1 327 ? -8.604 -1.410 22.511 1.00 81.31 327 ILE A O 1
ATOM 2665 N N . GLN A 1 328 ? -8.129 -2.978 24.062 1.00 77.12 328 GLN A N 1
ATOM 2666 C CA . GLN A 1 328 ? -6.668 -2.790 24.066 1.00 77.12 328 GLN A CA 1
ATOM 2667 C C . GLN A 1 328 ? -6.068 -2.746 22.655 1.00 77.12 328 GLN A C 1
ATOM 2669 O O . GLN A 1 328 ? -5.230 -1.898 22.358 1.00 77.12 328 GLN A O 1
ATOM 2674 N N . ASN A 1 329 ? -6.552 -3.613 21.763 1.00 72.44 329 ASN A N 1
ATOM 2675 C CA . ASN A 1 329 ? -6.082 -3.707 20.378 1.00 72.44 329 ASN A CA 1
ATOM 2676 C C . ASN A 1 329 ? -6.477 -2.512 19.486 1.00 72.44 329 ASN A C 1
ATOM 2678 O O . ASN A 1 329 ? -6.000 -2.411 18.358 1.00 72.44 329 ASN A O 1
ATOM 2682 N N . ASN A 1 330 ? -7.343 -1.621 19.973 1.00 75.06 330 ASN A N 1
ATOM 2683 C CA . ASN A 1 330 ? -7.927 -0.510 19.222 1.00 75.06 330 ASN A CA 1
ATOM 2684 C C . ASN A 1 330 ? -7.722 0.854 19.906 1.00 75.06 330 ASN A C 1
ATOM 2686 O O . ASN A 1 330 ? -8.413 1.816 19.567 1.00 75.06 330 ASN A O 1
ATOM 2690 N N . ILE A 1 331 ? -6.805 0.942 20.874 1.00 81.94 331 ILE A N 1
ATOM 2691 C CA . ILE A 1 331 ? -6.462 2.204 21.538 1.00 81.94 331 ILE A CA 1
ATOM 2692 C C . ILE A 1 331 ? -5.521 3.005 20.639 1.00 81.94 331 ILE A C 1
ATOM 2694 O O . ILE A 1 331 ? -4.517 2.478 20.158 1.00 81.94 331 ILE A O 1
ATOM 2698 N N . ASP A 1 332 ? -5.820 4.290 20.455 1.00 82.88 332 ASP A N 1
ATOM 2699 C CA . ASP A 1 332 ? -4.913 5.238 19.805 1.00 82.88 332 ASP A CA 1
ATOM 2700 C C . ASP A 1 332 ? -4.549 6.386 20.754 1.00 82.88 332 ASP A C 1
ATOM 2702 O O . ASP A 1 332 ? -5.382 6.836 21.545 1.00 82.88 332 ASP A O 1
ATOM 2706 N N . PHE A 1 333 ? -3.308 6.868 20.666 1.00 83.81 333 PHE A N 1
ATOM 2707 C CA . PHE A 1 333 ? -2.798 7.974 21.481 1.00 83.81 333 PHE A CA 1
ATOM 2708 C C . PHE A 1 333 ? -2.406 9.152 20.600 1.00 83.81 333 PHE A C 1
ATOM 2710 O O . PHE A 1 333 ? -1.670 9.006 19.625 1.00 83.81 333 PHE A O 1
ATOM 2717 N N . HIS A 1 334 ? -2.808 10.346 21.018 1.00 81.81 334 HIS A N 1
ATOM 2718 C CA . HIS A 1 334 ? -2.379 11.606 20.432 1.00 81.81 334 HIS A CA 1
ATOM 2719 C C . HIS A 1 334 ? -1.773 12.489 21.522 1.00 81.81 334 HIS A C 1
ATOM 2721 O O . HIS A 1 334 ? -2.434 12.791 22.509 1.00 81.81 334 HIS A O 1
ATOM 2727 N N . VAL A 1 335 ? -0.505 12.876 21.386 1.00 81.19 335 VAL A N 1
ATOM 2728 C CA . VAL A 1 335 ? 0.196 13.697 22.387 1.00 81.19 335 VAL A CA 1
ATOM 2729 C C . VAL A 1 335 ? 0.461 15.080 21.804 1.00 81.19 335 VAL A C 1
ATOM 2731 O O . VAL A 1 335 ? 1.173 15.206 20.805 1.00 81.19 335 VAL A O 1
ATOM 2734 N N . LYS A 1 336 ? -0.060 16.121 22.456 1.00 80.06 336 LYS A N 1
ATOM 2735 C CA . LYS A 1 336 ? 0.209 17.534 22.163 1.00 80.06 336 LYS A CA 1
ATOM 2736 C C . LYS A 1 336 ? 0.881 18.193 23.374 1.00 80.06 336 LYS A C 1
ATOM 2738 O O . LYS A 1 336 ? 0.734 17.712 24.492 1.00 80.06 336 LYS A O 1
ATOM 2743 N N . PRO A 1 337 ? 1.627 19.298 23.198 1.00 78.19 337 PRO A N 1
ATOM 2744 C CA . PRO A 1 337 ? 2.078 20.085 24.343 1.00 78.19 337 PRO A CA 1
ATOM 2745 C C . PRO A 1 337 ? 0.868 20.536 25.179 1.00 78.19 337 PRO A C 1
ATOM 2747 O O . PRO A 1 337 ? -0.009 21.214 24.646 1.00 78.19 337 PRO A O 1
ATOM 2750 N N . GLY A 1 338 ? 0.817 20.157 26.454 1.00 82.94 338 GLY A N 1
ATOM 2751 C CA . GLY A 1 338 ? -0.277 20.457 27.381 1.00 82.94 338 GLY A CA 1
ATOM 2752 C C . GLY A 1 338 ? -1.404 19.420 27.440 1.00 82.94 338 GLY A C 1
ATOM 2753 O O . GLY A 1 338 ? -2.282 19.562 28.289 1.00 82.94 338 GLY A O 1
ATOM 2754 N N . SER A 1 339 ? -1.429 18.402 26.565 1.00 88.81 339 SER A N 1
ATOM 2755 C CA . SER A 1 339 ? -2.482 17.379 26.614 1.00 88.81 339 SER A CA 1
ATOM 2756 C C . SER A 1 339 ? -2.151 16.042 25.941 1.00 88.81 339 SER A C 1
ATOM 2758 O O . SER A 1 339 ? -1.380 15.943 24.986 1.00 88.81 339 SER A O 1
ATOM 2760 N N . VAL A 1 340 ? -2.795 14.981 26.423 1.00 89.56 340 VAL A N 1
ATOM 2761 C CA . VAL A 1 340 ? -2.750 13.631 25.852 1.00 89.56 340 VAL A CA 1
ATOM 2762 C C . VAL A 1 340 ? -4.171 13.169 25.569 1.00 89.56 340 VAL A C 1
ATOM 2764 O O . VAL A 1 340 ? -4.961 13.008 26.490 1.00 89.56 340 VAL A O 1
ATOM 2767 N N . THR A 1 341 ? -4.508 12.912 24.313 1.00 92.00 341 THR A N 1
ATOM 2768 C CA . THR A 1 341 ? -5.805 12.356 23.923 1.00 92.00 341 THR A CA 1
ATOM 2769 C C . THR A 1 341 ? -5.698 10.848 23.710 1.00 92.00 341 THR A C 1
ATOM 2771 O O . THR A 1 341 ? -4.838 10.370 22.972 1.00 92.00 341 THR A O 1
ATOM 2774 N N . VAL A 1 342 ? -6.598 10.096 24.336 1.00 92.12 342 VAL A N 1
ATOM 2775 C CA . VAL A 1 342 ? -6.779 8.652 24.172 1.00 92.12 342 VAL A CA 1
ATOM 2776 C C . VAL A 1 342 ? -8.073 8.420 23.402 1.00 92.12 342 VAL A C 1
ATOM 2778 O O . VAL A 1 342 ? -9.131 8.898 23.806 1.00 92.12 342 VAL A O 1
ATOM 2781 N N . THR A 1 343 ? -7.998 7.688 22.293 1.00 92.00 343 THR A N 1
ATOM 2782 C CA . THR A 1 343 ? -9.178 7.291 21.515 1.00 92.00 343 THR A CA 1
ATOM 2783 C C . THR A 1 343 ? -9.454 5.810 21.722 1.00 92.00 343 THR A C 1
ATOM 2785 O O . THR A 1 343 ? -8.571 4.981 21.504 1.00 92.00 343 THR A O 1
ATOM 2788 N N . LEU A 1 344 ? -10.681 5.481 22.121 1.00 91.12 344 LEU A N 1
ATOM 2789 C CA . LEU A 1 344 ? -11.165 4.113 22.289 1.00 91.12 344 LEU A CA 1
ATOM 2790 C C . LEU A 1 344 ? -12.232 3.809 21.235 1.00 91.12 344 LEU A C 1
ATOM 2792 O O . LEU A 1 344 ? -13.190 4.571 21.097 1.00 91.12 344 LEU A O 1
ATOM 2796 N N . LEU A 1 345 ? -12.107 2.678 20.539 1.00 87.69 345 LEU A N 1
ATOM 2797 C CA . LEU A 1 345 ? -13.189 2.122 19.725 1.00 87.69 345 LEU A CA 1
ATOM 2798 C C . LEU A 1 345 ? -14.130 1.307 20.619 1.00 87.69 345 LEU A C 1
ATOM 2800 O O . LEU A 1 345 ? -13.722 0.301 21.198 1.00 87.69 345 LEU A O 1
ATOM 2804 N N . LEU A 1 346 ? -15.380 1.746 20.738 1.00 87.19 346 LEU A N 1
ATOM 2805 C CA . LEU A 1 346 ? -16.415 1.073 21.516 1.00 87.19 346 LEU A CA 1
ATOM 2806 C C . LEU A 1 346 ? -17.085 -0.049 20.693 1.00 87.19 346 LEU A C 1
ATOM 2808 O O . LEU A 1 346 ? -17.056 -0.004 19.463 1.00 87.19 346 LEU A O 1
ATOM 2812 N N . PRO A 1 347 ? -17.738 -1.038 21.341 1.00 82.00 347 PRO A N 1
ATOM 2813 C CA . PRO A 1 347 ? -18.335 -2.193 20.655 1.00 82.00 347 PRO A CA 1
ATOM 2814 C C . PRO A 1 347 ? -19.440 -1.885 19.631 1.00 82.00 347 PRO A C 1
ATOM 2816 O O . PRO A 1 347 ? -19.811 -2.764 18.861 1.00 82.00 347 PRO A O 1
ATOM 2819 N N . ASP A 1 348 ? -19.999 -0.675 19.641 1.00 79.00 348 ASP A N 1
ATOM 2820 C CA . ASP A 1 348 ? -21.075 -0.234 18.745 1.00 79.00 348 ASP A CA 1
ATOM 2821 C C . ASP A 1 348 ? -20.577 0.671 17.604 1.00 79.00 348 ASP A C 1
ATOM 2823 O O . ASP A 1 348 ? -21.324 1.512 17.102 1.00 79.00 348 ASP A O 1
ATOM 2827 N N . ASP A 1 349 ? -19.299 0.541 17.238 1.00 80.50 349 ASP A N 1
ATOM 2828 C CA . ASP A 1 349 ? -18.619 1.339 16.208 1.00 80.50 349 ASP A CA 1
ATOM 2829 C C . ASP A 1 349 ? -18.608 2.854 16.489 1.00 80.50 349 ASP A C 1
ATOM 2831 O O . ASP A 1 349 ? -18.452 3.684 15.589 1.00 80.50 349 ASP A O 1
ATOM 2835 N N . SER A 1 350 ? -18.769 3.251 17.751 1.00 88.12 350 SER A N 1
ATOM 2836 C CA . SER A 1 350 ? -18.538 4.630 18.181 1.00 88.12 350 SER A CA 1
ATOM 2837 C C . SER A 1 350 ? -17.166 4.791 18.826 1.00 88.12 350 SER A C 1
ATOM 2839 O O . SER A 1 350 ? -16.525 3.827 19.238 1.00 88.12 350 SER A O 1
ATOM 2841 N N . PHE A 1 351 ? -16.712 6.033 18.913 1.00 90.56 351 PHE A N 1
ATOM 2842 C CA . PHE A 1 351 ? -15.425 6.398 19.476 1.00 90.56 351 PHE A CA 1
ATOM 2843 C C . PHE A 1 351 ? -15.638 7.188 20.760 1.00 90.56 351 PHE A C 1
ATOM 2845 O O . PHE A 1 351 ? -16.435 8.131 20.784 1.00 90.56 351 PHE A O 1
ATOM 2852 N N . ALA A 1 352 ? -14.903 6.826 21.806 1.00 93.88 352 ALA A N 1
ATOM 2853 C CA . ALA A 1 352 ? -14.701 7.690 22.958 1.00 93.88 352 ALA A CA 1
ATOM 2854 C C . ALA A 1 352 ? -13.361 8.406 22.798 1.00 93.88 352 ALA A C 1
ATOM 2856 O O . ALA A 1 352 ? -12.333 7.758 22.605 1.00 93.88 352 ALA A O 1
ATOM 2857 N N . ILE A 1 353 ? -13.382 9.732 22.859 1.00 94.31 353 ILE A N 1
ATOM 2858 C CA . ILE A 1 353 ? -12.202 10.589 22.770 1.00 94.31 353 ILE A CA 1
ATOM 2859 C C . ILE A 1 353 ? -12.014 11.210 24.149 1.00 94.31 353 ILE A C 1
ATOM 2861 O O . ILE A 1 353 ? -12.871 11.962 24.605 1.00 94.31 353 ILE A O 1
ATOM 2865 N N . ILE A 1 354 ? -10.928 10.854 24.829 1.00 94.38 354 ILE A N 1
ATOM 2866 C CA . ILE A 1 354 ? -10.666 11.249 26.215 1.00 94.38 354 ILE A CA 1
ATOM 2867 C C . ILE A 1 354 ? -9.390 12.076 26.236 1.00 94.38 354 ILE A C 1
ATOM 2869 O O . ILE A 1 354 ? -8.315 11.558 25.940 1.00 94.38 354 ILE A O 1
ATOM 2873 N N . THR A 1 355 ? -9.496 13.349 26.587 1.00 93.19 355 THR A N 1
ATOM 2874 C CA . THR A 1 355 ? -8.354 14.260 26.666 1.00 93.19 355 THR A CA 1
ATOM 2875 C C . THR A 1 355 ? -7.903 14.401 28.112 1.00 93.19 355 THR A C 1
ATOM 2877 O O . THR A 1 355 ? -8.699 14.709 28.996 1.00 93.19 355 THR A O 1
ATOM 2880 N N . TYR A 1 356 ? -6.615 14.189 28.346 1.00 92.19 356 TYR A N 1
ATOM 2881 C CA . TYR A 1 356 ? -5.926 14.354 29.618 1.00 92.19 356 TYR A CA 1
ATOM 2882 C C . TYR A 1 356 ? -4.994 15.564 29.567 1.00 92.19 356 TYR A C 1
ATOM 2884 O O . TYR A 1 356 ? -4.445 15.876 28.514 1.00 92.19 356 TYR A O 1
ATOM 2892 N N . ASP A 1 357 ? -4.751 16.185 30.716 1.00 88.38 357 ASP A N 1
ATOM 2893 C CA . ASP A 1 357 ? -3.592 17.054 30.938 1.00 88.38 357 ASP A CA 1
ATOM 2894 C C . ASP A 1 357 ? -2.282 16.246 30.797 1.00 88.38 357 ASP A C 1
ATOM 2896 O O . ASP A 1 357 ? -2.219 15.070 31.179 1.00 88.38 357 ASP A O 1
ATOM 2900 N N . ASP A 1 358 ? -1.233 16.863 30.250 1.00 80.94 358 ASP A N 1
ATOM 2901 C CA . ASP A 1 358 ? 0.101 16.262 30.174 1.00 80.94 358 ASP A CA 1
ATOM 2902 C C . ASP A 1 358 ? 0.876 16.329 31.505 1.00 80.94 358 ASP A C 1
ATOM 2904 O O . ASP A 1 358 ? 1.860 15.603 31.684 1.00 80.94 358 ASP A O 1
ATOM 2908 N N . GLN A 1 359 ? 0.413 17.130 32.471 1.00 81.50 359 GLN A N 1
ATOM 2909 C CA . GLN A 1 359 ? 0.981 17.202 33.815 1.00 81.50 359 GLN A CA 1
ATOM 2910 C C . GLN A 1 359 ? 0.461 16.077 34.712 1.00 81.50 359 GLN A C 1
ATOM 2912 O O . GLN A 1 359 ? -0.725 15.758 34.731 1.00 81.50 359 GLN A O 1
ATOM 2917 N N . SER A 1 360 ? 1.343 15.494 35.530 1.00 75.62 360 SER A N 1
ATOM 2918 C CA . SER A 1 360 ? 0.945 14.557 36.591 1.00 75.62 360 SER A CA 1
ATOM 2919 C C . SER A 1 360 ? -0.017 15.259 37.566 1.00 75.62 360 SER A C 1
ATOM 2921 O O . SER A 1 360 ? 0.329 16.334 38.058 1.00 75.62 360 SER A O 1
ATOM 2923 N N . PRO A 1 361 ? -1.206 14.698 37.874 1.00 80.06 361 PRO A N 1
ATOM 2924 C CA . PRO A 1 361 ? -1.566 13.277 37.802 1.00 80.06 361 PRO A CA 1
ATOM 2925 C C . PRO A 1 361 ? -2.287 12.820 36.519 1.00 80.06 361 PRO A C 1
ATOM 2927 O O . PRO A 1 361 ? -2.811 11.704 36.509 1.00 80.06 361 PRO A O 1
ATOM 2930 N N . CYS A 1 362 ? -2.286 13.639 35.466 1.00 83.25 362 CYS A N 1
ATOM 2931 C CA . CYS A 1 362 ? -2.982 13.438 34.192 1.00 83.25 362 CYS A CA 1
ATOM 2932 C C . CYS A 1 362 ? -4.489 13.439 34.406 1.00 83.25 362 CYS A C 1
ATOM 2934 O O . CYS A 1 362 ? -5.151 12.404 34.332 1.00 83.25 362 CYS A O 1
ATOM 2936 N N . LEU A 1 363 ? -5.012 14.610 34.765 1.00 88.69 363 LEU A N 1
ATOM 2937 C CA . LEU A 1 363 ? -6.439 14.801 34.987 1.00 88.69 363 LEU A CA 1
ATOM 2938 C C . LEU A 1 363 ? -7.173 14.802 33.651 1.00 88.69 363 LEU A C 1
ATOM 2940 O O . LEU A 1 363 ? -6.681 15.356 32.669 1.00 88.69 363 LEU A O 1
ATOM 2944 N N . ILE A 1 364 ? -8.352 14.189 33.625 1.00 91.12 364 ILE A N 1
ATOM 2945 C CA . ILE A 1 364 ? -9.224 14.222 32.453 1.00 91.12 364 ILE A CA 1
ATOM 2946 C C . ILE A 1 364 ? -9.760 15.648 32.311 1.00 91.12 364 ILE A C 1
ATOM 2948 O O . ILE A 1 364 ? -10.341 16.193 33.248 1.00 91.12 364 ILE A O 1
ATOM 2952 N N . GLN A 1 365 ? -9.538 16.241 31.146 1.00 90.50 365 GLN A N 1
ATOM 2953 C CA . GLN A 1 365 ? -10.036 17.561 30.772 1.00 90.50 365 GLN A CA 1
ATOM 2954 C C . GLN A 1 365 ? -11.373 17.455 30.037 1.00 90.50 365 GLN A C 1
ATOM 2956 O O . GLN A 1 365 ? -12.249 18.286 30.248 1.00 90.50 365 GLN A O 1
ATOM 2961 N N . GLU A 1 366 ? -11.521 16.438 29.186 1.00 93.00 366 GLU A N 1
ATOM 2962 C CA . GLU A 1 366 ? -12.656 16.312 28.274 1.00 93.00 366 GLU A CA 1
ATOM 2963 C C . GLU A 1 366 ? -12.920 14.838 27.937 1.00 93.00 366 GLU A C 1
ATOM 2965 O O . GLU A 1 366 ? -11.983 14.051 27.768 1.00 93.00 366 GLU A O 1
ATOM 2970 N N . VAL A 1 367 ? -14.195 14.466 27.817 1.00 93.75 367 VAL A N 1
ATOM 2971 C CA . VAL A 1 367 ? -14.643 13.181 27.275 1.00 93.75 367 VAL A CA 1
ATOM 2972 C C . VAL A 1 367 ? -15.733 13.437 26.245 1.00 93.75 367 VAL A C 1
ATOM 2974 O O . VAL A 1 367 ? -16.832 13.867 26.588 1.00 93.75 367 VAL A O 1
ATOM 2977 N N . CYS A 1 368 ? -15.460 13.096 24.989 1.00 94.00 368 CYS A N 1
ATOM 2978 C CA . CYS A 1 368 ? -16.430 13.186 23.905 1.00 94.00 368 CYS A CA 1
ATOM 2979 C C . CYS A 1 368 ? -16.797 11.803 23.366 1.00 94.00 368 CYS A C 1
ATOM 2981 O O . CYS A 1 368 ? -15.944 10.927 23.210 1.00 94.00 368 CYS A O 1
ATOM 2983 N N . LEU A 1 369 ? -18.063 11.630 22.999 1.00 92.06 369 LEU A N 1
ATOM 2984 C CA . LEU A 1 369 ? -18.561 10.478 22.260 1.00 92.06 369 LEU A CA 1
ATOM 2985 C C . LEU A 1 369 ? -18.854 10.862 20.819 1.00 92.06 369 LEU A C 1
ATOM 2987 O O . LEU A 1 369 ? -19.593 11.803 20.546 1.00 92.06 369 LEU A O 1
ATOM 2991 N N . LYS A 1 370 ? -18.336 10.082 19.875 1.00 89.25 370 LYS A N 1
ATOM 2992 C CA . LYS A 1 370 ? -18.587 10.297 18.453 1.00 89.25 370 LYS A CA 1
ATOM 2993 C C . LYS A 1 370 ? -19.039 9.012 17.781 1.00 89.25 370 LYS A C 1
ATOM 2995 O O . LYS A 1 370 ? -18.342 8.005 17.821 1.00 89.25 370 LYS A O 1
ATOM 3000 N N . LYS A 1 371 ? -20.197 9.031 17.121 1.00 85.94 371 LYS A N 1
ATOM 3001 C CA . LYS A 1 371 ? -20.632 7.906 16.273 1.00 85.94 371 LYS A CA 1
ATOM 3002 C C . LYS A 1 371 ? -19.878 7.950 14.943 1.00 85.94 371 LYS A C 1
ATOM 3004 O O . LYS A 1 371 ? -19.683 9.039 14.410 1.00 85.94 371 LYS A O 1
ATOM 3009 N N . ALA A 1 372 ? -19.537 6.796 14.362 1.00 71.75 372 ALA A N 1
ATOM 3010 C CA . ALA A 1 372 ? -18.817 6.716 13.080 1.00 71.75 372 ALA A CA 1
ATOM 3011 C C . ALA A 1 372 ? -19.459 7.508 11.919 1.00 71.75 372 ALA A C 1
ATOM 3013 O O . ALA A 1 372 ? -18.781 7.832 10.946 1.00 71.75 372 ALA A O 1
ATOM 3014 N N . HIS A 1 373 ? -20.756 7.822 12.006 1.00 71.56 373 HIS A N 1
ATOM 3015 C CA . HIS A 1 373 ? -21.506 8.546 10.973 1.00 71.56 373 HIS A CA 1
ATOM 3016 C C . HIS A 1 373 ? -22.093 9.887 11.437 1.00 71.56 373 HIS A C 1
ATOM 3018 O O . HIS A 1 373 ? -22.842 10.502 10.681 1.00 71.56 373 HIS A O 1
ATOM 3024 N N . ALA A 1 374 ? -21.798 10.336 12.660 1.00 76.38 374 ALA A N 1
ATOM 3025 C CA . ALA A 1 374 ? -22.234 11.644 13.141 1.00 76.38 374 ALA A CA 1
ATOM 3026 C C . ALA A 1 374 ? -21.155 12.698 12.857 1.00 76.38 374 ALA A C 1
ATOM 3028 O O . ALA A 1 374 ? -19.967 12.458 13.093 1.00 76.38 374 ALA A O 1
ATOM 3029 N N . GLU A 1 375 ? -21.565 13.861 12.346 1.00 73.06 375 GLU A N 1
ATOM 3030 C CA . GLU A 1 375 ? -20.652 14.998 12.162 1.00 73.06 375 GLU A CA 1
ATOM 3031 C C . GLU A 1 375 ? -20.209 15.555 13.521 1.00 73.06 375 GLU A C 1
ATOM 3033 O O . GLU A 1 375 ? -19.014 15.788 13.733 1.00 73.06 375 GLU A O 1
ATOM 3038 N N . ASP A 1 376 ? -21.150 15.631 14.462 1.00 82.19 376 ASP A N 1
ATOM 3039 C CA . ASP A 1 376 ? -20.941 16.181 15.795 1.00 82.19 376 ASP A CA 1
ATOM 3040 C C . ASP A 1 376 ? -20.482 15.118 16.801 1.00 82.19 376 ASP A C 1
ATOM 3042 O O . ASP A 1 376 ? -20.901 13.955 16.767 1.00 82.19 376 ASP A O 1
ATOM 3046 N N . ALA A 1 377 ? -19.608 15.538 17.715 1.00 88.44 377 ALA A N 1
ATOM 3047 C CA . ALA A 1 377 ? -19.268 14.781 18.910 1.00 88.44 377 ALA A CA 1
ATOM 3048 C C . ALA A 1 377 ? -20.128 15.285 20.079 1.00 88.44 377 ALA A C 1
ATOM 3050 O O . ALA A 1 377 ? -20.298 16.488 20.257 1.00 88.44 377 ALA A O 1
ATOM 3051 N N . GLU A 1 378 ? -20.678 14.364 20.863 1.00 92.31 378 GLU A N 1
ATOM 3052 C CA . GLU A 1 378 ? -21.388 14.670 22.101 1.00 92.31 378 GLU A CA 1
ATOM 3053 C C . GLU A 1 378 ? -20.360 14.829 23.224 1.00 92.31 378 GLU A C 1
ATOM 3055 O O . GLU A 1 378 ? -19.654 13.874 23.554 1.00 92.31 378 GLU A O 1
ATOM 3060 N N . ASP A 1 379 ? -20.268 16.021 23.810 1.00 92.31 379 ASP A N 1
ATOM 3061 C CA . ASP A 1 379 ? -19.491 16.236 25.029 1.00 92.31 379 ASP A CA 1
ATOM 3062 C C . ASP A 1 379 ? -20.238 15.623 26.221 1.00 92.31 379 ASP A C 1
ATOM 3064 O O . ASP A 1 379 ? -21.384 15.967 26.519 1.00 92.31 379 ASP A O 1
ATOM 3068 N N . VAL A 1 380 ? -19.591 14.669 26.883 1.00 93.31 380 VAL A N 1
ATOM 3069 C CA . VAL A 1 380 ? -20.132 13.935 28.030 1.00 93.31 380 VAL A CA 1
ATOM 3070 C C . VAL A 1 380 ? -19.278 14.125 29.283 1.00 93.31 380 VAL A C 1
ATOM 3072 O O . VAL A 1 380 ? -19.431 13.381 30.252 1.00 93.31 380 VAL A O 1
ATOM 3075 N N . THR A 1 381 ? -18.399 15.128 29.276 1.00 91.81 381 THR A N 1
ATOM 3076 C CA . THR A 1 381 ? -17.429 15.417 30.336 1.00 91.81 381 THR A CA 1
ATOM 3077 C C . THR A 1 381 ? -18.114 15.609 31.686 1.00 91.81 381 THR A C 1
ATOM 3079 O O . THR A 1 381 ? -17.817 14.879 32.632 1.00 91.81 381 THR A O 1
ATOM 3082 N N . GLU A 1 382 ? -19.084 16.524 31.779 1.00 87.81 382 GLU A N 1
ATOM 3083 C CA . GLU A 1 382 ? -19.798 16.789 33.036 1.00 87.81 382 GLU A CA 1
ATOM 3084 C C . GLU A 1 382 ? -20.516 15.528 33.538 1.00 87.81 382 GLU A C 1
ATOM 3086 O O . GLU A 1 382 ? -20.345 15.125 34.688 1.00 87.81 382 GLU A O 1
ATOM 3091 N N . ALA A 1 383 ? -21.231 14.821 32.662 1.00 86.50 383 ALA A N 1
ATOM 3092 C CA . ALA A 1 383 ? -21.988 13.626 33.036 1.00 86.50 383 ALA A CA 1
ATOM 3093 C C . ALA A 1 383 ? -21.118 12.497 33.624 1.00 86.50 383 ALA A C 1
ATOM 3095 O O . ALA A 1 383 ? -21.610 11.697 34.418 1.00 86.50 383 ALA A O 1
ATOM 3096 N N . LEU A 1 384 ? -19.843 12.413 33.231 1.00 85.88 384 LEU A N 1
ATOM 3097 C CA . LEU A 1 384 ? -18.933 11.346 33.656 1.00 85.88 384 LEU A CA 1
ATOM 3098 C C . LEU A 1 384 ? -18.002 11.754 34.804 1.00 85.88 384 LEU A C 1
ATOM 3100 O O . LEU A 1 384 ? -17.555 10.886 35.556 1.00 85.88 384 LEU A O 1
ATOM 3104 N N . ILE A 1 385 ? -17.691 13.046 34.936 1.00 86.12 385 ILE A N 1
ATOM 3105 C CA . ILE A 1 385 ? -16.608 13.527 35.809 1.00 86.12 385 ILE A CA 1
ATOM 3106 C C . ILE A 1 385 ? -17.121 14.346 37.000 1.00 86.12 385 ILE A C 1
ATOM 3108 O O . ILE A 1 385 ? -16.358 14.525 37.949 1.00 86.12 385 ILE A O 1
ATOM 3112 N N . THR A 1 386 ? -18.383 14.807 37.015 1.00 72.81 386 THR A N 1
ATOM 3113 C CA . THR A 1 386 ? -18.898 15.685 38.092 1.00 72.81 386 THR A CA 1
ATOM 3114 C C . THR A 1 386 ? -18.529 15.139 39.483 1.00 72.81 386 THR A C 1
ATOM 3116 O O . THR A 1 386 ? -18.875 14.014 39.845 1.00 72.81 386 THR A O 1
ATOM 3119 N N . ASP A 1 387 ? -17.754 15.938 40.224 1.00 66.44 387 ASP A N 1
ATOM 3120 C CA . ASP A 1 387 ? -17.212 15.703 41.574 1.00 66.44 387 ASP A CA 1
ATOM 3121 C C . ASP A 1 387 ? -16.151 14.600 41.768 1.00 66.44 387 ASP A C 1
ATOM 3123 O O . ASP A 1 387 ? -15.661 14.408 42.886 1.00 66.44 387 ASP A O 1
ATOM 3127 N N . LYS A 1 388 ? -15.696 13.916 40.711 1.00 70.94 388 LYS A N 1
ATOM 3128 C CA . LYS A 1 388 ? -14.666 12.866 40.811 1.00 70.94 388 LYS A CA 1
ATOM 3129 C C . LYS A 1 388 ? -13.346 13.317 40.189 1.00 70.94 388 LYS A C 1
ATOM 3131 O O . LYS A 1 388 ? -13.172 13.308 38.978 1.00 70.94 388 LYS A O 1
ATOM 3136 N N . ARG A 1 389 ? -12.367 13.666 41.031 1.00 66.31 389 ARG A N 1
ATOM 3137 C CA . ARG A 1 389 ? -11.022 14.082 40.575 1.00 66.31 389 ARG A CA 1
ATOM 3138 C C . ARG A 1 389 ? -10.111 12.922 40.148 1.00 66.31 389 ARG A C 1
ATOM 3140 O O . ARG A 1 389 ? -9.120 13.166 39.474 1.00 66.31 389 ARG A O 1
ATOM 3147 N N . ASP A 1 390 ? -10.457 11.684 40.500 1.00 77.38 390 ASP A N 1
ATOM 3148 C CA . ASP A 1 390 ? -9.640 10.484 40.258 1.00 77.38 390 ASP A CA 1
ATOM 3149 C C . ASP A 1 390 ? -10.411 9.398 39.487 1.00 77.38 390 ASP A C 1
ATOM 3151 O O . ASP A 1 390 ? -10.468 8.240 39.901 1.00 77.38 390 ASP A O 1
ATOM 3155 N N . VAL A 1 391 ? -11.035 9.761 38.363 1.00 86.44 391 VAL A N 1
ATOM 3156 C CA . VAL A 1 391 ? -11.679 8.770 37.485 1.00 86.44 391 VAL A CA 1
ATOM 3157 C C . VAL A 1 391 ? -10.620 8.066 36.630 1.00 86.44 391 VAL A C 1
ATOM 3159 O O . VAL A 1 391 ? -9.791 8.717 35.994 1.00 86.44 391 VAL A O 1
ATOM 3162 N N . THR A 1 392 ? -10.632 6.733 36.607 1.00 90.38 392 THR A N 1
ATOM 3163 C CA . THR A 1 392 ? -9.753 5.936 35.736 1.00 90.38 392 THR A CA 1
ATOM 3164 C C . THR A 1 392 ? -10.372 5.705 34.356 1.00 90.38 392 THR A C 1
ATOM 3166 O O . THR A 1 392 ? -11.587 5.760 34.175 1.00 90.38 392 THR A O 1
ATOM 3169 N N . LEU A 1 393 ? -9.537 5.382 33.369 1.00 90.56 393 LEU A N 1
ATOM 3170 C CA . LEU A 1 393 ? -9.952 5.024 32.014 1.00 90.56 393 LEU A CA 1
ATOM 3171 C C . LEU A 1 393 ? -10.923 3.836 32.012 1.00 90.56 393 LEU A C 1
ATOM 3173 O O . LEU A 1 393 ? -11.906 3.853 31.278 1.00 90.56 393 LEU A O 1
ATOM 3177 N N . ASN A 1 394 ? -10.689 2.844 32.878 1.00 90.81 394 ASN A N 1
ATOM 3178 C CA . ASN A 1 394 ? -11.595 1.710 33.031 1.00 90.81 394 ASN A CA 1
ATOM 3179 C C . ASN A 1 394 ? -12.957 2.145 33.594 1.00 90.81 394 ASN A C 1
ATOM 3181 O O . ASN A 1 394 ? -13.991 1.727 33.094 1.00 90.81 394 ASN A O 1
ATOM 3185 N N . GLN A 1 395 ? -12.982 3.053 34.576 1.00 91.38 395 GLN A N 1
ATOM 3186 C CA . GLN A 1 395 ? -14.241 3.604 35.088 1.00 91.38 395 GLN A CA 1
ATOM 3187 C C . GLN A 1 395 ? -14.994 4.405 34.021 1.00 91.38 395 GLN A C 1
ATOM 3189 O O . GLN A 1 395 ? -16.211 4.273 33.927 1.00 91.38 395 GLN A O 1
ATOM 3194 N N . ILE A 1 396 ? -14.298 5.206 33.203 1.00 91.69 396 ILE A N 1
ATOM 3195 C CA . ILE A 1 396 ? -14.921 5.889 32.058 1.00 91.69 396 ILE A CA 1
ATOM 3196 C C . ILE A 1 396 ? -15.529 4.863 31.109 1.00 91.69 396 ILE A C 1
ATOM 3198 O O . ILE A 1 396 ? -16.698 4.989 30.756 1.00 91.69 396 ILE A O 1
ATOM 3202 N N . TYR A 1 397 ? -14.759 3.848 30.719 1.00 91.81 397 TYR A N 1
ATOM 3203 C CA . TYR A 1 397 ? -15.228 2.800 29.822 1.00 91.81 397 TYR A CA 1
ATOM 3204 C C . TYR A 1 397 ? -16.500 2.123 30.358 1.00 91.81 397 TYR A C 1
ATOM 3206 O O . TYR A 1 397 ? -17.509 2.094 29.658 1.00 91.81 397 TYR A O 1
ATOM 3214 N N . GLU A 1 398 ? -16.504 1.689 31.619 1.00 90.38 398 GLU A N 1
ATOM 3215 C CA . GLU A 1 398 ? -17.679 1.083 32.258 1.00 90.38 398 GLU A CA 1
ATOM 3216 C C . GLU A 1 398 ? -18.886 2.032 32.277 1.00 90.38 398 GLU A C 1
ATOM 3218 O O . GLU A 1 398 ? -19.992 1.645 31.899 1.00 90.38 398 GLU A O 1
ATOM 3223 N N . MET A 1 399 ? -18.691 3.306 32.636 1.00 90.31 399 MET A N 1
ATOM 3224 C CA . MET A 1 399 ? -19.773 4.300 32.622 1.00 90.31 399 MET A CA 1
ATOM 3225 C C . MET A 1 399 ? -20.335 4.528 31.211 1.00 90.31 399 MET A C 1
ATOM 3227 O O . MET A 1 399 ? -21.545 4.696 31.050 1.00 90.31 399 MET A O 1
ATOM 3231 N N . LEU A 1 400 ? -19.483 4.506 30.184 1.00 90.06 400 LEU A N 1
ATOM 3232 C CA . LEU A 1 400 ? -19.894 4.638 28.787 1.00 90.06 400 LEU A CA 1
ATOM 3233 C C . LEU A 1 400 ? -20.709 3.433 28.305 1.00 90.06 400 LEU A C 1
ATOM 3235 O O . LEU A 1 400 ? -21.700 3.617 27.595 1.00 90.06 400 LEU A O 1
ATOM 3239 N N . ILE A 1 401 ? -20.330 2.218 28.706 1.00 88.31 401 ILE A N 1
ATOM 3240 C CA . ILE A 1 401 ? -21.086 0.998 28.398 1.00 88.31 401 ILE A CA 1
ATOM 3241 C C . ILE A 1 401 ? -22.435 0.996 29.136 1.00 88.31 401 ILE A C 1
ATOM 3243 O O . ILE A 1 401 ? -23.476 0.808 28.501 1.00 88.31 401 ILE A O 1
ATOM 3247 N N . LEU A 1 402 ? -22.447 1.296 30.440 1.00 82.75 402 LEU A N 1
ATOM 3248 C CA . LEU A 1 402 ? -23.666 1.344 31.260 1.00 82.75 402 LEU A CA 1
ATOM 3249 C C . LEU A 1 402 ? -24.665 2.395 30.763 1.00 82.75 402 LEU A C 1
ATOM 3251 O O . LEU A 1 402 ? -25.852 2.107 30.610 1.00 82.75 402 LEU A O 1
ATOM 3255 N N . ARG A 1 403 ? -24.197 3.607 30.435 1.00 78.12 403 ARG A N 1
ATOM 3256 C CA . ARG A 1 403 ? -25.055 4.676 29.896 1.00 78.12 403 ARG A CA 1
ATOM 3257 C C . ARG A 1 403 ? -25.758 4.249 28.606 1.00 78.12 403 ARG A C 1
ATOM 3259 O O . ARG A 1 403 ? -26.889 4.661 28.351 1.00 78.12 403 ARG A O 1
ATOM 3266 N N . LYS A 1 404 ? -25.118 3.406 27.794 1.00 71.38 404 LYS A N 1
ATOM 3267 C CA . LYS A 1 404 ? -25.740 2.871 26.579 1.00 71.38 404 LYS A CA 1
ATOM 3268 C C . LYS A 1 404 ? -26.745 1.770 26.866 1.00 71.38 404 LYS A C 1
ATOM 3270 O O . LYS A 1 404 ? -27.797 1.781 26.238 1.00 71.38 404 LYS A O 1
ATOM 3275 N N . GLN A 1 405 ? -26.484 0.889 27.827 1.00 68.62 405 GLN A N 1
ATOM 3276 C CA . GLN A 1 405 ? -27.463 -0.122 28.242 1.00 68.62 405 GLN A CA 1
ATOM 3277 C C . GLN A 1 405 ? -28.766 0.526 28.740 1.00 68.62 405 GLN A C 1
ATOM 3279 O O . GLN A 1 405 ? -29.851 0.102 28.346 1.00 68.62 405 GLN A O 1
ATOM 3284 N N . ILE A 1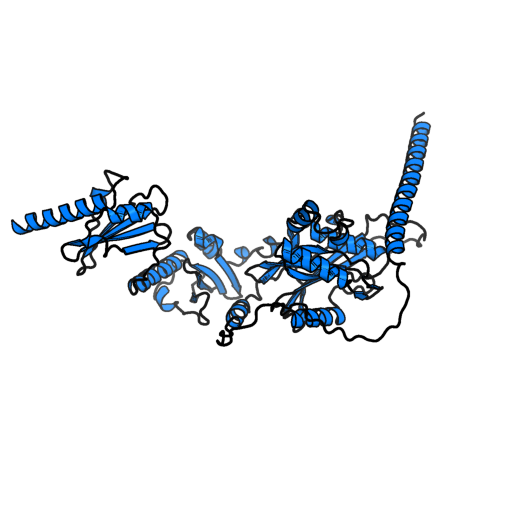 406 ? -28.664 1.624 29.497 1.00 61.28 406 ILE A N 1
ATOM 3285 C CA . ILE A 1 406 ? -29.825 2.401 29.966 1.00 61.28 406 ILE A CA 1
ATOM 3286 C C . ILE A 1 406 ? -30.600 3.025 28.790 1.00 61.28 406 ILE A C 1
ATOM 3288 O O . ILE A 1 406 ? -31.827 2.991 28.767 1.00 61.28 406 ILE A O 1
ATOM 3292 N N . ASN A 1 407 ? -29.904 3.544 27.773 1.00 56.16 407 ASN A N 1
ATOM 3293 C CA . ASN A 1 407 ? -30.549 4.153 26.603 1.00 56.16 407 ASN A CA 1
ATOM 3294 C C . ASN A 1 407 ? -31.150 3.130 25.618 1.00 56.16 407 ASN A C 1
ATOM 3296 O O . ASN A 1 407 ? -32.108 3.452 24.916 1.00 56.16 407 ASN A O 1
ATOM 3300 N N . VAL A 1 408 ? -30.615 1.905 25.550 1.00 50.41 408 VAL A N 1
ATOM 3301 C CA . VAL A 1 408 ? -31.144 0.823 24.697 1.00 50.41 408 VAL A CA 1
ATOM 3302 C C . VAL A 1 408 ? -32.398 0.186 25.308 1.00 50.41 408 VAL A C 1
ATOM 3304 O O . VAL A 1 408 ? -33.312 -0.173 24.566 1.00 50.41 408 VAL A O 1
ATOM 3307 N N . ALA A 1 409 ? -32.521 0.151 26.640 1.00 43.34 409 ALA A N 1
ATOM 3308 C CA . ALA A 1 409 ? -33.738 -0.299 27.326 1.00 43.34 409 ALA A CA 1
ATOM 3309 C C . ALA A 1 409 ? -34.997 0.524 26.962 1.00 43.34 409 ALA A C 1
ATOM 3311 O O . ALA A 1 409 ? -36.117 0.059 27.164 1.00 43.34 409 ALA A O 1
ATOM 3312 N N . ALA A 1 410 ? -34.833 1.712 26.366 1.00 39.56 410 ALA A N 1
ATOM 3313 C CA . ALA A 1 410 ? -35.930 2.573 25.928 1.00 39.56 410 ALA A CA 1
ATOM 3314 C C . ALA A 1 410 ? -36.485 2.258 24.518 1.00 39.56 410 ALA A C 1
ATOM 3316 O O . ALA A 1 410 ? -37.499 2.841 24.136 1.00 39.56 410 ALA A O 1
ATOM 3317 N N . TYR A 1 411 ? -35.874 1.354 23.734 1.00 30.62 411 TYR A N 1
ATOM 3318 C CA . TYR A 1 411 ? -36.356 1.014 22.385 1.00 30.62 411 TYR A CA 1
ATOM 3319 C C . TYR A 1 411 ? -36.196 -0.481 22.053 1.00 30.62 411 TYR A C 1
ATOM 3321 O O . TYR A 1 411 ? -35.085 -0.930 21.772 1.00 30.62 411 TYR A O 1
ATOM 3329 N N . PRO A 1 412 ? -37.288 -1.270 21.979 1.00 37.66 412 PRO A N 1
ATOM 3330 C CA . PRO A 1 412 ? -37.198 -2.658 21.541 1.00 37.66 412 PRO A CA 1
ATOM 3331 C C . PRO A 1 412 ? -36.942 -2.725 20.027 1.00 37.66 412 PRO A C 1
ATOM 3333 O O . PRO A 1 412 ? -37.815 -2.430 19.205 1.00 37.66 412 PRO A O 1
ATOM 3336 N N . VAL A 1 413 ? -35.731 -3.132 19.643 1.00 36.97 413 VAL A N 1
ATOM 3337 C CA . VAL A 1 413 ? -35.356 -3.398 18.248 1.00 36.97 413 VAL A CA 1
ATOM 3338 C C . VAL A 1 413 ? -35.996 -4.715 17.790 1.00 36.97 413 VAL A C 1
ATOM 3340 O O . VAL A 1 413 ? -35.743 -5.778 18.350 1.00 36.97 413 VAL A O 1
ATOM 3343 N N . ARG A 1 414 ? -36.831 -4.664 16.742 1.00 37.12 414 ARG A N 1
ATOM 3344 C CA . ARG A 1 414 ? -37.403 -5.854 16.084 1.00 37.12 414 ARG A CA 1
ATOM 3345 C C . ARG A 1 414 ? -36.382 -6.502 15.142 1.00 37.12 414 ARG A C 1
ATOM 3347 O O . ARG A 1 414 ? -35.906 -5.854 14.212 1.00 37.12 414 ARG A O 1
ATOM 3354 N N . PHE A 1 415 ? -36.115 -7.793 15.336 1.00 50.84 415 PHE A N 1
ATOM 3355 C CA . PHE A 1 415 ? -35.197 -8.589 14.512 1.00 50.84 415 PHE A CA 1
ATOM 3356 C C . PHE A 1 415 ? -35.848 -9.228 13.274 1.00 50.84 415 PHE A C 1
ATOM 3358 O O . PHE A 1 415 ? -37.053 -9.489 13.232 1.00 50.84 415 PHE A O 1
ATOM 3365 N N . ARG A 1 416 ? -35.009 -9.523 12.267 1.00 46.75 416 ARG A N 1
ATOM 3366 C CA . ARG A 1 416 ? -35.336 -10.359 11.099 1.00 46.75 416 ARG A CA 1
ATOM 3367 C C . ARG A 1 416 ? -35.063 -11.834 11.411 1.00 46.75 416 ARG A C 1
ATOM 3369 O O . ARG A 1 416 ? -34.064 -12.167 12.034 1.00 46.75 416 ARG A O 1
ATOM 3376 N N . ARG A 1 417 ? -35.932 -12.713 10.908 1.00 51.97 417 ARG A N 1
ATOM 3377 C CA . ARG A 1 417 ? -35.991 -14.174 11.139 1.00 51.97 417 ARG A CA 1
ATOM 3378 C C . ARG A 1 417 ? -34.731 -14.974 10.735 1.00 51.97 417 ARG A C 1
ATOM 3380 O O . ARG A 1 417 ? -34.678 -16.166 10.990 1.00 51.97 417 ARG A O 1
ATOM 3387 N N . GLU A 1 418 ? -33.745 -14.342 10.099 1.00 50.97 418 GLU A N 1
ATOM 3388 C CA . GLU A 1 418 ? -32.636 -14.980 9.364 1.00 50.97 418 GLU A CA 1
ATOM 3389 C C . GLU A 1 418 ? -31.411 -15.350 10.231 1.00 50.97 418 GLU A C 1
ATOM 3391 O O . GLU A 1 418 ? -30.460 -15.923 9.713 1.00 50.97 418 GLU A O 1
ATOM 3396 N N . GLN A 1 419 ? -31.411 -15.045 11.535 1.00 72.62 419 GLN A N 1
ATOM 3397 C CA . GLN A 1 419 ? -30.278 -15.312 12.446 1.00 72.62 419 GLN A CA 1
ATOM 3398 C C . GLN A 1 419 ? -30.593 -16.305 13.580 1.00 72.62 419 GLN A C 1
ATOM 340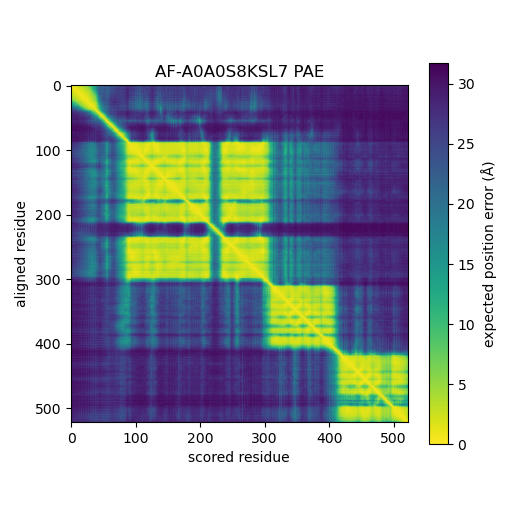0 O O . GLN A 1 419 ? -29.766 -16.499 14.469 1.00 72.62 419 GLN A O 1
ATOM 3405 N N . ILE A 1 420 ? -31.772 -16.935 13.569 1.00 81.69 420 ILE A N 1
ATOM 3406 C CA . ILE A 1 420 ? -32.169 -17.900 14.603 1.00 81.69 420 ILE A CA 1
ATOM 3407 C C . ILE A 1 420 ? -31.731 -19.306 14.159 1.00 81.69 420 ILE A C 1
ATOM 3409 O O . ILE A 1 420 ? -32.122 -19.731 13.071 1.00 81.69 420 ILE A O 1
ATOM 3413 N N . PRO A 1 421 ? -30.952 -20.044 14.969 1.00 84.88 421 PRO A N 1
ATOM 3414 C CA . PRO A 1 421 ? -30.576 -21.425 14.666 1.00 84.88 421 PRO A CA 1
ATOM 3415 C C . PRO A 1 421 ? -31.801 -22.327 14.461 1.00 84.88 421 PRO A C 1
ATOM 3417 O O . PRO A 1 421 ? -32.755 -22.244 15.235 1.00 84.88 421 PRO A O 1
ATOM 3420 N N . GLU A 1 422 ? -31.769 -23.237 13.481 1.00 85.38 422 GLU A N 1
ATOM 3421 C CA . GLU A 1 422 ? -32.892 -24.157 13.203 1.00 85.38 422 GLU A CA 1
ATOM 3422 C C . GLU A 1 422 ? -33.303 -24.971 14.439 1.00 85.38 422 GLU A C 1
ATOM 3424 O O . GLU A 1 422 ? -34.489 -25.069 14.741 1.00 85.38 422 GLU A O 1
ATOM 3429 N N . SER A 1 423 ? -32.337 -25.428 15.241 1.00 86.19 423 SER A N 1
ATOM 3430 C CA . SER A 1 423 ? -32.600 -26.160 16.489 1.00 86.19 423 SER A CA 1
ATOM 3431 C C . SER A 1 423 ? -33.390 -25.353 17.527 1.00 86.19 423 SER A C 1
ATOM 3433 O O . SER A 1 423 ? -34.024 -25.924 18.408 1.00 86.19 423 SER A O 1
ATOM 3435 N N . MET A 1 424 ? -33.331 -24.020 17.471 1.00 89.19 424 MET A N 1
ATOM 3436 C CA . MET A 1 424 ? -34.137 -23.153 18.337 1.00 89.19 424 MET A CA 1
ATOM 3437 C C . MET A 1 424 ? -35.532 -22.937 17.777 1.00 89.19 424 MET A C 1
ATOM 3439 O O . MET A 1 424 ? -36.492 -22.863 18.540 1.00 89.19 424 MET A O 1
ATOM 3443 N N . VAL A 1 425 ? -35.662 -22.889 16.451 1.00 89.62 425 VAL A N 1
ATOM 3444 C CA . VAL A 1 425 ? -36.969 -22.865 15.791 1.00 89.62 425 VAL A CA 1
ATOM 3445 C C . VAL A 1 425 ? -37.755 -24.134 16.129 1.00 89.62 425 VAL A C 1
ATOM 3447 O O . VAL A 1 425 ? -38.932 -24.033 16.467 1.00 89.62 425 VAL A O 1
ATOM 3450 N N . GLU A 1 426 ? -37.105 -25.299 16.117 1.00 91.00 426 GLU A N 1
ATOM 3451 C CA . GLU A 1 426 ? -37.701 -26.575 16.536 1.00 91.00 426 GLU A CA 1
ATOM 3452 C C . GLU A 1 426 ? -38.165 -26.533 18.000 1.00 91.00 426 GLU A C 1
ATOM 3454 O O . GLU A 1 426 ? -39.324 -26.825 18.284 1.00 91.00 426 GLU A O 1
ATOM 3459 N N . GLN A 1 427 ? -37.324 -26.053 18.923 1.00 92.81 427 GLN A N 1
ATOM 3460 C CA . GLN A 1 427 ? -37.706 -25.924 20.338 1.00 92.81 427 GLN A CA 1
ATOM 3461 C C . GLN A 1 427 ? -38.888 -24.971 20.568 1.00 92.81 427 GLN A C 1
ATOM 3463 O O . GLN A 1 427 ? -39.697 -25.193 21.468 1.00 92.81 427 GLN A O 1
ATOM 3468 N N . VAL A 1 428 ? -39.029 -23.919 19.758 1.00 92.81 428 VAL A N 1
ATOM 3469 C CA . VAL A 1 428 ? -40.190 -23.018 19.838 1.00 92.81 428 VAL A CA 1
ATOM 3470 C C . VAL A 1 428 ? -41.458 -23.701 19.344 1.00 92.81 428 VAL A C 1
ATOM 3472 O O . VAL A 1 428 ? -42.524 -23.461 19.903 1.00 92.81 428 VAL A O 1
ATOM 3475 N N . GLN A 1 429 ? -41.369 -24.578 18.341 1.00 93.81 429 GLN A N 1
ATOM 3476 C CA . GLN A 1 429 ? -42.521 -25.348 17.858 1.00 93.81 429 GLN A CA 1
ATOM 3477 C C . GLN A 1 429 ? -43.047 -26.346 18.900 1.00 93.81 429 GLN A C 1
ATOM 3479 O O . GLN A 1 429 ? -44.219 -26.717 18.843 1.00 93.81 429 GLN A O 1
ATOM 3484 N N . GLU A 1 430 ? -42.223 -26.740 19.873 1.00 94.81 430 GLU A N 1
ATOM 3485 C CA . GLU A 1 430 ? -42.631 -27.607 20.982 1.00 94.81 430 GLU A CA 1
ATOM 3486 C C . GLU A 1 430 ? -43.397 -26.871 22.100 1.00 94.81 430 GLU A C 1
ATOM 3488 O O . GLU A 1 430 ? -44.046 -27.519 22.927 1.00 94.81 430 GLU A O 1
ATOM 3493 N N . LEU A 1 431 ? -43.359 -25.531 22.135 1.00 94.94 431 LEU A N 1
ATOM 3494 C CA . LEU A 1 431 ? -44.102 -24.727 23.113 1.00 94.94 431 LEU A CA 1
ATOM 3495 C C . LEU A 1 431 ? -45.619 -24.756 22.850 1.00 94.94 431 LEU A C 1
ATOM 3497 O O . LEU A 1 431 ? -46.049 -24.978 21.715 1.00 94.94 431 LEU A O 1
ATOM 3501 N N . PRO A 1 432 ? -46.468 -24.463 23.855 1.00 94.19 432 PRO A N 1
ATOM 3502 C CA . PRO A 1 432 ? -47.906 -24.314 23.640 1.00 94.19 432 PRO A CA 1
ATOM 3503 C C . PRO A 1 432 ? -48.225 -23.273 22.557 1.00 94.19 432 PRO A C 1
ATOM 3505 O O . PRO A 1 432 ? -47.643 -22.190 22.540 1.00 94.19 432 PRO A O 1
ATOM 3508 N N . VAL A 1 433 ? -49.196 -23.562 21.683 1.00 90.25 433 VAL A N 1
ATOM 3509 C CA . VAL A 1 433 ? -49.516 -22.745 20.488 1.00 90.25 433 VAL A CA 1
ATOM 3510 C C . VAL A 1 433 ? -49.735 -21.258 20.807 1.00 90.25 433 VAL A C 1
ATOM 3512 O O . VAL A 1 433 ? -49.288 -20.392 20.061 1.00 90.25 433 VAL A O 1
ATOM 3515 N N . HIS A 1 434 ? -50.374 -20.948 21.938 1.00 90.12 434 HIS A N 1
ATOM 3516 C CA . HIS A 1 434 ? -50.645 -19.569 22.367 1.00 90.12 434 HIS A CA 1
ATOM 3517 C C . HIS A 1 434 ? -49.390 -18.798 22.829 1.00 90.12 434 HIS A C 1
ATOM 3519 O O . HIS A 1 434 ? -49.420 -17.570 22.923 1.00 90.12 434 HIS A O 1
ATOM 3525 N N . ILE A 1 435 ? -48.291 -19.504 23.106 1.00 93.56 435 ILE A N 1
ATOM 3526 C CA . ILE A 1 435 ? -46.989 -18.944 23.484 1.00 93.56 435 ILE A CA 1
ATOM 3527 C C . ILE A 1 435 ? -46.112 -18.740 22.252 1.00 93.56 435 ILE A C 1
ATOM 3529 O O . ILE A 1 435 ? -45.447 -17.712 22.157 1.00 93.56 435 ILE A O 1
ATOM 3533 N N . GLN A 1 436 ? -46.154 -19.661 21.281 1.00 92.12 436 GLN A N 1
ATOM 3534 C CA . GLN A 1 436 ? -45.292 -19.640 20.089 1.00 92.12 436 GLN A CA 1
ATOM 3535 C C . GLN A 1 436 ? -45.291 -18.283 19.366 1.00 92.12 436 GLN A C 1
ATOM 3537 O O . GLN A 1 436 ? -44.240 -17.786 18.972 1.00 92.12 436 GLN A O 1
ATOM 3542 N N . SER A 1 437 ? -46.459 -17.646 19.226 1.00 87.88 437 SER A N 1
ATOM 3543 C CA . SER A 1 437 ? -46.608 -16.357 18.534 1.00 87.88 437 SER A CA 1
ATOM 3544 C C . SER A 1 437 ? -46.111 -15.144 19.328 1.00 87.88 437 SER A C 1
ATOM 3546 O O . SER A 1 437 ? -46.142 -14.026 18.817 1.00 87.88 437 SER A O 1
ATOM 3548 N N . ARG A 1 438 ? -45.720 -15.340 20.589 1.00 90.19 438 ARG A N 1
ATOM 3549 C CA . ARG A 1 438 ? -45.333 -14.288 21.537 1.00 90.19 438 ARG A CA 1
ATOM 3550 C C . ARG A 1 438 ? -43.886 -14.425 22.022 1.00 90.19 438 ARG A C 1
ATOM 3552 O O . ARG A 1 438 ? -43.445 -13.581 22.795 1.00 90.19 438 ARG A O 1
ATOM 3559 N N . VAL A 1 439 ? -43.162 -15.454 21.581 1.00 91.69 439 VAL A N 1
ATOM 3560 C CA . VAL A 1 439 ? -41.729 -15.603 21.861 1.00 91.69 439 VAL A CA 1
ATOM 3561 C C . VAL A 1 439 ? -40.945 -14.537 21.098 1.00 91.69 439 VAL A C 1
ATOM 3563 O O . VAL A 1 439 ? -41.169 -14.333 19.902 1.00 91.69 439 VAL A O 1
ATOM 3566 N N . SER A 1 440 ? -40.005 -13.876 21.771 1.00 90.50 440 SER A N 1
ATOM 3567 C CA . SER A 1 440 ? -39.053 -12.959 21.136 1.00 90.50 440 SER A CA 1
ATOM 3568 C C . SER A 1 440 ? -37.611 -13.384 21.378 1.00 90.50 440 SER A C 1
ATOM 3570 O O . SER A 1 440 ? -37.306 -14.054 22.359 1.00 90.50 440 SER A O 1
ATOM 3572 N N . PHE A 1 441 ? -36.725 -12.975 20.473 1.00 91.06 441 PHE A N 1
ATOM 3573 C CA . PHE A 1 441 ? -35.303 -13.301 20.513 1.00 91.06 441 PHE A CA 1
ATOM 3574 C C . PHE A 1 441 ? -34.478 -12.019 20.503 1.00 91.06 441 PHE A C 1
ATOM 3576 O O . PHE A 1 441 ? -34.782 -11.102 19.735 1.00 91.06 441 PHE A O 1
ATOM 3583 N N . SER A 1 442 ? -33.406 -11.993 21.287 1.00 85.81 442 SER A N 1
ATOM 3584 C CA . SER A 1 442 ? -32.312 -11.033 21.149 1.00 85.81 442 SER A CA 1
ATOM 3585 C C . SER A 1 442 ? -30.975 -11.772 21.154 1.00 85.81 442 SER A C 1
ATOM 3587 O O . SER A 1 442 ? -30.837 -12.819 21.779 1.00 85.81 442 SER A O 1
ATOM 3589 N N . VAL A 1 443 ? -29.991 -11.270 20.408 1.00 83.06 443 VAL A N 1
ATOM 3590 C CA . VAL A 1 443 ? -28.628 -11.816 20.410 1.00 83.06 443 VAL A CA 1
ATOM 3591 C C . VAL A 1 443 ? -27.671 -10.674 20.694 1.00 83.06 443 VAL A C 1
ATOM 3593 O O . VAL A 1 443 ? -27.547 -9.757 19.886 1.00 83.06 443 VAL A O 1
ATOM 3596 N N . GLU A 1 444 ? -26.982 -10.740 21.826 1.00 79.44 444 GLU A N 1
ATOM 3597 C CA . GLU A 1 444 ? -26.026 -9.728 22.264 1.00 79.44 444 GLU A CA 1
ATOM 3598 C C . GLU A 1 444 ? -24.717 -10.411 22.657 1.00 79.44 444 GLU A C 1
ATOM 3600 O O . GLU A 1 444 ? -24.700 -11.334 23.464 1.00 79.44 444 GLU A O 1
ATOM 3605 N N . GLN A 1 445 ? -23.603 -9.990 22.048 1.00 80.38 445 GLN A N 1
ATOM 3606 C CA . GLN A 1 445 ? -22.247 -10.434 22.417 1.00 80.38 445 GLN A CA 1
ATOM 3607 C C . GLN A 1 445 ? -22.035 -11.966 22.437 1.00 80.38 445 GLN A C 1
ATOM 3609 O O . GLN A 1 445 ? -21.212 -12.487 23.185 1.00 80.38 445 GLN A O 1
ATOM 3614 N N . GLY A 1 446 ? -22.754 -12.709 21.590 1.00 78.56 446 GLY A N 1
ATOM 3615 C CA . GLY A 1 446 ? -22.662 -14.174 21.545 1.00 78.56 446 GLY A CA 1
ATOM 3616 C C . GLY A 1 446 ? -23.531 -14.900 22.578 1.00 78.56 446 GLY A C 1
ATOM 3617 O O . GLY A 1 446 ? -23.454 -16.125 22.661 1.00 78.56 446 GLY A O 1
ATOM 3618 N N . LEU A 1 447 ? -24.384 -14.178 23.305 1.00 81.56 447 LEU A N 1
ATOM 3619 C CA . LEU A 1 447 ? -25.490 -14.713 24.091 1.00 81.56 447 LEU A CA 1
ATOM 3620 C C . LEU A 1 447 ? -26.796 -14.516 23.312 1.00 81.56 447 LEU A C 1
ATOM 3622 O O . LEU A 1 447 ? -27.086 -13.416 22.850 1.00 81.56 447 LEU A O 1
ATOM 3626 N N . MET A 1 448 ? -27.579 -15.575 23.139 1.00 89.75 448 MET A N 1
ATOM 3627 C CA . MET A 1 448 ? -28.928 -15.512 22.581 1.00 89.75 448 MET A CA 1
ATOM 3628 C C . MET A 1 448 ? -29.939 -15.587 23.722 1.00 89.75 448 MET A C 1
ATOM 3630 O O . MET A 1 448 ? -30.020 -16.607 24.396 1.00 89.75 448 MET A O 1
ATOM 3634 N N . THR A 1 449 ? -30.736 -14.545 23.912 1.00 91.81 449 THR A N 1
ATOM 3635 C CA . THR A 1 449 ? -31.800 -14.501 24.913 1.00 91.81 449 THR A CA 1
ATOM 3636 C C . THR A 1 449 ? -33.148 -14.776 24.256 1.00 91.81 449 THR A C 1
ATOM 3638 O O . THR A 1 449 ? -33.515 -14.143 23.265 1.00 91.81 449 THR A O 1
ATOM 3641 N N . VAL A 1 450 ? -33.896 -15.724 24.816 1.00 93.69 450 VAL A N 1
ATOM 3642 C CA . VAL A 1 450 ? -35.258 -16.072 24.405 1.00 93.69 450 VAL A CA 1
ATOM 3643 C C . VAL A 1 450 ? -36.227 -15.580 25.471 1.00 93.69 450 VAL A C 1
ATOM 3645 O O . VAL A 1 450 ? -36.177 -16.039 26.610 1.00 93.69 450 VAL A O 1
ATOM 3648 N N . THR A 1 451 ? -37.114 -14.656 25.115 1.00 94.44 451 THR A N 1
ATOM 3649 C CA . THR A 1 451 ? -38.141 -14.146 26.028 1.00 94.44 451 THR A CA 1
ATOM 3650 C C . THR A 1 451 ? -39.440 -14.922 25.849 1.00 94.44 451 THR A C 1
ATOM 3652 O O . THR A 1 451 ? -40.010 -14.963 24.756 1.00 94.44 451 THR A O 1
ATOM 3655 N N . LEU A 1 452 ? -39.915 -15.521 26.936 1.00 94.62 452 LEU A N 1
ATOM 3656 C CA . LEU A 1 452 ? -41.137 -16.303 27.033 1.00 94.62 452 LEU A CA 1
ATOM 3657 C C . LEU A 1 452 ? -42.186 -15.522 27.836 1.00 94.62 452 LEU A C 1
ATOM 3659 O O . LEU A 1 452 ? -41.903 -15.124 28.967 1.00 94.62 452 LEU A O 1
ATOM 3663 N N . PRO A 1 453 ? -43.407 -15.315 27.318 1.00 93.25 453 PRO A N 1
ATOM 3664 C CA . PRO A 1 453 ? -44.505 -14.847 28.153 1.00 93.25 453 PRO A CA 1
ATOM 3665 C C . PRO A 1 453 ? -44.938 -15.959 29.109 1.00 93.25 453 PRO A C 1
ATOM 3667 O O . PRO A 1 453 ? -45.131 -17.101 28.695 1.00 93.25 453 PRO A O 1
ATOM 3670 N N . LEU A 1 454 ? -45.130 -15.612 30.370 1.00 93.25 454 LEU A N 1
ATOM 3671 C CA . LEU A 1 454 ? -45.660 -16.482 31.411 1.00 93.25 454 LEU A CA 1
ATOM 3672 C C . LEU A 1 454 ? -47.085 -16.016 31.795 1.00 93.25 454 LEU A C 1
ATOM 3674 O O . LEU A 1 454 ? -47.553 -14.989 31.284 1.00 93.25 454 LEU A O 1
ATOM 3678 N N . PRO A 1 455 ? -47.818 -16.783 32.622 1.00 90.44 455 PRO A N 1
ATOM 3679 C CA . PRO A 1 455 ? -49.068 -16.325 33.231 1.00 90.44 455 PRO A CA 1
ATOM 3680 C C . PRO A 1 455 ? -48.912 -15.000 34.001 1.00 90.44 455 PRO A C 1
ATOM 3682 O O . PRO A 1 455 ? -47.800 -14.577 34.314 1.00 90.44 455 PRO A O 1
ATOM 3685 N N . ASP A 1 456 ? -50.036 -14.326 34.247 1.00 86.50 456 ASP A N 1
ATOM 3686 C CA . ASP A 1 456 ? -50.138 -13.140 35.122 1.00 86.50 456 ASP A CA 1
ATOM 3687 C C . ASP A 1 456 ? -49.261 -11.948 34.727 1.00 86.50 456 ASP A C 1
ATOM 3689 O O . ASP A 1 456 ? -48.816 -11.162 35.556 1.00 86.50 456 ASP A O 1
ATOM 3693 N N . GLY A 1 457 ? -49.004 -11.806 33.424 1.00 86.62 457 GLY A N 1
ATOM 3694 C CA . GLY A 1 457 ? -48.198 -10.704 32.894 1.00 86.62 457 GLY A CA 1
ATOM 3695 C C . GLY A 1 457 ? -46.695 -10.866 33.127 1.00 86.62 457 GLY A C 1
ATOM 3696 O O . GLY A 1 457 ? -45.925 -9.984 32.746 1.00 86.62 457 GLY A O 1
ATOM 3697 N N . LEU A 1 458 ? -46.259 -11.998 33.685 1.00 89.56 458 LEU A N 1
ATOM 3698 C CA . LEU A 1 458 ? -44.849 -12.300 33.873 1.00 89.56 458 LEU A CA 1
ATOM 3699 C C . LEU A 1 458 ? -44.160 -12.595 32.532 1.00 89.56 458 LEU A C 1
ATOM 3701 O O . LEU A 1 458 ? -44.759 -13.065 31.558 1.00 89.56 458 LEU A O 1
ATOM 3705 N N . THR A 1 459 ? -42.855 -12.354 32.486 1.00 92.00 459 THR A N 1
ATOM 3706 C CA . THR A 1 459 ? -41.992 -12.700 31.352 1.00 92.00 459 THR A CA 1
ATOM 3707 C C . THR A 1 459 ? -40.719 -13.366 31.850 1.00 92.00 459 THR A C 1
ATOM 3709 O O . THR A 1 459 ? -40.153 -12.947 32.854 1.00 92.00 459 THR A O 1
ATOM 3712 N N . ALA A 1 460 ? -40.262 -14.408 31.161 1.00 92.94 460 ALA A N 1
ATOM 3713 C CA . ALA A 1 460 ? -38.988 -15.062 31.437 1.00 92.94 460 ALA A CA 1
ATOM 3714 C C . ALA A 1 460 ? -38.000 -14.830 30.298 1.00 92.94 460 ALA A C 1
ATOM 3716 O O . ALA A 1 460 ? -38.339 -15.050 29.142 1.00 92.94 460 ALA A O 1
ATOM 3717 N N . SER A 1 461 ? -36.773 -14.439 30.620 1.00 92.81 461 SER A N 1
ATOM 3718 C CA . SER A 1 461 ? -35.659 -14.293 29.686 1.00 92.81 461 SER A CA 1
ATOM 3719 C C . SER A 1 461 ? -34.673 -15.438 29.890 1.00 92.81 461 SER A C 1
ATOM 3721 O O . SER A 1 461 ? -34.032 -15.525 30.932 1.00 92.81 461 SER A O 1
ATOM 3723 N N . VAL A 1 462 ? -34.554 -16.320 28.898 1.00 92.06 462 VAL A N 1
ATOM 3724 C CA . VAL A 1 462 ? -33.665 -17.489 28.920 1.00 92.06 462 VAL A CA 1
ATOM 3725 C C . VAL A 1 462 ? -32.430 -17.199 28.071 1.00 92.06 462 VAL A C 1
ATOM 3727 O O . VAL A 1 462 ? -32.537 -17.104 26.849 1.00 92.06 462 VAL A O 1
ATOM 3730 N N . GLY A 1 463 ? -31.266 -17.045 28.697 1.00 89.12 463 GLY A N 1
ATOM 3731 C CA . GLY A 1 463 ? -29.993 -16.814 28.016 1.00 89.12 463 GLY A CA 1
ATOM 3732 C C . GLY A 1 463 ? -29.331 -18.123 27.585 1.00 89.12 463 GLY A C 1
ATOM 3733 O O . GLY A 1 463 ? -29.157 -19.024 28.400 1.00 89.12 463 GLY A O 1
ATOM 3734 N N . TYR A 1 464 ? -28.917 -18.216 26.324 1.00 87.25 464 TYR A N 1
ATOM 3735 C CA . TYR A 1 464 ? -28.178 -19.336 25.741 1.00 87.25 464 TYR A CA 1
ATOM 3736 C C . TYR A 1 464 ? -26.826 -18.875 25.208 1.00 87.25 464 TYR A C 1
ATOM 3738 O O . TYR A 1 464 ? -26.738 -17.848 24.536 1.00 87.25 464 TYR A O 1
ATOM 3746 N N . ILE A 1 465 ? -25.783 -19.686 25.379 1.00 83.12 465 ILE A N 1
ATOM 3747 C CA . ILE A 1 465 ? -24.533 -19.483 24.634 1.00 83.12 465 ILE A CA 1
ATOM 3748 C C . ILE A 1 465 ? -24.829 -19.716 23.148 1.00 83.12 465 ILE A C 1
ATOM 3750 O O . ILE A 1 465 ? -25.305 -20.787 22.776 1.00 83.12 465 ILE A O 1
ATOM 3754 N N . ASN A 1 466 ? -24.533 -18.743 22.279 1.00 75.31 466 ASN A N 1
ATOM 3755 C CA . ASN A 1 466 ? -24.805 -18.816 20.839 1.00 75.31 466 ASN A CA 1
ATOM 3756 C C . ASN A 1 466 ? -23.789 -19.710 20.090 1.00 75.31 466 ASN A C 1
ATOM 3758 O O . ASN A 1 466 ? -23.173 -19.300 19.105 1.00 75.31 466 ASN A O 1
ATOM 3762 N N . LYS A 1 467 ? -23.562 -20.928 20.597 1.00 74.31 467 LYS A N 1
ATOM 3763 C CA . LYS A 1 467 ? -22.753 -21.987 19.984 1.00 74.31 467 LYS A CA 1
ATOM 3764 C C . LYS A 1 467 ? -23.376 -23.348 20.310 1.00 74.31 467 LYS A C 1
ATOM 3766 O O . LYS A 1 467 ? -23.713 -23.571 21.468 1.00 74.31 467 LYS A O 1
ATOM 3771 N N . PRO A 1 468 ? -23.493 -24.275 19.346 1.00 71.62 468 PRO A N 1
ATOM 3772 C CA . PRO A 1 468 ? -23.917 -25.641 19.629 1.00 71.62 468 PRO A CA 1
ATOM 3773 C C . PRO A 1 468 ? -22.907 -26.360 20.550 1.00 71.62 468 PRO A C 1
ATOM 3775 O O . PRO A 1 468 ? -21.704 -26.268 20.288 1.00 71.62 468 PRO A O 1
ATOM 3778 N N . PRO A 1 469 ? -23.352 -27.112 21.574 1.00 72.88 469 PRO A N 1
ATOM 3779 C CA . PRO A 1 469 ? -24.736 -27.241 22.035 1.00 72.88 469 PRO A CA 1
ATOM 3780 C C . PRO A 1 469 ? -25.198 -25.966 22.760 1.00 72.88 469 PRO A C 1
ATOM 3782 O O . PRO A 1 469 ? -24.475 -25.446 23.604 1.00 72.88 469 PRO A O 1
ATOM 3785 N N . TYR A 1 470 ? -26.397 -25.468 22.441 1.00 75.56 470 TYR A N 1
ATOM 3786 C CA . TYR A 1 470 ? -26.961 -24.270 23.071 1.00 75.56 470 TYR A CA 1
ATOM 3787 C C . TYR A 1 470 ? -27.293 -24.553 24.540 1.00 75.56 470 TYR A C 1
ATOM 3789 O O . TYR A 1 470 ? -28.371 -25.053 24.855 1.00 75.56 470 TYR A O 1
ATOM 3797 N N . VAL A 1 471 ? -26.348 -24.262 25.432 1.00 82.19 471 VAL A N 1
ATOM 3798 C CA . VAL A 1 471 ? -26.507 -24.453 26.878 1.00 82.19 471 VAL A CA 1
ATOM 3799 C C . VAL A 1 471 ? -27.167 -23.219 27.485 1.00 82.19 471 VAL A C 1
ATOM 3801 O O . VAL A 1 471 ? -26.763 -22.091 27.191 1.00 82.19 471 VAL A O 1
ATOM 3804 N N . ILE A 1 472 ? -28.166 -23.446 28.342 1.00 85.69 472 ILE A N 1
ATOM 3805 C CA . ILE A 1 472 ? -28.808 -22.393 29.135 1.00 85.69 472 ILE A CA 1
ATOM 3806 C C . ILE A 1 472 ? -27.799 -21.843 30.141 1.00 85.69 472 ILE A C 1
ATOM 3808 O O . ILE A 1 472 ? -27.238 -22.584 30.946 1.00 85.69 472 ILE A O 1
ATOM 3812 N N . GLN A 1 473 ? -27.589 -20.535 30.094 1.00 84.19 473 GLN A N 1
ATOM 3813 C CA . GLN A 1 473 ? -26.688 -19.796 30.967 1.00 84.19 473 GLN A CA 1
ATOM 3814 C C . GLN A 1 473 ? -27.441 -19.017 32.051 1.00 84.19 473 GLN A C 1
ATOM 3816 O O . GLN A 1 473 ? -26.934 -18.889 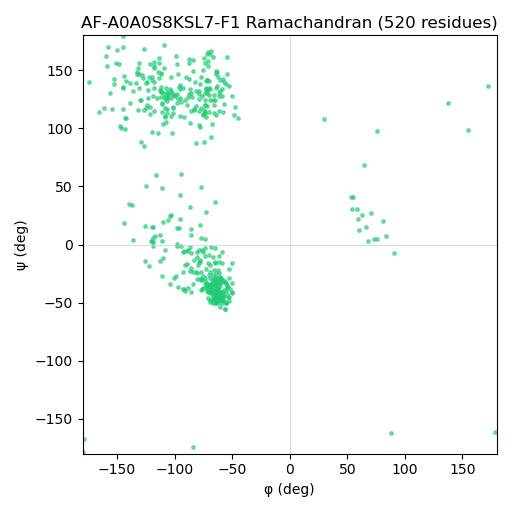33.163 1.00 84.19 473 GLN A O 1
ATOM 3821 N N . SER A 1 474 ? -28.640 -18.514 31.749 1.00 85.25 474 SER A N 1
ATOM 3822 C CA . SER A 1 474 ? -29.473 -17.771 32.701 1.00 85.25 474 SER A CA 1
ATOM 3823 C C . SER A 1 474 ? -30.965 -17.925 32.398 1.00 85.25 474 SER A C 1
ATOM 3825 O O . SER A 1 474 ? -31.353 -18.239 31.273 1.00 85.25 474 SER A O 1
ATOM 3827 N N . VAL A 1 475 ? -31.798 -17.722 33.420 1.00 88.75 475 VAL A N 1
ATOM 3828 C CA . VAL A 1 475 ? -33.266 -17.701 33.350 1.00 88.75 475 VAL A CA 1
ATOM 3829 C C . VAL A 1 475 ? -33.770 -16.635 34.320 1.00 88.75 475 VAL A C 1
ATOM 3831 O O . VAL A 1 475 ? -33.877 -16.886 35.517 1.00 88.75 475 VAL A O 1
ATOM 3834 N N . ASP A 1 476 ? -34.093 -15.454 33.811 1.00 86.56 476 ASP A N 1
ATOM 3835 C CA . ASP A 1 476 ? -34.543 -14.323 34.627 1.00 86.56 476 ASP A CA 1
ATOM 3836 C C . ASP A 1 476 ? -36.051 -14.119 34.469 1.00 86.56 476 ASP A C 1
ATOM 3838 O O . ASP A 1 476 ? -36.532 -14.039 33.340 1.00 86.56 476 ASP A O 1
ATOM 3842 N N . VAL A 1 477 ? -36.807 -14.007 35.566 1.00 87.94 477 VAL A N 1
ATOM 3843 C CA . VAL A 1 477 ? -38.257 -13.740 35.525 1.00 87.94 477 VAL A CA 1
ATOM 3844 C C . VAL A 1 477 ? -38.536 -12.303 35.958 1.00 87.94 477 VAL A C 1
ATOM 3846 O O . VAL A 1 477 ? -38.025 -11.843 36.978 1.00 87.94 477 VAL A O 1
ATOM 3849 N N . LYS A 1 478 ? -39.347 -11.589 35.172 1.00 84.94 478 LYS A N 1
ATOM 3850 C CA . LYS A 1 478 ? -39.753 -10.198 35.404 1.00 84.94 478 LYS A CA 1
ATOM 3851 C C . LYS A 1 478 ? -41.269 -10.068 35.424 1.00 84.94 478 LYS A C 1
ATOM 3853 O O . LYS A 1 478 ? -41.947 -10.652 34.576 1.00 84.94 478 LYS A O 1
ATOM 3858 N N . SER A 1 479 ? -41.776 -9.263 36.353 1.00 84.25 479 SER A N 1
ATOM 3859 C CA . SER A 1 479 ? -43.162 -8.791 36.340 1.00 84.25 479 SER A CA 1
ATOM 3860 C C . SER A 1 479 ? -43.302 -7.564 35.442 1.00 84.25 479 SER A C 1
ATOM 3862 O O . SER A 1 479 ? -42.360 -6.783 35.316 1.00 84.25 479 SER A O 1
ATOM 3864 N N . SER A 1 480 ? -44.466 -7.382 34.814 1.00 74.25 480 SER A N 1
ATOM 3865 C CA . SER A 1 480 ? -44.771 -6.151 34.073 1.00 74.25 480 SER A CA 1
ATOM 3866 C C . SER A 1 480 ? -44.836 -4.921 34.979 1.00 74.25 480 SER A C 1
ATOM 3868 O O . SER A 1 480 ? -44.614 -3.809 34.503 1.00 74.25 480 SER A O 1
ATOM 3870 N N . ASP A 1 481 ? -45.118 -5.130 36.268 1.00 75.56 481 ASP A N 1
ATOM 3871 C CA . ASP A 1 481 ? -45.497 -4.066 37.199 1.00 75.56 481 ASP A CA 1
ATOM 3872 C C . ASP A 1 481 ? -44.399 -3.746 38.226 1.00 75.56 481 ASP A C 1
ATOM 3874 O O . ASP A 1 481 ? -44.556 -2.817 39.017 1.00 75.56 481 ASP A O 1
ATOM 3878 N N . ASN A 1 482 ? -43.289 -4.495 38.235 1.00 64.12 482 ASN A N 1
ATOM 3879 C CA . ASN A 1 482 ? -42.199 -4.283 39.185 1.00 64.12 482 ASN A CA 1
ATOM 3880 C C . ASN A 1 482 ? -40.821 -4.562 38.553 1.00 64.12 482 ASN A C 1
ATOM 3882 O O . ASN A 1 482 ? -40.643 -5.577 37.879 1.00 64.12 482 ASN A O 1
ATOM 3886 N N . GLU A 1 483 ? -39.846 -3.674 38.785 1.00 58.44 483 GLU A N 1
ATOM 3887 C CA . GLU A 1 483 ? -38.462 -3.815 38.284 1.00 58.44 483 GLU A CA 1
ATOM 3888 C C . GLU A 1 483 ? -37.654 -4.884 39.037 1.00 58.44 483 GLU A C 1
ATOM 3890 O O . GLU A 1 483 ? -36.571 -5.271 38.589 1.00 58.44 483 GLU A O 1
ATOM 3895 N N . ASP A 1 484 ? -38.183 -5.398 40.149 1.00 61.00 484 ASP A N 1
ATOM 3896 C CA . ASP A 1 484 ? -37.536 -6.442 40.933 1.00 61.00 484 ASP A CA 1
ATOM 3897 C C . ASP A 1 484 ? -37.492 -7.768 40.156 1.00 61.00 484 ASP A C 1
ATOM 3899 O O . ASP A 1 484 ? -38.475 -8.501 40.027 1.00 61.00 484 ASP A O 1
ATOM 3903 N N . THR A 1 485 ? -36.311 -8.094 39.632 1.00 56.12 485 THR A N 1
ATOM 3904 C CA . THR A 1 485 ? -35.986 -9.419 39.095 1.00 56.12 485 THR A CA 1
ATOM 3905 C C . THR A 1 485 ? -35.800 -10.419 40.227 1.00 56.12 485 THR A C 1
ATOM 3907 O O . THR A 1 485 ? -34.800 -10.364 40.947 1.00 56.12 485 THR A O 1
ATOM 3910 N N . GLU A 1 486 ? -36.698 -11.396 40.337 1.00 62.69 486 GLU A N 1
ATOM 3911 C CA . GLU A 1 486 ? -36.395 -12.606 41.096 1.00 62.69 486 GLU A CA 1
ATOM 3912 C C . GLU A 1 486 ? -35.518 -13.526 40.249 1.00 62.69 486 GLU A C 1
ATOM 3914 O O . GLU A 1 486 ? -35.915 -14.054 39.206 1.00 62.69 486 GLU A O 1
ATOM 3919 N N . ASN A 1 487 ? -34.295 -13.730 40.723 1.00 57.44 487 ASN A N 1
ATOM 3920 C CA . ASN A 1 487 ? -33.348 -14.619 40.085 1.00 57.44 487 ASN A CA 1
ATOM 3921 C C . ASN A 1 487 ? -33.644 -16.076 40.500 1.00 57.44 487 ASN A C 1
ATOM 3923 O O . ASN A 1 487 ? -33.100 -16.591 41.477 1.00 57.44 487 ASN A O 1
ATOM 3927 N N . ILE A 1 488 ? -34.540 -16.747 39.765 1.00 62.12 488 ILE A N 1
ATOM 3928 C CA . ILE A 1 488 ? -34.927 -18.157 40.001 1.00 62.12 488 ILE A CA 1
ATOM 3929 C C . ILE A 1 488 ? -33.802 -19.132 39.558 1.00 62.12 488 ILE A C 1
ATOM 3931 O O . ILE A 1 488 ? -33.873 -20.342 39.778 1.00 62.12 488 ILE A O 1
ATOM 3935 N N . VAL A 1 489 ? -32.704 -18.615 38.989 1.00 51.72 489 VAL A N 1
ATOM 3936 C CA . VAL A 1 489 ? -31.616 -19.378 38.349 1.00 51.72 489 VAL A CA 1
ATOM 3937 C C . VAL A 1 489 ? -30.967 -20.428 39.250 1.00 51.72 489 VAL A C 1
ATOM 3939 O O . VAL A 1 489 ? -30.565 -21.485 38.756 1.00 51.72 489 VAL A O 1
ATOM 3942 N N . ALA A 1 490 ? -30.882 -20.191 40.562 1.00 53.19 490 ALA A N 1
ATOM 3943 C CA . ALA A 1 490 ? -30.132 -21.067 41.463 1.00 53.19 490 ALA A CA 1
ATOM 3944 C C . ALA A 1 490 ? -30.705 -22.500 41.564 1.00 53.19 490 ALA A C 1
ATOM 3946 O O . ALA A 1 490 ? -29.947 -23.447 41.788 1.00 53.19 490 ALA A O 1
ATOM 3947 N N . SER A 1 491 ? -32.014 -22.692 41.355 1.00 56.44 491 SER A N 1
ATOM 3948 C CA . SER A 1 491 ? -32.650 -24.019 41.427 1.00 56.44 491 SER A CA 1
ATOM 3949 C C . SER A 1 491 ? -32.726 -24.747 40.080 1.00 56.44 491 SER A C 1
ATOM 3951 O O . SER A 1 491 ? -32.780 -25.974 40.057 1.00 56.44 491 SER A O 1
ATOM 3953 N N . LEU A 1 492 ? -32.700 -24.018 38.959 1.00 61.03 492 LEU A N 1
ATOM 3954 C CA . LEU A 1 492 ? -32.844 -24.586 37.613 1.00 61.03 492 LEU A CA 1
ATOM 3955 C C . LEU A 1 492 ? -31.513 -25.081 37.027 1.00 61.03 492 LEU A C 1
ATOM 3957 O O . LEU A 1 492 ? -31.467 -26.145 36.410 1.00 61.03 492 LEU A O 1
ATOM 3961 N N . ILE A 1 493 ? -30.420 -24.334 37.229 1.00 56.38 493 ILE A N 1
ATOM 3962 C CA . ILE A 1 493 ? -29.118 -24.636 36.603 1.00 56.38 493 ILE A CA 1
ATOM 3963 C C . ILE A 1 493 ? -28.351 -25.737 37.343 1.00 56.38 493 ILE A C 1
ATOM 3965 O O . ILE A 1 493 ? -27.543 -26.443 36.741 1.00 56.38 493 ILE A O 1
ATOM 3969 N N . THR A 1 494 ? -28.618 -25.947 38.633 1.00 51.41 494 THR A N 1
ATOM 3970 C CA . THR A 1 494 ? -27.849 -26.895 39.450 1.00 51.41 494 THR A CA 1
ATOM 3971 C C . THR A 1 494 ? -27.994 -28.352 39.009 1.00 51.41 494 THR A C 1
ATOM 3973 O O . THR A 1 494 ? -27.163 -29.164 39.418 1.00 51.41 494 THR A O 1
ATOM 3976 N N . HIS A 1 495 ? -28.990 -28.716 38.184 1.00 51.16 495 HIS A N 1
ATOM 3977 C CA . HIS A 1 495 ? -29.290 -30.128 37.911 1.00 51.16 495 HIS A CA 1
ATOM 3978 C C . HIS A 1 495 ? -29.322 -30.590 36.449 1.00 51.16 495 HIS A C 1
ATOM 3980 O O . HIS A 1 495 ? -29.254 -31.799 36.274 1.00 51.16 495 HIS A O 1
ATOM 3986 N N . ASN A 1 496 ? -29.364 -29.744 35.407 1.00 55.12 496 ASN A N 1
ATOM 3987 C CA . ASN A 1 496 ? -29.310 -30.246 34.018 1.00 55.12 496 ASN A CA 1
ATOM 3988 C C . ASN A 1 496 ? -28.914 -29.177 32.985 1.00 55.12 496 ASN A C 1
ATOM 3990 O O . ASN A 1 496 ? -29.669 -28.248 32.718 1.00 55.12 496 ASN A O 1
ATOM 3994 N N . SER A 1 497 ? -27.781 -29.372 32.304 1.00 61.31 497 SER A N 1
ATOM 3995 C CA . SER A 1 497 ? -27.323 -28.544 31.173 1.00 61.31 497 SER A CA 1
ATOM 3996 C C . SER A 1 497 ? -28.049 -28.826 29.844 1.00 61.31 497 SER A C 1
ATOM 3998 O O . SER A 1 497 ? -27.674 -28.271 28.813 1.00 61.31 497 SER A O 1
ATOM 4000 N N . SER A 1 498 ? -29.077 -29.683 29.851 1.00 74.12 498 SER A N 1
ATOM 4001 C CA . SER A 1 498 ? -29.780 -30.184 28.659 1.00 74.12 498 SER A CA 1
ATOM 4002 C C . SER A 1 498 ? -31.271 -29.829 28.596 1.00 74.12 498 SER A C 1
ATOM 4004 O O . SER A 1 498 ? -32.008 -30.439 27.821 1.00 74.12 498 SER A O 1
ATOM 4006 N N . LEU A 1 499 ? -31.740 -28.878 29.408 1.00 84.56 499 LEU A N 1
ATOM 4007 C CA . LEU A 1 499 ? -33.152 -28.496 29.399 1.00 84.56 499 LEU A CA 1
ATOM 4008 C C . LEU A 1 499 ? -33.539 -27.838 28.067 1.00 84.56 499 LEU A C 1
ATOM 4010 O O . LEU A 1 499 ? -32.905 -26.887 27.609 1.00 84.56 499 LEU A O 1
ATOM 4014 N N . THR A 1 500 ? -34.614 -28.340 27.468 1.00 89.81 500 THR A N 1
ATOM 4015 C CA . THR A 1 500 ? -35.279 -27.718 26.317 1.00 89.81 500 THR A CA 1
ATOM 4016 C C . THR A 1 500 ? -36.060 -26.480 26.755 1.00 89.81 500 THR A C 1
ATOM 4018 O O . THR A 1 500 ? -36.498 -26.375 27.904 1.00 89.81 500 THR A O 1
ATOM 4021 N N . LEU A 1 501 ? -36.303 -25.555 25.823 1.00 91.12 501 LEU A N 1
ATOM 4022 C CA . LEU A 1 501 ? -37.121 -24.363 26.073 1.00 91.12 501 LEU A CA 1
ATOM 4023 C C . LEU A 1 501 ? -38.521 -24.711 26.619 1.00 91.12 501 LEU A C 1
ATOM 4025 O O . LEU A 1 501 ? -39.034 -24.023 27.501 1.00 91.12 501 LEU A O 1
ATOM 4029 N N . LYS A 1 502 ? -39.113 -25.818 26.147 1.00 93.75 502 LYS A N 1
ATOM 4030 C CA . LYS A 1 502 ? -40.389 -26.345 26.648 1.00 93.75 502 LYS A CA 1
ATOM 4031 C C . LYS A 1 502 ? -40.311 -26.763 28.114 1.00 93.75 502 LYS A C 1
ATOM 4033 O O . LYS A 1 502 ? -41.172 -26.374 28.897 1.00 93.75 502 LYS A O 1
ATOM 4038 N N . GLN A 1 503 ? -39.280 -27.514 28.495 1.00 92.69 503 GLN A N 1
ATOM 4039 C CA . GLN A 1 503 ? -39.099 -27.938 29.885 1.00 92.69 503 GLN A CA 1
ATOM 4040 C C . GLN A 1 503 ? -38.903 -26.737 30.811 1.00 92.69 503 GLN A C 1
ATOM 4042 O O . GLN A 1 503 ? -39.485 -26.702 31.890 1.00 92.69 503 GLN A O 1
ATOM 4047 N N . VAL A 1 504 ? -38.136 -25.729 30.381 1.00 91.75 504 VAL A N 1
ATOM 4048 C CA . VAL A 1 504 ? -37.981 -24.486 31.151 1.00 91.75 504 VAL A CA 1
ATOM 4049 C C . VAL A 1 504 ? -39.327 -23.799 31.351 1.00 91.75 504 VAL A C 1
ATOM 4051 O O . VAL A 1 504 ? -39.668 -23.448 32.479 1.00 91.75 504 VAL A O 1
ATOM 4054 N N . TYR A 1 505 ? -40.121 -23.665 30.288 1.00 94.00 505 TYR A N 1
ATOM 4055 C CA . TYR A 1 505 ? -41.458 -23.082 30.368 1.00 94.00 505 TYR A CA 1
ATOM 4056 C C . TYR A 1 505 ? -42.373 -23.842 31.345 1.00 94.00 505 TYR A C 1
ATOM 4058 O O . TYR A 1 505 ? -42.985 -23.231 32.218 1.00 94.00 505 TYR A O 1
ATOM 4066 N N . GLU A 1 506 ? -42.434 -25.173 31.248 1.00 92.94 506 GLU A N 1
ATOM 4067 C CA . GLU A 1 506 ? -43.270 -26.013 32.117 1.00 92.94 506 GLU A CA 1
ATOM 4068 C C . GLU A 1 506 ? -42.862 -25.917 33.592 1.00 92.94 506 GLU A C 1
ATOM 4070 O O . GLU A 1 506 ? -43.728 -25.814 34.466 1.00 92.94 506 GLU A O 1
ATOM 4075 N N . ILE A 1 507 ? -41.555 -25.894 33.880 1.00 91.94 507 ILE A N 1
ATOM 4076 C CA . ILE A 1 507 ? -41.062 -25.732 35.252 1.00 91.94 507 ILE A CA 1
ATOM 4077 C 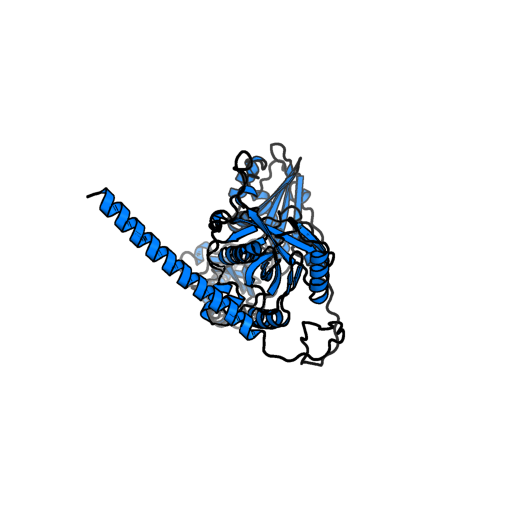C . ILE A 1 507 ? -41.464 -24.360 35.800 1.00 91.94 507 ILE A C 1
ATOM 4079 O O . ILE A 1 507 ? -41.974 -24.283 36.916 1.00 91.94 507 ILE A O 1
ATOM 4083 N N . LEU A 1 508 ? -41.281 -23.288 35.023 1.00 91.06 508 LEU A N 1
ATOM 4084 C CA . LEU A 1 508 ? -41.631 -21.931 35.451 1.00 91.06 508 LEU A CA 1
ATOM 4085 C C . LEU A 1 508 ? -43.131 -21.795 35.738 1.00 91.06 508 LEU A C 1
ATOM 4087 O O . LEU A 1 508 ? -43.504 -21.305 36.802 1.00 91.06 508 LEU A O 1
ATOM 4091 N N . VAL A 1 509 ? -43.989 -22.298 34.847 1.00 92.31 509 VAL A N 1
ATOM 4092 C CA . VAL A 1 509 ? -45.448 -22.290 35.047 1.00 92.31 509 VAL A CA 1
ATOM 4093 C C . VAL A 1 509 ? -45.845 -23.103 36.281 1.00 92.31 509 VAL A C 1
ATOM 4095 O O . VAL A 1 509 ? -46.664 -22.654 37.079 1.00 92.31 509 VAL A O 1
ATOM 4098 N N . SER A 1 510 ? -45.239 -24.276 36.494 1.00 90.44 510 SER A N 1
ATOM 4099 C CA . SER A 1 510 ? -45.521 -25.089 37.680 1.00 90.44 510 SER A CA 1
ATOM 4100 C C . SER A 1 510 ? -45.134 -24.387 38.985 1.00 90.44 510 SER A C 1
ATOM 4102 O O . SER A 1 510 ? -45.824 -24.571 39.987 1.00 90.44 510 SER A O 1
ATOM 4104 N N . GLN A 1 511 ? -44.037 -23.624 39.000 1.00 88.19 511 GLN A N 1
ATOM 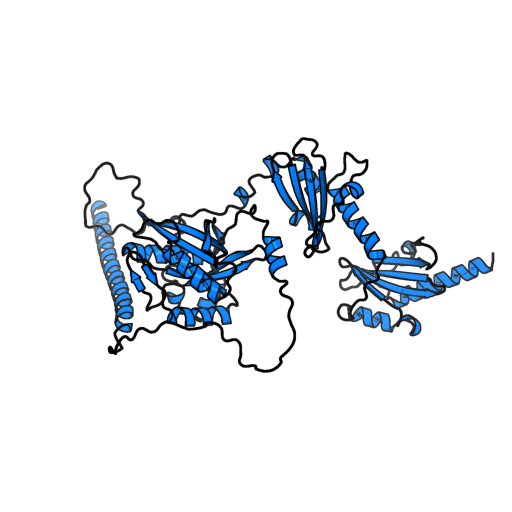4105 C CA . GLN A 1 511 ? -43.604 -22.876 40.185 1.00 88.19 511 GLN A CA 1
ATOM 4106 C C . GLN A 1 511 ? -44.530 -21.691 40.477 1.00 88.19 511 GLN A C 1
ATOM 4108 O O . GLN A 1 511 ? -44.863 -21.463 41.639 1.00 88.19 511 GLN A O 1
ATOM 4113 N N . ILE A 1 512 ? -44.990 -20.986 39.437 1.00 87.19 512 ILE A N 1
ATOM 4114 C CA . ILE A 1 512 ? -45.960 -19.887 39.565 1.00 87.19 512 ILE A CA 1
ATOM 4115 C C . ILE A 1 512 ? -47.260 -20.407 40.183 1.00 87.19 512 ILE A C 1
ATOM 4117 O O . ILE A 1 512 ? -47.649 -19.952 41.256 1.00 87.19 512 ILE A O 1
ATOM 4121 N N . ASN A 1 513 ? -47.846 -21.456 39.600 1.00 88.12 513 ASN A N 1
ATOM 4122 C CA . ASN A 1 513 ? -49.098 -22.036 40.096 1.00 88.12 513 ASN A CA 1
ATOM 4123 C C . ASN A 1 513 ? -48.975 -22.560 41.539 1.00 88.12 513 ASN A C 1
ATOM 4125 O O . ASN A 1 513 ? -49.936 -22.539 42.306 1.00 88.12 513 ASN A O 1
ATOM 4129 N N . LYS A 1 514 ? -47.797 -23.067 41.932 1.00 88.38 514 LYS A N 1
ATOM 4130 C CA . LYS A 1 514 ? -47.570 -23.541 43.302 1.00 88.38 514 LYS A CA 1
ATOM 4131 C C . LYS A 1 514 ? -47.605 -22.388 44.310 1.00 88.38 514 LYS A C 1
ATOM 4133 O O . LYS A 1 514 ? -48.222 -22.537 45.360 1.00 88.38 514 LYS A O 1
ATOM 4138 N N . ARG A 1 515 ? -46.985 -21.250 43.980 1.00 83.38 515 ARG A N 1
ATOM 4139 C CA . ARG A 1 515 ? -46.993 -20.051 44.833 1.00 83.38 515 ARG A CA 1
ATOM 4140 C C . ARG A 1 515 ? -48.391 -19.467 44.992 1.00 83.38 515 ARG A C 1
ATOM 4142 O O . ARG A 1 515 ? -48.734 -19.030 46.082 1.00 83.38 515 ARG A O 1
ATOM 4149 N N . GLU A 1 516 ? -49.201 -19.481 43.937 1.00 83.56 516 GLU A N 1
ATOM 4150 C CA . GLU A 1 516 ? -50.591 -19.022 44.029 1.00 83.56 516 GLU A CA 1
ATOM 4151 C C . GLU A 1 516 ? -51.405 -19.857 45.020 1.00 83.56 516 GLU A C 1
ATOM 4153 O O . GLU A 1 516 ? -52.122 -19.296 45.844 1.00 83.56 516 GLU A O 1
ATOM 4158 N N . ASN A 1 517 ? -51.235 -21.182 45.004 1.00 84.38 517 ASN A N 1
ATOM 4159 C CA . ASN A 1 517 ? -51.908 -22.063 45.959 1.00 84.38 517 ASN A CA 1
ATOM 4160 C C . ASN A 1 517 ? -51.411 -21.846 47.400 1.00 84.38 517 ASN A C 1
ATOM 4162 O O . ASN A 1 517 ? -52.221 -21.801 48.317 1.00 84.38 517 ASN A O 1
ATOM 4166 N N . GLU A 1 518 ? -50.102 -21.655 47.609 1.00 85.94 518 GLU A N 1
ATOM 4167 C CA . GLU A 1 518 ? -49.537 -21.361 48.940 1.00 85.94 518 GLU A CA 1
ATOM 4168 C C . GLU A 1 518 ? -49.986 -19.989 49.486 1.00 85.94 518 GLU A C 1
ATOM 4170 O O . GLU A 1 518 ? -50.119 -19.819 50.697 1.00 85.94 518 GLU A O 1
ATOM 4175 N N . ASN A 1 519 ? -50.250 -19.018 48.607 1.00 80.00 519 ASN A N 1
ATOM 4176 C CA . ASN A 1 519 ? -50.784 -17.708 48.987 1.00 80.00 519 ASN A CA 1
ATOM 4177 C C . ASN A 1 519 ? -52.305 -17.708 49.193 1.00 80.00 519 ASN A C 1
ATOM 4179 O O . ASN A 1 519 ? -52.801 -16.831 49.886 1.00 80.00 519 ASN A O 1
ATOM 4183 N N . ALA A 1 520 ? -53.046 -18.644 48.594 1.00 79.31 520 ALA A N 1
ATOM 4184 C CA . ALA A 1 520 ? -54.495 -18.756 48.775 1.00 79.31 520 ALA A CA 1
ATOM 4185 C C . ALA A 1 520 ? -54.890 -19.408 50.115 1.00 79.31 520 ALA A C 1
ATOM 4187 O O . ALA A 1 520 ? -56.000 -19.186 50.597 1.00 79.31 520 ALA A O 1
ATOM 4188 N N . ASP A 1 521 ? -53.988 -20.200 50.702 1.00 74.56 521 ASP A N 1
ATOM 4189 C CA . ASP A 1 521 ? -54.177 -20.866 51.998 1.00 74.56 521 ASP A CA 1
ATOM 4190 C C . ASP A 1 521 ? -53.719 -20.015 53.208 1.00 74.56 521 ASP A C 1
ATOM 4192 O O . ASP A 1 521 ? -53.938 -20.420 54.354 1.00 74.56 521 ASP A O 1
ATOM 4196 N N . ASN A 1 522 ? -53.108 -18.845 52.971 1.00 59.22 522 ASN A N 1
ATOM 4197 C CA . ASN A 1 522 ? -52.732 -17.844 53.986 1.00 59.22 522 ASN A CA 1
ATOM 4198 C C . ASN A 1 522 ? -53.685 -16.646 53.957 1.00 59.22 522 ASN A C 1
ATOM 4200 O O . ASN A 1 522 ? -53.965 -16.103 55.053 1.00 59.22 522 ASN A O 1
#

Sequence (522 aa):
MRLINLLLTWFVFKAFFEDWKKLFQTGMKKMVKAYTAQCHRFVPGEMRRLSCGARIFDPFSYRNSRTERRPDNLTAYDSFMGCDNDRRQYLIIYESEFRVIAGISAIWGEFRIETGGDIYALATHGGRIVILLVTGPGPKAIHESAFFKQDIDFFRRTNGRISTRLGIQWRGTHHCHHVLGLSGPSNTDVAQVRGVTRRNNFRRWCEIITTCENGDSASRFFGRPHRNMPRLRNSLQVRVRAFLYTDPQRGEKVEVPLRVLPGISFCRMRILADGALDPADIGEYACDFPMEQITYESFDLEKQYSNPAEKVPQRLVKQCIELPESIQNNIDFHVKPGSVTVTLLLPDDSFAIITYDDQSPCLIQEVCLKKAHAEDAEDVTEALITDKRDVTLNQIYEMLILRKQINVAAYPVRFRREQIPESMVEQVQELPVHIQSRVSFSVEQGLMTVTLPLPDGLTASVGYINKPPYVIQSVDVKSSDNEDTENIVASLITHNSSLTLKQVYEILVSQINKRENENADN

Nearest PDB structures (foldseek):
  5u4p-assembly1_B  TM=7.608E-01  e=9.928E-06  Saccharomyces cerevisiae S288C
  7w39-assembly1_c  TM=5.564E-01  e=8.984E-05  Homo sapiens
  4ocl-assembly1_B  TM=5.853E-01  e=9.589E-04  Saccharomyces cerevisiae S288C
  8amz-assembly1_V  TM=5.454E-01  e=5.842E-04  Spinacia oleracea
  5vfp-assembly1_c  TM=4.366E-01  e=1.082E-02  Homo sapiens